Protein AF-0000000079914917 (afdb_homodimer)

Nearest PDB structures (foldseek):
  2esn-assembly1_C  TM=6.243E-01  e=1.369E-20  Pseudomonas aeruginosa
  2esn-assembly1_D  TM=5.978E-01  e=1.605E-19  Pseudomonas aeruginosa
  2esn-assembly1_A  TM=5.872E-01  e=6.781E-20  Pseudomonas aeruginosa
  2esn-assembly1_B  TM=6.097E-01  e=1.882E-18  Pseudomonas aeruginosa
  5y2w-assembly1_A-2  TM=8.175E-01  e=7.445E-14  Synechocystis sp. PCC 6803 substr. Kazusa

InterPro domains:
  IPR000847 LysR, HTH, N-terminal domain [PF00126] (7-66)
  IPR000847 LysR, HTH, N-terminal domain [PR00039] (22-33)
  IPR000847 LysR, HTH, N-terminal domain [PR00039] (33-43)
  IPR000847 LysR, HTH, N-terminal domain [PR00039] (43-54)
  IPR000847 LysR, HTH, N-terminal domain [PS50931] (5-62)
  IPR005119 LysR, substrate-binding [PF03466] (94-300)
  IPR036388 Winged helix-like DNA-binding domain superfamily [G3DSA:1.10.10.10] (1-87)
  IPR036390 Winged helix DNA-binding domain superfamily [SSF46785] (4-78)

pLDDT: mean 83.21, std 16.72, range [24.75, 98.28]

Foldseek 3Di:
DQLDDDLVLLVLLLLCAVQQALCVSCVVVVHDSVVSVVSQVSPCVNVVHRQWDDDDRGTDGDPNVVVSNVVSCLLNVLVVVQVCQVVCCVPVVQVGEFFEEEAFLCQPFPQVVLVVVVCVVRVSYHYHYHYDAPVVRLVSQVSNVGAKYKYFDPPDDDDPQKDKDFQAKFWKFKKAAPPLDDVDLEDALVSSLAFEAEAAPCPGPVRVLVQVLSVVVDVRHRNYPYHDHHLVVRLVCRLVPGGMYTGTCSSCVVVCVVRSMDTRDYPPDTDTTTIMMMHGPPRDADPSRVVSVVSSSVSRNVD/DQLDDDLVLLVLLLLCAVQQALCVSCVVVVHDSVVSVVSQVSPCVNVVHRQWDDDDRGTDGDPNVVVSNVVSCLLNVLVVVVVCQVVCCVVVVQVGEFFEEEAFLCQPFPQVVLVVVVCVVRVSYHYHYHYDAPVVRLVSQVSNVGAKYKYFDPPDDDDPQKDKDFQAWFWKFKKAAPPLDDVDLEDALVSSLAFEAEAAPCPGPVRVLVQVLSVVVDVRHRNYPYHDHHLVVRLVCRLVPGGMYTGTCSSCVVVCVVRSMDTRDYPPDTDTTTIMMMHGPPRDADPSRVVSVVSSSVSRNVD

Organism: NCBI:txid1990687

Sequence (606 aa):
MEAQLSLKRLEVFRLVVEEGSVTRAAEVLMVAQPAVSGQLRALESWLGAKLFVRRGNRMLLTEAGERANQWAKEMLLASAAQIRRDVDELGSGRGGAASIASSMAVGSYLLPPILSRFQRGRPGADLTLSSSQPNEALRAVETGEADFAVVTWDQRHLPDTMSSEVIRAEPITLCAGPGLVAPSTTLSLDEALALPFVGAPREVIYQRNLMEQLTRLSDIEPNFVIRFGHAEPMKQAAADNAWAIFAPRYVVESDLVTGRLQELTVPGLELSERIALLWRRDKYFSPLQQAAVDEIRAALRSRMEAQLSLKRLEVFRLVVEEGSVTRAAEVLMVAQPAVSGQLRALESWLGAKLFVRRGNRMLLTEAGERANQWAKEMLLASAAQIRRDVDELGSGRGGAASIASSMAVGSYLLPPILSRFQRGRPGADLTLSSSQPNEALRAVETGEADFAVVTWDQRHLPDTMSSEVIRAEPITLCAGPGLVAPSTTLSLDEALALPFVGAPREVIYQRNLMEQLTRLSDIEPNFVIRFGHAEPMKQAAADNAWAIFAPRYVVESDLVTGRLQELTVPGLELSERIALLWRRDKYFSPLQQAAVDEIRAALRSR

Structure (mmCIF, N/CA/C/O backbone):
data_AF-0000000079914917-model_v1
#
loop_
_entity.id
_entity.type
_entity.pdbx_description
1 polymer 'LysR family transcriptional regulator'
#
loop_
_atom_site.group_PDB
_atom_site.id
_atom_site.type_symbol
_atom_site.label_atom_id
_atom_site.label_alt_id
_atom_site.label_comp_id
_atom_site.label_asym_id
_atom_site.label_entity_id
_atom_site.label_seq_id
_atom_site.pdbx_PDB_ins_code
_atom_site.Cartn_x
_atom_site.Cartn_y
_atom_site.Cartn_z
_atom_site.occupancy
_atom_site.B_iso_or_equiv
_atom_site.auth_seq_id
_atom_site.auth_comp_id
_atom_site.auth_asym_id
_atom_site.auth_atom_id
_atom_site.pdbx_PDB_model_num
ATOM 1 N N . MET A 1 1 ? -32.311 -4.504 -30.285 1 24.75 1 MET A N 1
ATOM 2 C CA . MET A 1 1 ? -30.933 -4.975 -30.185 1 24.75 1 MET A CA 1
ATOM 3 C C . MET A 1 1 ? -30.089 -4.016 -29.352 1 24.75 1 MET A C 1
ATOM 5 O O . MET A 1 1 ? -29.83 -2.886 -29.77 1 24.75 1 MET A O 1
ATOM 9 N N . GLU A 1 2 ? -30.23 -3.973 -28.065 1 30.36 2 GLU A N 1
ATOM 10 C CA . GLU A 1 2 ? -29.837 -3.014 -27.038 1 30.36 2 GLU A CA 1
ATOM 11 C C . GLU A 1 2 ? -28.334 -2.75 -27.077 1 30.36 2 GLU A C 1
ATOM 13 O O . GLU A 1 2 ? -27.539 -3.679 -27.229 1 30.36 2 GLU A O 1
ATOM 18 N N . ALA A 1 3 ? -27.904 -1.633 -27.526 1 38.08 3 ALA A N 1
ATOM 19 C CA . ALA A 1 3 ? -26.554 -1.114 -27.733 1 38.08 3 ALA A CA 1
ATOM 20 C C . ALA A 1 3 ? -25.648 -1.46 -26.554 1 38.08 3 ALA A C 1
ATOM 22 O O . ALA A 1 3 ? -25.708 -0.812 -25.506 1 38.08 3 ALA A O 1
ATOM 23 N N . GLN A 1 4 ? -25.611 -2.751 -26.186 1 37.04 4 GLN A N 1
ATOM 24 C CA . GLN A 1 4 ? -24.831 -3.197 -25.037 1 37.04 4 GLN A CA 1
ATOM 25 C C . GLN A 1 4 ? -23.335 -3.022 -25.286 1 37.04 4 GLN A C 1
ATOM 27 O O . GLN A 1 4 ? -22.868 -3.167 -26.418 1 37.04 4 GLN A O 1
ATOM 32 N N . LEU A 1 5 ? -22.728 -2.343 -24.44 1 46.08 5 LEU A N 1
ATOM 33 C CA . LEU A 1 5 ? -21.276 -2.206 -24.44 1 46.08 5 LEU A CA 1
ATOM 34 C C . LEU A 1 5 ? -20.601 -3.572 -24.381 1 46.08 5 LEU A C 1
ATOM 36 O O . LEU A 1 5 ? -20.967 -4.415 -23.558 1 46.08 5 LEU A O 1
ATOM 40 N N . SER A 1 6 ? -19.989 -4.05 -25.517 1 51.73 6 SER A N 1
ATOM 41 C CA . SER A 1 6 ? -19.183 -5.267 -25.525 1 51.73 6 SER A CA 1
ATOM 42 C C . SER A 1 6 ? -17.695 -4.945 -25.615 1 51.73 6 SER A C 1
ATOM 44 O O . SER A 1 6 ? -17.312 -3.901 -26.148 1 51.73 6 SER A O 1
ATOM 46 N N . LEU A 1 7 ? -16.915 -5.864 -25.057 1 52.72 7 LEU A N 1
ATOM 47 C CA . LEU A 1 7 ? -15.464 -5.749 -25.146 1 52.72 7 LEU A CA 1
ATOM 48 C C . LEU A 1 7 ? -15.015 -5.648 -26.6 1 52.72 7 LEU A C 1
ATOM 50 O O . LEU A 1 7 ? -14.061 -4.931 -26.912 1 52.72 7 LEU A O 1
ATOM 54 N N . LYS A 1 8 ? -15.739 -6.311 -27.412 1 57.25 8 LYS A N 1
ATOM 55 C CA . LYS A 1 8 ? -15.428 -6.279 -28.838 1 57.25 8 LYS A CA 1
ATOM 56 C C . LYS A 1 8 ? -15.583 -4.87 -29.403 1 57.25 8 LYS A C 1
ATOM 58 O O . LYS A 1 8 ? -14.756 -4.419 -30.198 1 57.25 8 LYS A O 1
ATOM 63 N N . ARG A 1 9 ? -16.572 -4.209 -28.887 1 63.44 9 ARG A N 1
ATOM 64 C CA . ARG A 1 9 ? -16.82 -2.852 -29.363 1 63.44 9 ARG A CA 1
ATOM 65 C C . ARG A 1 9 ? -15.712 -1.904 -28.915 1 63.44 9 ARG A C 1
ATOM 67 O O . ARG A 1 9 ? -15.272 -1.049 -29.686 1 63.44 9 ARG A O 1
ATOM 74 N N . LEU A 1 10 ? -15.297 -2.206 -27.748 1 66.09 10 LEU A N 1
ATOM 75 C CA . LEU A 1 10 ? -14.22 -1.369 -27.23 1 66.09 10 LEU A CA 1
ATOM 76 C C . LEU A 1 10 ? -12.907 -1.669 -27.945 1 66.09 10 LEU A C 1
ATOM 78 O O . LEU A 1 10 ? -12.124 -0.757 -28.223 1 66.09 10 LEU A O 1
ATOM 82 N N . GLU A 1 11 ? -12.676 -2.919 -28.26 1 67.38 11 GLU A N 1
ATOM 83 C CA . GLU A 1 11 ? -11.502 -3.321 -29.028 1 67.38 11 GLU A CA 1
ATOM 84 C C . GLU A 1 11 ? -11.516 -2.703 -30.423 1 67.38 11 GLU A C 1
ATOM 86 O O . GLU A 1 11 ? -10.487 -2.228 -30.908 1 67.38 11 GLU A O 1
ATOM 91 N N . VAL A 1 12 ? -12.635 -2.774 -31.04 1 72.19 12 VAL A N 1
ATOM 92 C CA . VAL A 1 12 ? -12.791 -2.211 -32.377 1 72.19 12 VAL A CA 1
ATOM 93 C C . VAL A 1 12 ? -12.535 -0.706 -32.337 1 72.19 12 VAL A C 1
ATOM 95 O O . VAL A 1 12 ? -11.833 -0.166 -33.196 1 72.19 12 VAL A O 1
ATOM 98 N N . PHE A 1 13 ? -13.07 -0.081 -31.242 1 77.51 13 PHE A N 1
ATOM 99 C CA . PHE A 1 13 ? -12.875 1.351 -31.043 1 77.51 13 PHE A CA 1
ATOM 100 C C . PHE A 1 13 ? -11.395 1.681 -30.896 1 77.51 13 PHE A C 1
ATOM 102 O O . PHE A 1 13 ? -10.885 2.582 -31.565 1 77.51 13 PHE A O 1
ATOM 109 N N . ARG A 1 14 ? -10.8 0.848 -30.151 1 74.93 14 ARG A N 1
ATOM 110 C CA . ARG A 1 14 ? -9.382 1.097 -29.91 1 74.93 14 ARG A CA 1
ATOM 111 C C . ARG A 1 14 ? -8.565 0.885 -31.18 1 74.93 14 ARG A C 1
ATOM 113 O O . ARG A 1 14 ? -7.621 1.631 -31.448 1 74.93 14 ARG A O 1
ATOM 120 N N . LEU A 1 15 ? -8.858 -0.092 -31.91 1 74.92 15 LEU A N 1
ATOM 121 C CA . LEU A 1 15 ? -8.153 -0.367 -33.158 1 74.92 15 LEU A CA 1
ATOM 122 C C . LEU A 1 15 ? -8.36 0.764 -34.16 1 74.92 15 LEU A C 1
ATOM 124 O O . LEU A 1 15 ? -7.428 1.149 -34.869 1 74.92 15 LEU A O 1
ATOM 128 N N . VAL A 1 16 ? -9.49 1.37 -34.115 1 82.11 16 VAL A N 1
ATOM 129 C CA . VAL A 1 16 ? -9.759 2.485 -35.017 1 82.11 16 VAL A CA 1
ATOM 130 C C . VAL A 1 16 ? -8.941 3.702 -34.593 1 82.11 16 VAL A C 1
ATOM 132 O O . VAL A 1 16 ? -8.434 4.442 -35.439 1 82.11 16 VAL A O 1
ATOM 135 N N . VAL A 1 17 ? -8.842 3.799 -33.257 1 80 17 VAL A N 1
ATOM 136 C CA . VAL A 1 17 ? -8.029 4.895 -32.739 1 80 17 VAL A CA 1
ATOM 137 C C . VAL A 1 17 ? -6.574 4.704 -33.162 1 80 17 VAL A C 1
ATOM 139 O O . VAL A 1 17 ? -5.924 5.648 -33.616 1 80 17 VAL A O 1
ATOM 142 N N . GLU A 1 18 ? -6.125 3.526 -32.991 1 77.53 18 GLU A N 1
ATOM 143 C CA . GLU A 1 18 ? -4.733 3.19 -33.274 1 77.53 18 GLU A CA 1
ATOM 144 C C . GLU A 1 18 ? -4.431 3.297 -34.766 1 77.53 18 GLU A C 1
ATOM 146 O O . GLU A 1 18 ? -3.387 3.821 -35.158 1 77.53 18 GLU A O 1
ATOM 151 N N . GLU A 1 19 ? -5.32 2.887 -35.608 1 77.78 19 GLU A N 1
ATOM 152 C CA . GLU A 1 19 ? -5.095 2.812 -37.049 1 77.78 19 GLU A CA 1
ATOM 153 C C . GLU A 1 19 ? -5.489 4.116 -37.737 1 77.78 19 GLU A C 1
ATOM 155 O O . GLU A 1 19 ? -5.114 4.354 -38.887 1 77.78 19 GLU A O 1
ATOM 160 N N . GLY A 1 20 ? -6.271 4.917 -36.906 1 80.61 20 GLY A N 1
ATOM 161 C CA . GLY A 1 20 ? -6.708 6.205 -37.421 1 80.61 20 GLY A CA 1
ATOM 162 C C . GLY A 1 20 ? -7.701 6.087 -38.562 1 80.61 20 GLY A C 1
ATOM 163 O O . GLY A 1 20 ? -7.959 7.061 -39.271 1 80.61 20 GLY A O 1
ATOM 164 N N . SER A 1 21 ? -8.166 4.872 -38.906 1 85.64 21 SER A N 1
ATOM 165 C CA . SER A 1 21 ? -9.044 4.605 -40.04 1 85.64 21 SER A CA 1
ATOM 166 C C . SER A 1 21 ? -9.922 3.385 -39.784 1 85.64 21 SER A C 1
ATOM 168 O O . SER A 1 21 ? -9.449 2.371 -39.267 1 85.64 21 SER A O 1
ATOM 170 N N . VAL A 1 22 ? -11.232 3.556 -40.096 1 84.72 22 VAL A N 1
ATOM 171 C CA . VAL A 1 22 ? -12.167 2.442 -39.976 1 84.72 22 VAL A CA 1
ATOM 172 C C . VAL A 1 22 ? -11.79 1.342 -40.965 1 84.72 22 VAL A C 1
ATOM 174 O O . VAL A 1 22 ? -11.84 0.155 -40.632 1 84.72 22 VAL A O 1
ATOM 177 N N . THR A 1 23 ? -11.357 1.82 -42.143 1 84.47 23 THR A N 1
ATOM 178 C CA . THR A 1 23 ? -10.973 0.865 -43.177 1 84.47 23 THR A CA 1
ATOM 179 C C . THR A 1 23 ? -9.731 0.084 -42.757 1 84.47 23 THR A C 1
ATOM 181 O O . THR A 1 23 ? -9.678 -1.138 -42.911 1 84.47 23 THR A O 1
ATOM 184 N N . ARG A 1 24 ? -8.786 0.696 -42.244 1 83.32 24 ARG A N 1
ATOM 185 C CA . ARG A 1 24 ? -7.557 0.046 -41.803 1 83.32 24 ARG A CA 1
ATOM 186 C C . ARG A 1 24 ? -7.817 -0.864 -40.608 1 83.32 24 ARG A C 1
ATOM 188 O O . ARG A 1 24 ? -7.245 -1.953 -40.514 1 83.32 24 ARG A O 1
ATOM 195 N N . ALA A 1 25 ? -8.645 -0.442 -39.792 1 79.35 25 ALA A N 1
ATOM 196 C CA . ALA A 1 25 ? -9.023 -1.275 -38.654 1 79.35 25 ALA A CA 1
ATOM 197 C C . ALA A 1 25 ? -9.727 -2.548 -39.115 1 79.35 25 ALA A C 1
ATOM 199 O O . ALA A 1 25 ? -9.474 -3.632 -38.584 1 79.35 25 ALA A O 1
ATOM 200 N N . ALA A 1 26 ? -10.53 -2.4 -40.085 1 79.98 26 ALA A N 1
ATOM 201 C CA . ALA A 1 26 ? -11.227 -3.55 -40.656 1 79.98 26 ALA A CA 1
ATOM 202 C C . ALA A 1 26 ? -10.241 -4.535 -41.278 1 79.98 26 ALA A C 1
ATOM 204 O O . ALA A 1 26 ? -10.387 -5.75 -41.124 1 79.98 26 ALA A O 1
ATOM 205 N N . GLU A 1 27 ? -9.26 -3.984 -41.884 1 77.59 27 GLU A N 1
ATOM 206 C CA . GLU A 1 27 ? -8.22 -4.813 -42.486 1 77.59 27 GLU A CA 1
ATOM 207 C C . GLU A 1 27 ? -7.45 -5.59 -41.422 1 77.59 27 GLU A C 1
ATOM 209 O O . GLU A 1 27 ? -7.205 -6.789 -41.576 1 77.59 27 GLU A O 1
ATOM 214 N N . VAL A 1 28 ? -7.209 -4.904 -40.358 1 74.3 28 VAL A N 1
ATOM 215 C CA . VAL A 1 28 ? -6.444 -5.502 -39.269 1 74.3 28 VAL A CA 1
ATOM 216 C C . VAL A 1 28 ? -7.271 -6.594 -38.595 1 74.3 28 VAL A C 1
ATOM 218 O O . VAL A 1 28 ? -6.745 -7.653 -38.244 1 74.3 28 VAL A O 1
ATOM 221 N N . LEU A 1 29 ? -8.488 -6.398 -38.492 1 67.17 29 LEU A N 1
ATOM 222 C CA . LEU A 1 29 ? -9.397 -7.324 -37.826 1 67.17 29 LEU A CA 1
ATOM 223 C C . LEU A 1 29 ? -9.903 -8.384 -38.799 1 67.17 29 LEU A C 1
ATOM 225 O O . LEU A 1 29 ? -10.583 -9.33 -38.394 1 67.17 29 LEU A O 1
ATOM 229 N N . MET A 1 30 ? -9.498 -8.231 -40.074 1 71.71 30 MET A N 1
ATOM 230 C CA . MET A 1 30 ? -9.922 -9.129 -41.144 1 71.71 30 MET A CA 1
ATOM 231 C C . MET A 1 30 ? -11.442 -9.239 -41.191 1 71.71 30 MET A C 1
ATOM 233 O O . MET A 1 30 ? -11.987 -10.341 -41.273 1 71.71 30 MET A O 1
ATOM 237 N N . VAL A 1 31 ? -12.089 -8.14 -40.995 1 72.9 31 VAL A N 1
ATOM 238 C CA . VAL A 1 31 ? -13.54 -8.056 -41.124 1 72.9 31 VAL A CA 1
ATOM 239 C C . VAL A 1 31 ? -13.907 -6.987 -42.15 1 72.9 31 VAL A C 1
ATOM 241 O O . VAL A 1 31 ? -13.045 -6.227 -42.599 1 72.9 31 VAL A O 1
ATOM 244 N N . ALA A 1 32 ? -15.153 -7.122 -42.591 1 79.31 32 ALA A N 1
ATOM 245 C CA . ALA A 1 32 ? -15.635 -6.116 -43.535 1 79.31 32 ALA A CA 1
ATOM 246 C C . ALA A 1 32 ? -15.797 -4.76 -42.855 1 79.31 32 ALA A C 1
ATOM 248 O O . ALA A 1 32 ? -16.124 -4.688 -41.669 1 79.31 32 ALA A O 1
ATOM 249 N N . GLN A 1 33 ? -15.472 -3.763 -43.54 1 82.79 33 GLN A N 1
ATOM 250 C CA . GLN A 1 33 ? -15.506 -2.389 -43.052 1 82.79 33 GLN A CA 1
ATOM 251 C C . GLN A 1 33 ? -16.859 -2.06 -42.427 1 82.79 33 GLN A C 1
ATOM 253 O O . GLN A 1 33 ? -16.924 -1.411 -41.381 1 82.79 33 GLN A O 1
ATOM 258 N N . PRO A 1 34 ? -18.029 -2.512 -42.961 1 81.53 34 PRO A N 1
ATOM 259 C CA . PRO A 1 34 ? -19.313 -2.173 -42.343 1 81.53 34 PRO A CA 1
ATOM 260 C C . PRO A 1 34 ? -19.456 -2.738 -40.932 1 81.53 34 PRO A C 1
ATOM 262 O O . PRO A 1 34 ? -20.156 -2.157 -40.098 1 81.53 34 PRO A O 1
ATOM 265 N N . ALA A 1 35 ? -18.761 -3.772 -40.602 1 78.54 35 ALA A N 1
ATOM 266 C CA . ALA A 1 35 ? -18.801 -4.371 -39.27 1 78.54 35 ALA A CA 1
ATOM 267 C C . ALA A 1 35 ? -18.116 -3.474 -38.244 1 78.54 35 ALA A C 1
ATOM 269 O O . ALA A 1 35 ? -18.627 -3.281 -37.139 1 78.54 35 ALA A O 1
ATOM 270 N N . VAL A 1 36 ? -16.98 -3.012 -38.719 1 80.77 36 VAL A N 1
ATOM 271 C CA . VAL A 1 36 ? -16.243 -2.103 -37.848 1 80.77 36 VAL A CA 1
ATOM 272 C C . VAL A 1 36 ? -17.029 -0.806 -37.67 1 80.77 36 VAL A C 1
ATOM 274 O O . VAL A 1 36 ? -17.177 -0.311 -36.55 1 80.77 36 VAL A O 1
ATOM 277 N N . SER A 1 37 ? -17.53 -0.306 -38.755 1 82.31 37 SER A N 1
ATOM 278 C CA . SER A 1 37 ? -18.325 0.917 -38.712 1 82.31 37 SER A CA 1
ATOM 279 C C . SER A 1 37 ? -19.582 0.731 -37.869 1 82.31 37 SER A C 1
ATOM 281 O O . SER A 1 37 ? -19.961 1.622 -37.106 1 82.31 37 SER A O 1
ATOM 283 N N . GLY A 1 38 ? -20.174 -0.36 -37.962 1 80.17 38 GLY A N 1
ATOM 284 C CA . GLY A 1 38 ? -21.346 -0.683 -37.164 1 80.17 38 GLY A CA 1
ATOM 285 C C . GLY A 1 38 ? -21.055 -0.748 -35.677 1 80.17 38 GLY A C 1
ATOM 286 O O . GLY A 1 38 ? -21.831 -0.24 -34.865 1 80.17 38 GLY A O 1
ATOM 287 N N . GLN A 1 39 ? -19.982 -1.393 -35.399 1 77.09 39 GLN A N 1
ATOM 288 C CA . GLN A 1 39 ? -19.578 -1.49 -34 1 77.09 39 GLN A CA 1
ATOM 289 C C . GLN A 1 39 ? -19.297 -0.111 -33.412 1 77.09 39 GLN A C 1
ATOM 291 O O . GLN A 1 39 ? -19.659 0.166 -32.266 1 77.09 39 GLN A O 1
ATOM 296 N N . LEU A 1 40 ? -18.634 0.65 -34.205 1 77.56 40 LEU A N 1
ATOM 297 C CA . LEU A 1 40 ? -18.343 2.012 -33.773 1 77.56 40 LEU A CA 1
ATOM 298 C C . LEU A 1 40 ? -19.63 2.812 -33.593 1 77.56 40 LEU A C 1
ATOM 300 O O . LEU A 1 40 ? -19.774 3.552 -32.617 1 77.56 40 LEU A O 1
ATOM 304 N N . ARG A 1 41 ? -20.546 2.653 -34.507 1 78.75 41 ARG A N 1
ATOM 305 C CA . ARG A 1 41 ? -21.829 3.343 -34.427 1 78.75 41 ARG A CA 1
ATOM 306 C C . ARG A 1 41 ? -22.623 2.883 -33.209 1 78.75 41 ARG A C 1
ATOM 308 O O . ARG A 1 41 ? -23.254 3.696 -32.529 1 78.75 41 ARG A O 1
ATOM 315 N N . ALA A 1 42 ? -22.538 1.634 -33.002 1 70.79 42 ALA A N 1
ATOM 316 C CA . ALA A 1 42 ? -23.228 1.083 -31.838 1 70.79 42 ALA A CA 1
ATOM 317 C C . ALA A 1 42 ? -22.639 1.632 -30.542 1 70.79 42 ALA A C 1
ATOM 319 O O . ALA A 1 42 ? -23.374 1.949 -29.604 1 70.79 42 ALA A O 1
ATOM 320 N N . LEU A 1 43 ? -21.358 1.666 -30.56 1 69.79 43 LEU A N 1
ATOM 321 C CA . LEU A 1 43 ? -20.687 2.227 -29.393 1 69.79 43 LEU A CA 1
ATOM 322 C C . LEU A 1 43 ? -21.053 3.696 -29.208 1 69.79 43 LEU A C 1
ATOM 324 O O . LEU A 1 43 ? -21.339 4.133 -28.091 1 69.79 43 LEU A O 1
ATOM 328 N N . GLU A 1 44 ? -21.008 4.386 -30.34 1 74.65 44 GLU A N 1
ATOM 329 C CA . GLU A 1 44 ? -21.372 5.799 -30.297 1 74.65 44 GLU A CA 1
ATOM 330 C C . GLU A 1 44 ? -22.824 5.982 -29.863 1 74.65 44 GLU A C 1
ATOM 332 O O . GLU A 1 44 ? -23.136 6.889 -29.088 1 74.65 44 GLU A O 1
ATOM 337 N N . SER A 1 45 ? -23.672 5.141 -30.315 1 68 45 SER A N 1
ATOM 338 C CA . SER A 1 45 ? -25.078 5.167 -29.926 1 68 45 SER A CA 1
ATOM 339 C C . SER A 1 45 ? -25.246 4.875 -28.439 1 68 45 SER A C 1
ATOM 341 O O . SER A 1 45 ? -26.024 5.542 -27.753 1 68 45 SER A O 1
ATOM 343 N N . TRP A 1 46 ? -24.493 3.93 -28.011 1 61.21 46 TRP A N 1
ATOM 344 C CA . TRP A 1 46 ? -24.563 3.551 -26.604 1 61.21 46 TRP A CA 1
ATOM 345 C C . TRP A 1 46 ? -24.04 4.671 -25.711 1 61.21 46 TRP A C 1
ATOM 347 O O . TRP A 1 46 ? -24.611 4.95 -24.654 1 61.21 46 TRP A O 1
ATOM 357 N N . LEU A 1 47 ? -22.998 5.186 -26.244 1 59.75 47 LEU A N 1
ATOM 358 C CA . LEU A 1 47 ? -22.381 6.265 -25.48 1 59.75 47 LEU A CA 1
ATOM 359 C C . LEU A 1 47 ? -23.148 7.57 -25.666 1 59.75 47 LEU A C 1
ATOM 361 O O . LEU A 1 47 ? -22.987 8.507 -24.88 1 59.75 47 LEU A O 1
ATOM 365 N N . GLY A 1 48 ? -23.959 7.569 -26.68 1 62.04 48 GLY A N 1
ATOM 366 C CA . GLY A 1 48 ? -24.741 8.753 -26.995 1 62.04 48 GLY A CA 1
ATOM 367 C C . GLY A 1 48 ? -23.905 9.89 -27.551 1 62.04 48 GLY A C 1
ATOM 368 O O . GLY A 1 48 ? -24.279 11.059 -27.431 1 62.04 48 GLY A O 1
ATOM 369 N N . ALA A 1 49 ? -22.692 9.589 -27.988 1 69.13 49 ALA A N 1
ATOM 370 C CA . ALA A 1 49 ? -21.787 10.611 -28.507 1 69.13 49 ALA A CA 1
ATOM 371 C C . ALA A 1 49 ? -20.987 10.084 -29.695 1 69.13 49 ALA A C 1
ATOM 373 O O . ALA A 1 49 ? -20.681 8.891 -29.764 1 69.13 49 ALA A O 1
ATOM 374 N N . LYS A 1 50 ? -20.738 11.044 -30.594 1 77.39 50 LYS A N 1
ATOM 375 C CA . LYS A 1 50 ? -19.791 10.725 -31.659 1 77.39 50 LYS A CA 1
ATOM 376 C C . LYS A 1 50 ? -18.36 10.697 -31.131 1 77.39 50 LYS A C 1
ATOM 378 O O . LYS A 1 50 ? -17.948 11.593 -30.391 1 77.39 50 LYS A O 1
ATOM 383 N N . LEU A 1 51 ? -17.662 9.552 -31.434 1 78.28 51 LEU A N 1
ATOM 384 C CA . LEU A 1 51 ? -16.325 9.353 -30.887 1 78.28 51 LEU A CA 1
ATOM 385 C C . LEU A 1 51 ? -15.259 9.825 -31.87 1 78.28 51 LEU A C 1
ATOM 387 O O . LEU A 1 51 ? -14.125 10.107 -31.476 1 78.28 51 LEU A O 1
ATOM 391 N N . PHE A 1 52 ? -15.619 9.921 -33.163 1 84.56 52 PHE A N 1
ATOM 392 C CA . PHE A 1 52 ? -14.68 10.291 -34.215 1 84.56 52 PHE A CA 1
ATOM 393 C C . PHE A 1 52 ? -15.243 11.419 -35.072 1 84.56 52 PHE A C 1
ATOM 395 O O . PHE A 1 52 ? -16.461 11.56 -35.199 1 84.56 52 PHE A O 1
ATOM 402 N N . VAL A 1 53 ? -14.327 12.286 -35.557 1 81.85 53 VAL A N 1
ATOM 403 C CA . VAL A 1 53 ? -14.634 13.239 -36.619 1 81.85 53 VAL A CA 1
ATOM 404 C C . VAL A 1 53 ? -13.715 12.995 -37.814 1 81.85 53 VAL A C 1
ATOM 406 O O . VAL A 1 53 ? -12.567 12.576 -37.646 1 81.85 53 VAL A O 1
ATOM 409 N N . ARG A 1 54 ? -14.289 13.066 -38.978 1 76 54 ARG A N 1
ATOM 410 C CA . ARG A 1 54 ? -13.513 12.836 -40.192 1 76 54 ARG A CA 1
ATOM 411 C C . ARG A 1 54 ? -12.807 14.111 -40.641 1 76 54 ARG A C 1
ATOM 413 O O . ARG A 1 54 ? -13.414 15.183 -40.676 1 76 54 ARG A O 1
ATOM 420 N N . ARG A 1 55 ? -11.542 14.082 -40.656 1 74.78 55 ARG A N 1
ATOM 421 C CA . ARG A 1 55 ? -10.744 15.112 -41.314 1 74.78 55 ARG A CA 1
ATOM 422 C C . ARG A 1 55 ? -10.013 14.546 -42.527 1 74.78 55 ARG A C 1
ATOM 424 O O . ARG A 1 55 ? -8.95 13.937 -42.39 1 74.78 55 ARG A O 1
ATOM 431 N N . GLY A 1 56 ? -10.534 14.805 -43.626 1 72.62 56 GLY A N 1
ATOM 432 C CA . GLY A 1 56 ? -10.015 14.157 -44.82 1 72.62 56 GLY A CA 1
ATOM 433 C C . GLY A 1 56 ? -10.198 12.651 -44.809 1 72.62 56 GLY A C 1
ATOM 434 O O . GLY A 1 56 ? -11.315 12.158 -44.639 1 72.62 56 GLY A O 1
ATOM 435 N N . ASN A 1 57 ? -9.01 11.974 -44.858 1 67.04 57 ASN A N 1
ATOM 436 C CA . ASN A 1 57 ? -9.041 10.516 -44.884 1 67.04 57 ASN A CA 1
ATOM 437 C C . ASN A 1 57 ? -8.724 9.923 -43.514 1 67.04 57 ASN A C 1
ATOM 439 O O . ASN A 1 57 ? -8.508 8.716 -43.389 1 67.04 57 ASN A O 1
ATOM 443 N N . ARG A 1 58 ? -8.679 10.752 -42.533 1 74.45 58 ARG A N 1
A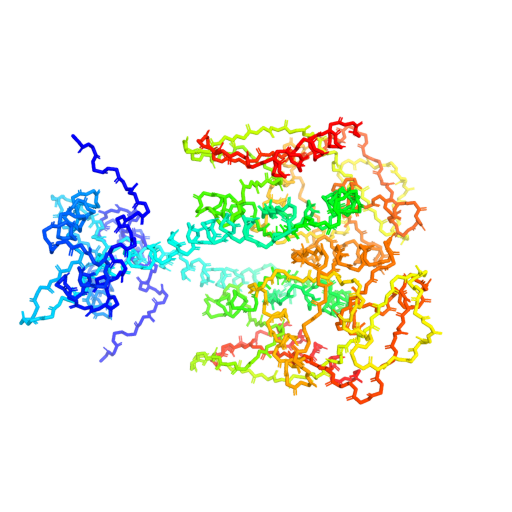TOM 444 C CA . ARG A 1 58 ? -8.297 10.243 -41.219 1 74.45 58 ARG A CA 1
ATOM 445 C C . ARG A 1 58 ? -9.424 10.432 -40.21 1 74.45 58 ARG A C 1
ATOM 447 O O . ARG A 1 58 ? -10.147 11.43 -40.259 1 74.45 58 ARG A O 1
ATOM 454 N N . MET A 1 59 ? -9.624 9.481 -39.377 1 79.6 59 MET A N 1
ATOM 455 C CA . MET A 1 59 ? -10.541 9.557 -38.243 1 79.6 59 MET A CA 1
ATOM 456 C C . MET A 1 59 ? -9.843 10.131 -37.015 1 79.6 59 MET A C 1
ATOM 458 O O . MET A 1 59 ? -8.838 9.586 -36.556 1 79.6 59 MET A O 1
ATOM 462 N N . LEU A 1 60 ? -10.346 11.262 -36.66 1 80.77 60 LEU A N 1
ATOM 463 C CA . LEU A 1 60 ? -9.792 11.887 -35.463 1 80.77 60 LEU A CA 1
ATOM 464 C C . LEU A 1 60 ? -10.752 11.751 -34.286 1 80.77 60 LEU A C 1
ATOM 466 O O . LEU A 1 60 ? -11.969 11.84 -34.458 1 80.77 60 LEU A O 1
ATOM 470 N N . LEU A 1 61 ? -10.128 11.425 -33.155 1 77.87 61 LEU A N 1
ATOM 471 C CA . LEU A 1 61 ? -10.935 11.276 -31.948 1 77.87 61 LEU A CA 1
ATOM 472 C C . LEU A 1 61 ? -11.575 12.603 -31.555 1 77.87 61 LEU A C 1
ATOM 474 O O . LEU A 1 61 ? -10.933 13.653 -31.631 1 77.87 61 LEU A O 1
ATOM 478 N N . THR A 1 62 ? -12.881 12.549 -31.298 1 73.42 62 THR A N 1
ATOM 479 C CA . THR A 1 62 ? -13.525 13.666 -30.616 1 73.42 62 THR A CA 1
ATOM 480 C C . THR A 1 62 ? -13.097 13.724 -29.152 1 73.42 62 THR A C 1
ATOM 482 O O . THR A 1 62 ? -12.353 12.861 -28.682 1 73.42 62 THR A O 1
ATOM 485 N N . GLU A 1 63 ? -13.552 14.668 -28.477 1 59.92 63 GLU A N 1
ATOM 486 C CA . GLU A 1 63 ? -13.312 14.711 -27.038 1 59.92 63 GLU A CA 1
ATOM 487 C C . GLU A 1 63 ? -13.92 13.497 -26.341 1 59.92 63 GLU A C 1
ATOM 489 O O . GLU A 1 63 ? -13.282 12.883 -25.483 1 59.92 63 GLU A O 1
ATOM 494 N N . ALA A 1 64 ? -15.115 13.243 -26.696 1 62.46 64 ALA A N 1
ATOM 495 C CA . ALA A 1 64 ? -15.77 12.032 -26.207 1 62.46 64 ALA A CA 1
ATOM 496 C C . ALA A 1 64 ? -14.991 10.785 -26.616 1 62.46 64 ALA A C 1
ATOM 498 O O . ALA A 1 64 ? -14.881 9.833 -25.84 1 62.46 64 ALA A O 1
ATOM 499 N N . GLY A 1 65 ? -14.44 10.843 -27.729 1 69.66 65 GLY A N 1
ATOM 500 C CA . GLY A 1 65 ? -13.613 9.746 -28.206 1 69.66 65 GLY A CA 1
ATOM 501 C C . GLY A 1 65 ? -12.346 9.557 -27.392 1 69.66 65 GLY A C 1
ATOM 502 O O . GLY A 1 65 ? -11.96 8.426 -27.089 1 69.66 65 GLY A O 1
ATOM 503 N N . GLU A 1 66 ? -11.786 10.532 -27.036 1 66.21 66 GLU A N 1
ATOM 504 C CA . GLU A 1 66 ? -10.571 10.463 -26.229 1 66.21 66 GLU A CA 1
ATOM 505 C C . GLU A 1 66 ? -10.858 9.883 -24.847 1 66.21 66 GLU A C 1
ATOM 507 O O . GLU A 1 66 ? -10.099 9.05 -24.348 1 66.21 66 GLU A O 1
ATOM 512 N N . ARG A 1 67 ? -11.881 10.284 -24.321 1 56.54 67 ARG A N 1
ATOM 513 C CA . ARG A 1 67 ? -12.282 9.75 -23.023 1 56.54 67 ARG A CA 1
ATOM 514 C C . ARG A 1 67 ? -12.679 8.282 -23.134 1 56.54 67 ARG A C 1
ATOM 516 O O . ARG A 1 67 ? -12.314 7.469 -22.282 1 56.54 67 ARG A O 1
ATOM 523 N N . ALA A 1 68 ? -13.398 8.05 -24.132 1 62.18 68 ALA A N 1
ATOM 524 C CA . ALA A 1 68 ? -13.768 6.661 -24.391 1 62.18 68 ALA A CA 1
ATOM 525 C C . ALA A 1 68 ? -12.533 5.803 -24.647 1 62.18 68 ALA A C 1
ATOM 527 O O . ALA A 1 68 ? -12.47 4.649 -24.214 1 62.18 68 ALA A O 1
ATOM 528 N N . ASN A 1 69 ? -11.634 6.407 -25.264 1 66.15 69 ASN A N 1
ATOM 529 C CA . ASN A 1 69 ? -10.395 5.685 -25.536 1 66.15 69 ASN A CA 1
ATOM 530 C C . ASN A 1 69 ? -9.634 5.375 -24.25 1 66.15 69 ASN A C 1
ATOM 532 O O . ASN A 1 69 ? -9.111 4.272 -24.084 1 66.15 69 ASN A O 1
ATOM 536 N N . GLN A 1 70 ? -9.588 6.313 -23.505 1 56.79 70 GLN A N 1
ATOM 537 C CA . GLN A 1 70 ? -8.961 6.08 -22.208 1 56.79 70 GLN A CA 1
ATOM 538 C C . GLN A 1 70 ? -9.72 5.022 -21.412 1 56.79 70 GLN A C 1
ATOM 540 O O . GLN A 1 70 ? -9.112 4.121 -20.83 1 56.79 70 GLN A O 1
ATOM 545 N N . TRP A 1 71 ? -10.939 5.18 -21.472 1 52.96 71 TRP A N 1
ATOM 546 C CA . TRP A 1 71 ? -11.822 4.223 -20.813 1 52.96 71 TRP A CA 1
ATOM 547 C C . TRP A 1 71 ? -11.73 2.852 -21.475 1 52.96 71 TRP A C 1
ATOM 549 O O . TRP A 1 71 ? -11.654 1.829 -20.791 1 52.96 71 TRP A O 1
ATOM 559 N N . ALA A 1 72 ? -11.728 2.791 -22.742 1 58.11 72 ALA A N 1
ATOM 560 C CA . ALA A 1 72 ? -11.6 1.545 -23.492 1 58.11 72 ALA A CA 1
ATOM 561 C C . ALA A 1 72 ? -10.248 0.886 -23.233 1 58.11 72 ALA A C 1
ATOM 563 O O . ALA A 1 72 ? -10.166 -0.334 -23.066 1 58.11 72 ALA A O 1
ATOM 564 N N . LYS A 1 73 ? -9.33 1.703 -23.274 1 56 73 LYS A N 1
ATOM 565 C CA . LYS A 1 73 ? -8 1.203 -22.939 1 56 73 LYS A CA 1
ATOM 566 C C . LYS A 1 73 ? -7.994 0.531 -21.569 1 56 73 LYS A C 1
ATOM 568 O O . LYS A 1 73 ? -7.445 -0.562 -21.41 1 56 73 LYS A O 1
ATOM 573 N N . GLU A 1 74 ? -8.616 1.182 -20.781 1 48.54 74 GLU A N 1
ATOM 574 C CA . GLU A 1 74 ? -8.686 0.681 -19.411 1 48.54 74 GLU A CA 1
ATOM 575 C C . GLU A 1 74 ? -9.548 -0.575 -19.327 1 48.54 74 GLU A C 1
ATOM 577 O O . GLU A 1 74 ? -9.183 -1.541 -18.654 1 48.54 74 GLU A O 1
ATOM 582 N N . MET A 1 75 ? -10.638 -0.531 -20.062 1 47.43 75 MET A N 1
ATOM 583 C CA . MET A 1 75 ? -11.571 -1.654 -20.073 1 47.43 75 MET A CA 1
ATOM 584 C C . MET A 1 75 ? -10.992 -2.834 -20.846 1 47.43 75 MET A C 1
ATOM 586 O O . MET A 1 75 ? -11.119 -3.984 -20.42 1 47.43 75 MET A O 1
ATOM 590 N N . LEU A 1 76 ? -10.443 -2.541 -21.972 1 49.4 76 LEU A N 1
ATOM 591 C CA . LEU A 1 76 ? -9.892 -3.591 -22.822 1 49.4 76 LEU A CA 1
ATOM 592 C C . LEU A 1 76 ? -8.615 -4.165 -22.218 1 49.4 76 LEU A C 1
ATOM 594 O O . LEU A 1 76 ? -8.362 -5.368 -22.319 1 49.4 76 LEU A O 1
ATOM 598 N N . LEU A 1 77 ? -7.941 -3.344 -21.714 1 45.53 77 LEU A N 1
ATOM 599 C CA . LEU A 1 77 ? -6.77 -3.842 -21 1 45.53 77 LEU A CA 1
ATOM 600 C C . LEU A 1 77 ? -7.181 -4.769 -19.861 1 45.53 77 LEU A C 1
ATOM 602 O O . LEU A 1 77 ? -6.55 -5.804 -19.639 1 45.53 77 LEU A O 1
ATOM 606 N N . ALA A 1 78 ? -8.221 -4.363 -19.241 1 43.37 78 ALA A N 1
ATOM 607 C CA . ALA A 1 78 ? -8.747 -5.218 -18.18 1 43.37 78 ALA A CA 1
ATOM 608 C C . ALA A 1 78 ? -9.325 -6.51 -18.752 1 43.37 78 ALA A C 1
ATOM 610 O O . ALA A 1 78 ? -9.097 -7.593 -18.209 1 43.37 78 ALA A O 1
ATOM 611 N N . SER A 1 79 ? -10.134 -6.444 -19.797 1 44.73 79 SER A N 1
ATOM 612 C CA . SER A 1 79 ? -10.716 -7.606 -20.462 1 44.73 79 SER A CA 1
ATOM 613 C C . SER A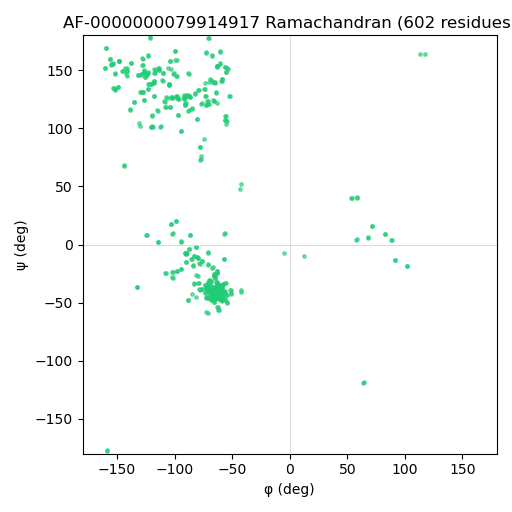 1 79 ? -9.647 -8.424 -21.179 1 44.73 79 SER A C 1
ATOM 615 O O . SER A 1 79 ? -9.651 -9.655 -21.111 1 44.73 79 SER A O 1
ATOM 617 N N . ALA A 1 80 ? -8.838 -7.794 -21.91 1 42.47 80 ALA A N 1
ATOM 618 C CA . ALA A 1 80 ? -7.754 -8.498 -22.591 1 42.47 80 ALA A CA 1
ATOM 619 C C . ALA A 1 80 ? -6.866 -9.235 -21.593 1 42.47 80 ALA A C 1
ATOM 621 O O . ALA A 1 80 ? -6.429 -10.358 -21.853 1 42.47 80 ALA A O 1
ATOM 622 N N . ALA A 1 81 ? -6.721 -8.676 -20.489 1 43.04 81 ALA A N 1
ATOM 623 C CA . ALA A 1 81 ? -5.944 -9.378 -19.471 1 43.04 81 ALA A CA 1
ATOM 624 C C . ALA A 1 81 ? -6.645 -10.662 -19.034 1 43.04 81 ALA A C 1
ATOM 626 O O . ALA A 1 81 ? -6 -11.697 -18.852 1 43.04 81 ALA A O 1
ATOM 627 N N . GLN A 1 82 ? -7.959 -10.522 -18.934 1 45.03 82 GLN A N 1
ATOM 628 C CA . GLN A 1 82 ? -8.703 -11.733 -18.601 1 45.03 82 GLN A CA 1
ATOM 629 C C . GLN A 1 82 ? -8.608 -12.763 -19.723 1 45.03 82 GLN A C 1
ATOM 631 O O . GLN A 1 82 ? -8.39 -13.949 -19.467 1 45.03 82 GLN A O 1
ATOM 636 N N . ILE A 1 83 ? -8.758 -12.312 -20.869 1 40.91 83 ILE A N 1
ATOM 637 C CA . ILE A 1 83 ? -8.704 -13.222 -22.008 1 40.91 83 ILE A CA 1
ATOM 638 C C . ILE A 1 83 ? -7.302 -13.815 -22.129 1 40.91 83 ILE A C 1
ATOM 640 O O . ILE A 1 83 ? -7.146 -15.02 -22.336 1 40.91 83 ILE A O 1
ATOM 644 N N . ARG A 1 84 ? -6.359 -12.985 -22.045 1 42.23 84 ARG A N 1
ATOM 645 C CA . ARG A 1 84 ? -4.997 -13.504 -22.111 1 42.23 84 ARG A CA 1
ATOM 646 C C . ARG A 1 84 ? -4.734 -14.495 -20.982 1 42.23 84 ARG A C 1
ATOM 648 O O . ARG A 1 84 ? -4.083 -15.521 -21.19 1 42.23 84 ARG A O 1
ATOM 655 N N . ARG A 1 85 ? -5.184 -14.118 -19.846 1 44.66 85 ARG A N 1
ATOM 656 C CA . ARG A 1 85 ? -5.043 -15.063 -18.742 1 44.66 85 ARG A CA 1
ATOM 657 C C . ARG A 1 85 ? -5.779 -16.365 -19.039 1 44.66 85 ARG A C 1
ATOM 659 O O . ARG A 1 85 ? -5.257 -17.452 -18.782 1 44.66 85 ARG A O 1
ATOM 666 N N . ASP A 1 86 ? -6.927 -16.176 -19.547 1 43.12 86 ASP A N 1
ATOM 667 C CA . ASP A 1 86 ? -7.708 -17.366 -19.871 1 43.12 86 ASP A CA 1
ATOM 668 C C . ASP A 1 86 ? -7.034 -18.182 -20.971 1 43.12 86 ASP A C 1
ATOM 670 O O . ASP A 1 86 ? -6.994 -19.412 -20.903 1 43.12 86 ASP A O 1
ATOM 674 N N . VAL A 1 87 ? -6.546 -17.529 -21.921 1 40.83 87 VAL A N 1
ATOM 675 C CA . VAL A 1 87 ? -5.876 -18.221 -23.018 1 40.83 87 VAL A CA 1
ATOM 676 C C . VAL A 1 87 ? -4.55 -18.8 -22.532 1 40.83 87 VAL A C 1
ATOM 678 O O . VAL A 1 87 ? -4.191 -19.926 -22.884 1 40.83 87 VAL A O 1
ATOM 681 N N . ASP A 1 88 ? -3.829 -18.038 -21.85 1 41.76 88 ASP A N 1
ATOM 682 C CA . ASP A 1 88 ? -2.58 -18.549 -21.293 1 41.76 88 ASP A CA 1
ATOM 683 C C . ASP A 1 88 ? -2.837 -19.728 -20.358 1 41.76 88 ASP A C 1
ATOM 685 O O . ASP A 1 88 ? -2.056 -20.682 -20.324 1 41.76 88 ASP A O 1
ATOM 689 N N . GLU A 1 89 ? -3.833 -19.588 -19.519 1 41.97 89 GLU A N 1
ATOM 690 C CA . GLU A 1 89 ? -4.205 -20.747 -18.713 1 41.97 89 GLU A CA 1
ATOM 691 C C . GLU A 1 89 ? -4.414 -21.982 -19.584 1 41.97 89 GLU A C 1
ATOM 693 O O . GLU A 1 89 ? -4.047 -23.093 -19.195 1 41.97 89 GLU A O 1
ATOM 698 N N . LEU A 1 90 ? -5.053 -21.742 -20.679 1 39.02 90 LEU A N 1
ATOM 699 C CA . LEU A 1 90 ? -5.254 -22.908 -21.532 1 39.02 90 LEU A CA 1
ATOM 700 C C . LEU A 1 90 ? -3.923 -23.423 -22.071 1 39.02 90 LEU A C 1
ATOM 702 O O . LEU A 1 90 ? -3.735 -24.633 -22.218 1 39.02 90 LEU A O 1
ATOM 706 N N . GLY A 1 91 ? -3.131 -22.518 -22.571 1 38.99 91 GLY A N 1
ATOM 707 C CA . GLY A 1 91 ? -1.899 -22.994 -23.179 1 38.99 91 GLY A CA 1
ATOM 708 C C . GLY A 1 91 ? -0.804 -23.275 -22.167 1 38.99 91 GLY A C 1
ATOM 709 O O . GLY A 1 91 ? 0.236 -23.841 -22.51 1 38.99 91 GLY A O 1
ATOM 710 N N . SER A 1 92 ? -0.599 -22.359 -21.205 1 42.56 92 SER A N 1
ATOM 711 C CA . SER A 1 92 ? 0.557 -22.633 -20.358 1 42.56 92 SER A CA 1
ATOM 712 C C . SER A 1 92 ? 0.274 -23.774 -19.386 1 42.56 92 SER A C 1
ATOM 714 O O . SER A 1 92 ? -0.845 -23.906 -18.886 1 42.56 92 SER A O 1
ATOM 716 N N . GLY A 1 93 ? 0.579 -24.989 -19.801 1 46.25 93 GLY A N 1
ATOM 717 C CA . GLY A 1 93 ? 0.682 -26.145 -18.924 1 46.25 93 GLY A CA 1
ATOM 718 C C . GLY A 1 93 ? 0.515 -25.798 -17.457 1 46.25 93 GLY A C 1
ATOM 719 O O . GLY A 1 93 ? 0.681 -26.656 -16.588 1 46.25 93 GLY A O 1
ATOM 720 N N . ARG A 1 94 ? 0.464 -24.54 -17.318 1 53.13 94 ARG A N 1
ATOM 721 C CA . ARG A 1 94 ? 0.307 -24.198 -15.908 1 53.13 94 ARG A CA 1
ATOM 722 C C . ARG A 1 94 ? -1.106 -24.507 -15.423 1 53.13 94 ARG A C 1
ATOM 724 O O . ARG A 1 94 ? -2.033 -24.617 -16.227 1 53.13 94 ARG A O 1
ATOM 731 N N . GLY A 1 95 ? -1.369 -25.043 -14.238 1 62.59 95 GLY A N 1
ATOM 732 C CA . GLY A 1 95 ? -2.576 -25.45 -13.535 1 62.59 95 GLY A CA 1
ATOM 733 C C . GLY A 1 95 ? -3.591 -24.331 -13.397 1 62.59 95 GLY A C 1
ATOM 734 O O . GLY A 1 95 ? -4.555 -24.451 -12.638 1 62.59 95 GLY A O 1
ATOM 735 N N . GLY A 1 96 ? -3.442 -23.134 -14.077 1 82.01 96 GLY A N 1
ATOM 736 C CA . GLY A 1 96 ? -4.414 -22.054 -14.024 1 82.01 96 GLY A CA 1
ATOM 737 C C . GLY A 1 96 ? -3.886 -20.81 -13.335 1 82.01 96 GLY A C 1
ATOM 738 O O . GLY A 1 96 ? -2.797 -20.828 -12.759 1 82.01 96 GLY A O 1
ATOM 739 N N . ALA A 1 97 ? -4.638 -19.632 -13.566 1 87.42 97 ALA A N 1
ATOM 740 C CA . ALA A 1 97 ? -4.244 -18.349 -12.99 1 87.42 97 ALA A CA 1
ATOM 741 C C . ALA A 1 97 ? -5.391 -17.728 -12.198 1 87.42 97 ALA A C 1
ATOM 743 O O . ALA A 1 97 ? -6.563 -17.948 -12.515 1 87.42 97 ALA A O 1
ATOM 744 N N . ALA A 1 98 ? -5.019 -17.081 -11.128 1 93.01 98 ALA A N 1
ATOM 745 C CA . ALA A 1 98 ? -5.972 -16.308 -10.337 1 93.01 98 ALA A CA 1
ATOM 746 C C . ALA A 1 98 ? -5.398 -14.943 -9.966 1 93.01 98 ALA A C 1
ATOM 748 O O . ALA A 1 98 ? -4.289 -14.853 -9.435 1 93.01 98 ALA A O 1
ATOM 749 N N . SER A 1 99 ? -6.101 -13.889 -10.349 1 94.88 99 SER A N 1
ATOM 750 C CA . SER A 1 99 ? -5.778 -12.516 -9.974 1 94.88 99 SER A CA 1
ATOM 751 C C . SER A 1 99 ? -6.719 -12.004 -8.889 1 94.88 99 SER A C 1
ATOM 753 O O . SER A 1 99 ? -7.924 -11.876 -9.113 1 94.88 99 SER A O 1
ATOM 755 N N . ILE A 1 100 ? -6.14 -11.676 -7.755 1 98.05 100 ILE A N 1
ATOM 756 C CA . ILE A 1 100 ? -6.922 -11.331 -6.573 1 98.05 100 ILE A CA 1
ATOM 757 C C . ILE A 1 100 ? -6.625 -9.891 -6.16 1 98.05 100 ILE A C 1
ATOM 759 O O . ILE A 1 100 ? -5.461 -9.494 -6.067 1 98.05 100 ILE A O 1
ATOM 763 N N . ALA A 1 101 ? -7.656 -9.094 -5.99 1 97.45 101 ALA A N 1
ATOM 764 C CA . ALA A 1 101 ? -7.502 -7.75 -5.44 1 97.45 101 ALA A CA 1
ATOM 765 C C . ALA A 1 101 ? -7.833 -7.726 -3.95 1 97.45 101 ALA A C 1
ATOM 767 O O . ALA A 1 101 ? -8.716 -8.455 -3.492 1 97.45 101 ALA A O 1
ATOM 768 N N . SER A 1 102 ? -7.092 -6.885 -3.248 1 97.56 102 SER A N 1
ATOM 769 C CA . SER A 1 102 ? -7.337 -6.796 -1.813 1 97.56 102 SER A CA 1
ATOM 770 C C . SER A 1 102 ? -7.059 -5.391 -1.29 1 97.56 102 SER A C 1
ATOM 772 O O . SER A 1 102 ? -6.362 -4.608 -1.939 1 97.56 102 SER A O 1
ATOM 774 N N . SER A 1 103 ? -7.662 -5.089 -0.173 1 95.15 103 SER A N 1
ATOM 775 C CA . SER A 1 103 ? -7.245 -3.889 0.545 1 95.15 103 SER A CA 1
ATOM 776 C C . SER A 1 103 ? -5.883 -4.085 1.204 1 95.15 103 SER A C 1
ATOM 778 O O . SER A 1 103 ? -5.414 -5.215 1.348 1 95.15 103 SER A O 1
ATOM 780 N N . MET A 1 104 ? -5.25 -3.085 1.62 1 93.58 104 MET A N 1
ATOM 781 C CA . MET A 1 104 ? -3.83 -3.061 1.963 1 93.58 104 MET A CA 1
ATOM 782 C C . MET A 1 104 ? -3.532 -4.018 3.112 1 93.58 104 MET A C 1
ATOM 784 O O . MET A 1 104 ? -2.716 -4.931 2.969 1 93.58 104 MET A O 1
ATOM 788 N N . ALA A 1 105 ? -4.18 -3.894 4.245 1 95.34 105 ALA A N 1
ATOM 789 C CA . ALA A 1 105 ? -3.887 -4.747 5.394 1 95.34 105 ALA A CA 1
ATOM 790 C C . ALA A 1 105 ? -4.268 -6.197 5.111 1 95.34 105 ALA A C 1
ATOM 792 O O . ALA A 1 105 ? -3.511 -7.118 5.429 1 95.34 105 ALA A O 1
ATOM 793 N N . VAL A 1 106 ? -5.418 -6.397 4.47 1 97.07 106 VAL A N 1
ATOM 794 C CA . VAL A 1 106 ? -5.894 -7.733 4.128 1 97.07 106 VAL A CA 1
ATOM 795 C C . VAL A 1 106 ? -4.897 -8.414 3.194 1 97.07 106 VAL A C 1
ATOM 797 O O . VAL A 1 106 ? -4.547 -9.58 3.392 1 97.07 106 VAL A O 1
ATOM 800 N N . GLY A 1 107 ? -4.4 -7.67 2.277 1 97.56 107 GLY A N 1
ATOM 801 C CA . GLY A 1 107 ? -3.48 -8.205 1.286 1 97.56 107 GLY A CA 1
ATOM 802 C C . GLY A 1 107 ? -2.059 -8.338 1.801 1 97.56 107 GLY A C 1
ATOM 803 O O . GLY A 1 107 ? -1.222 -8.986 1.169 1 97.56 107 GLY A O 1
ATOM 804 N N . SER A 1 108 ? -1.788 -7.778 2.921 1 97.16 108 SER A N 1
ATOM 805 C CA . SER A 1 108 ? -0.427 -7.819 3.445 1 97.16 108 SER A CA 1
ATOM 806 C C . SER A 1 108 ? -0.29 -8.867 4.545 1 97.16 108 SER A C 1
ATOM 808 O O . SER A 1 108 ? 0.789 -9.429 4.743 1 97.16 108 SER A O 1
ATOM 810 N N . TYR A 1 109 ? -1.444 -9.204 5.195 1 97.06 109 TYR A N 1
ATOM 811 C CA . TYR A 1 109 ? -1.281 -9.99 6.413 1 97.06 109 TYR A CA 1
ATOM 812 C C . TYR A 1 109 ? -2.238 -11.176 6.428 1 97.06 109 TYR A C 1
ATOM 814 O O . TYR A 1 109 ? -1.913 -12.236 6.968 1 97.06 109 TYR A O 1
ATOM 822 N N . LEU A 1 110 ? -3.375 -10.946 5.918 1 96.97 110 LEU A N 1
ATOM 823 C CA . LEU A 1 110 ? -4.423 -11.943 6.107 1 96.97 110 LEU A CA 1
ATOM 824 C C . LEU A 1 110 ? -4.387 -12.987 4.996 1 96.97 110 LEU A C 1
ATOM 826 O O . LEU A 1 110 ? -4.375 -14.19 5.269 1 96.97 110 LEU A O 1
ATOM 830 N N . LEU A 1 111 ? -4.304 -12.582 3.74 1 98.27 111 LEU A N 1
ATOM 831 C CA . LEU A 1 111 ? -4.455 -13.478 2.598 1 98.27 111 LEU A CA 1
ATOM 832 C C . LEU A 1 111 ? -3.141 -14.187 2.286 1 98.27 111 LEU A C 1
ATOM 834 O O . LEU A 1 111 ? -3.141 -15.348 1.871 1 98.27 111 LEU A O 1
ATOM 838 N N . PRO A 1 112 ? -2.012 -13.553 2.481 1 98.27 112 PRO A N 1
ATOM 839 C CA . PRO A 1 112 ? -0.765 -14.127 1.97 1 98.27 112 PRO A CA 1
ATOM 840 C C . PRO A 1 112 ? -0.459 -15.499 2.568 1 98.27 112 PRO A C 1
ATOM 842 O O . PRO A 1 112 ? -0.118 -16.432 1.837 1 98.27 112 PRO A O 1
ATOM 845 N N . PRO A 1 113 ? -0.614 -15.691 3.879 1 97.49 113 PRO A N 1
ATOM 846 C CA . PRO A 1 113 ? -0.364 -17.044 4.382 1 97.49 113 PRO A CA 1
ATOM 847 C C . PRO A 1 113 ? -1.314 -18.08 3.784 1 97.49 113 PRO A C 1
ATOM 849 O O . PRO A 1 113 ? -0.914 -19.221 3.542 1 97.49 113 PRO A O 1
ATOM 852 N N . ILE A 1 114 ? -2.512 -17.702 3.541 1 97.89 114 ILE A N 1
ATOM 853 C CA . ILE A 1 114 ? -3.508 -18.589 2.95 1 97.89 114 ILE A CA 1
ATOM 854 C C . ILE A 1 114 ? -3.103 -18.941 1.52 1 97.89 114 ILE A C 1
ATOM 856 O O . ILE A 1 114 ? -3.102 -20.114 1.14 1 97.89 114 ILE A O 1
ATOM 860 N N . LEU A 1 115 ? -2.694 -17.951 0.772 1 98.24 115 LEU A N 1
ATOM 861 C CA . LEU A 1 115 ? -2.365 -18.141 -0.636 1 98.24 115 LEU A CA 1
ATOM 862 C C . LEU A 1 115 ? -1.039 -18.88 -0.79 1 98.24 115 LEU A C 1
ATOM 864 O O . LEU A 1 115 ? -0.857 -19.646 -1.738 1 98.24 115 LEU A O 1
ATOM 868 N N . SER A 1 116 ? -0.079 -18.616 0.133 1 97.82 116 SER A N 1
ATOM 869 C CA . SER A 1 116 ? 1.179 -19.356 0.103 1 97.82 116 SER A CA 1
ATOM 870 C C . SER A 1 116 ? 0.947 -20.849 0.308 1 97.82 116 SER A C 1
ATOM 872 O O . SER A 1 116 ? 1.52 -21.675 -0.406 1 97.82 116 SER A O 1
ATOM 874 N N . ARG A 1 117 ? 0.1 -21.177 1.246 1 96.82 117 ARG A N 1
ATOM 875 C CA . ARG A 1 117 ? -0.246 -22.575 1.479 1 96.82 117 ARG A CA 1
ATOM 876 C C . ARG A 1 117 ? -0.952 -23.174 0.267 1 96.82 117 ARG A C 1
ATOM 878 O O . ARG A 1 117 ? -0.668 -24.307 -0.126 1 96.82 117 ARG A O 1
ATOM 885 N N . PHE A 1 118 ? -1.862 -22.422 -0.262 1 96.81 118 PHE A N 1
ATOM 886 C CA . PHE A 1 118 ? -2.589 -22.853 -1.45 1 96.81 118 PHE A CA 1
ATOM 887 C C . PHE A 1 118 ? -1.629 -23.127 -2.602 1 96.81 118 PHE A C 1
ATOM 889 O O . PHE A 1 118 ? -1.757 -24.137 -3.298 1 96.81 118 PHE A O 1
ATOM 896 N N . GLN A 1 119 ? -0.672 -22.227 -2.807 1 95.88 119 GLN A N 1
ATOM 897 C CA . GLN A 1 119 ? 0.323 -22.357 -3.866 1 95.88 119 GLN A CA 1
ATOM 898 C C . GLN A 1 119 ? 1.168 -23.613 -3.675 1 95.88 119 GLN A C 1
ATOM 900 O O . GLN A 1 119 ? 1.476 -24.314 -4.642 1 95.88 119 GLN A O 1
ATOM 905 N N . ARG A 1 120 ? 1.582 -23.932 -2.512 1 94.51 120 ARG A N 1
ATOM 906 C CA . ARG A 1 120 ? 2.399 -25.104 -2.219 1 94.51 120 ARG A CA 1
ATOM 907 C C . ARG A 1 120 ? 1.648 -26.391 -2.545 1 94.51 120 ARG A C 1
ATOM 909 O O . ARG A 1 120 ? 2.253 -27.38 -2.964 1 94.51 120 ARG A O 1
ATOM 916 N N . GLY A 1 121 ? 0.365 -26.331 -2.363 1 93.01 121 GLY A N 1
ATOM 917 C CA . GLY A 1 121 ? -0.464 -27.485 -2.675 1 93.01 121 GLY A CA 1
ATOM 918 C C . GLY A 1 121 ? -0.771 -27.616 -4.155 1 93.01 121 GLY A C 1
ATOM 919 O O . GLY A 1 121 ? -1.22 -28.67 -4.61 1 93.01 121 GLY A O 1
ATOM 920 N N . ARG A 1 122 ? -0.416 -26.518 -4.876 1 90.96 122 ARG A N 1
ATOM 921 C CA . ARG A 1 122 ? -0.677 -26.469 -6.311 1 90.96 122 ARG A CA 1
ATOM 922 C C . ARG A 1 122 ? 0.446 -25.746 -7.048 1 90.96 122 ARG A C 1
ATOM 924 O O . ARG A 1 122 ? 0.226 -24.688 -7.641 1 90.96 122 ARG A O 1
ATOM 931 N N . PRO A 1 123 ? 1.65 -26.197 -7.17 1 86.81 123 PRO A N 1
ATOM 932 C CA . PRO A 1 123 ? 2.839 -25.517 -7.688 1 86.81 123 PRO A CA 1
ATOM 933 C C . PRO A 1 123 ? 2.648 -24.995 -9.11 1 86.81 123 PRO A C 1
ATOM 935 O O . PRO A 1 123 ? 3.323 -24.047 -9.52 1 86.81 123 PRO A O 1
ATOM 938 N N . GLY A 1 124 ? 1.626 -25.365 -9.837 1 84.13 124 GLY A N 1
ATOM 939 C CA . GLY A 1 124 ? 1.386 -24.872 -11.183 1 84.13 124 GLY A CA 1
ATOM 940 C C . GLY A 1 124 ? 0.452 -23.677 -11.224 1 84.13 124 GLY A C 1
ATOM 941 O O . GLY A 1 124 ? 0.273 -23.057 -12.274 1 84.13 124 GLY A O 1
ATOM 942 N N . ALA A 1 125 ? 0.057 -23.26 -10.049 1 89.76 125 ALA A N 1
ATOM 943 C CA . ALA A 1 125 ? -0.885 -22.147 -9.97 1 89.76 125 ALA A CA 1
ATOM 944 C C . ALA A 1 125 ? -0.164 -20.808 -10.1 1 89.76 125 ALA A C 1
ATOM 946 O O . ALA A 1 125 ? 0.873 -20.591 -9.469 1 89.76 125 ALA A O 1
ATOM 947 N N . ASP A 1 126 ? -0.632 -19.945 -10.967 1 90.36 126 ASP A N 1
ATOM 948 C CA . ASP A 1 126 ? -0.154 -18.572 -11.097 1 90.36 126 ASP A CA 1
ATOM 949 C C . ASP A 1 126 ? -1.018 -17.61 -10.284 1 90.36 126 ASP A C 1
ATOM 951 O O . ASP A 1 126 ? -2.081 -17.185 -10.741 1 90.36 126 ASP A O 1
ATOM 955 N N . LEU A 1 127 ? -0.586 -17.271 -9.115 1 96.3 127 LEU A N 1
ATOM 956 C CA . LEU A 1 127 ? -1.353 -16.459 -8.177 1 96.3 127 LEU A CA 1
ATOM 957 C C . LEU A 1 127 ? -0.775 -15.051 -8.077 1 96.3 127 LEU A C 1
ATOM 959 O O . LEU A 1 127 ? 0.425 -14.883 -7.852 1 96.3 127 LEU A O 1
ATOM 963 N N . THR A 1 128 ? -1.609 -14.074 -8.271 1 97.26 128 THR A N 1
ATOM 964 C CA . THR A 1 128 ? -1.245 -12.671 -8.104 1 97.26 128 THR A CA 1
ATOM 965 C C . THR A 1 128 ? -2.215 -11.97 -7.158 1 97.26 128 THR A C 1
ATOM 967 O O . THR A 1 128 ? -3.432 -12.036 -7.346 1 97.26 128 THR A O 1
ATOM 970 N N . LEU A 1 129 ? -1.695 -11.403 -6.156 1 98.23 129 LEU A N 1
ATOM 971 C CA . LEU A 1 129 ? -2.463 -10.61 -5.203 1 98.23 129 LEU A CA 1
ATOM 972 C C . LEU A 1 129 ? -2.037 -9.146 -5.247 1 98.23 129 LEU A C 1
ATOM 974 O O . LEU A 1 129 ? -0.896 -8.817 -4.917 1 98.23 129 LEU A O 1
ATOM 978 N N . SER A 1 130 ? -2.926 -8.29 -5.652 1 96.16 130 SER A N 1
ATOM 979 C CA . SER A 1 130 ? -2.685 -6.85 -5.645 1 96.16 130 SER A CA 1
ATOM 980 C C . SER A 1 130 ? -3.349 -6.184 -4.445 1 96.16 130 SER A C 1
ATOM 982 O O . SER A 1 130 ? -4.398 -6.635 -3.98 1 96.16 130 SER A O 1
ATOM 984 N N . SER A 1 131 ? -2.718 -5.153 -3.969 1 93.87 131 SER A N 1
ATOM 985 C CA . SER A 1 131 ? -3.244 -4.44 -2.809 1 93.87 131 SER A CA 1
ATOM 986 C C . SER A 1 131 ? -3.469 -2.965 -3.122 1 93.87 131 SER A C 1
ATOM 988 O O . SER A 1 131 ? -2.623 -2.322 -3.746 1 93.87 131 SER A O 1
ATOM 990 N N . SER A 1 132 ? -4.583 -2.461 -2.741 1 90.23 132 SER A N 1
ATOM 991 C CA . SER A 1 132 ? -4.983 -1.075 -2.96 1 90.23 132 SER A CA 1
ATOM 992 C C . SER A 1 132 ? -6.07 -0.651 -1.978 1 90.23 132 SER A C 1
ATOM 994 O O . SER A 1 132 ? -6.372 -1.376 -1.028 1 90.23 132 SER A O 1
ATOM 996 N N . GLN A 1 133 ? -6.514 0.583 -2.164 1 87.25 133 GLN A N 1
ATOM 997 C CA . GLN A 1 133 ? -7.723 0.967 -1.443 1 87.25 133 GLN A CA 1
ATOM 998 C C . GLN A 1 133 ? -8.914 0.118 -1.876 1 87.25 133 GLN A C 1
ATOM 1000 O O . GLN A 1 133 ? -8.971 -0.347 -3.016 1 87.25 133 GLN A O 1
ATOM 1005 N N . PRO A 1 134 ? -9.844 -0.033 -1.018 1 91.15 134 PRO A N 1
ATOM 1006 C CA . PRO A 1 134 ? -10.985 -0.902 -1.315 1 91.15 134 PRO A CA 1
ATOM 1007 C C . PRO A 1 134 ? -11.72 -0.495 -2.59 1 91.15 134 PRO A C 1
ATOM 1009 O O . PRO A 1 134 ? -12.112 -1.356 -3.382 1 91.15 134 PRO A O 1
ATOM 1012 N N . ASN A 1 135 ? -11.895 0.773 -2.826 1 84.19 135 ASN A N 1
ATOM 1013 C CA . ASN A 1 135 ? -12.603 1.234 -4.016 1 84.19 135 ASN A CA 1
ATOM 1014 C C . ASN A 1 135 ? -11.839 0.89 -5.291 1 84.19 135 ASN A C 1
ATOM 1016 O O . ASN A 1 135 ? -12.445 0.612 -6.328 1 84.19 135 ASN A O 1
ATOM 1020 N N . GLU A 1 136 ? -10.566 0.981 -5.159 1 83.99 136 GLU A N 1
ATOM 1021 C CA . GLU A 1 136 ? -9.736 0.598 -6.297 1 83.99 136 GLU A CA 1
ATOM 1022 C C . GLU A 1 136 ? -9.803 -0.906 -6.548 1 83.99 136 GLU A C 1
ATOM 1024 O O . GLU A 1 136 ? -9.791 -1.35 -7.698 1 83.99 136 GLU A O 1
ATOM 1029 N N . ALA A 1 137 ? -9.856 -1.68 -5.498 1 92.26 137 ALA A N 1
ATOM 1030 C CA . ALA A 1 137 ? -10.011 -3.127 -5.624 1 92.26 137 ALA A CA 1
ATOM 1031 C C . ALA A 1 137 ? -11.338 -3.479 -6.292 1 92.26 137 ALA A C 1
ATOM 1033 O O . ALA A 1 137 ? -11.392 -4.359 -7.154 1 92.26 137 ALA A O 1
ATOM 1034 N N . LEU A 1 138 ? -12.335 -2.769 -5.867 1 88.73 138 LEU A N 1
ATOM 1035 C CA . LEU A 1 138 ? -13.648 -2.968 -6.472 1 88.73 138 LEU A CA 1
ATOM 1036 C C . LEU A 1 138 ? -13.605 -2.683 -7.97 1 88.73 138 LEU A C 1
ATOM 1038 O O . LEU A 1 138 ? -14.132 -3.459 -8.769 1 88.73 138 LEU A O 1
ATOM 1042 N N . ARG A 1 139 ? -12.978 -1.594 -8.297 1 83.57 139 ARG A N 1
ATOM 1043 C CA . ARG A 1 139 ? -12.872 -1.209 -9.701 1 83.57 139 ARG A CA 1
ATOM 1044 C C . ARG A 1 139 ? -12.106 -2.258 -10.5 1 83.57 139 ARG A C 1
ATOM 1046 O O . ARG A 1 139 ? -12.467 -2.564 -11.638 1 83.57 139 ARG A O 1
ATOM 1053 N N . ALA A 1 140 ? -11.079 -2.81 -9.904 1 87.64 140 ALA A N 1
ATOM 1054 C CA . ALA A 1 140 ? -10.275 -3.83 -10.573 1 87.64 140 ALA A CA 1
ATOM 1055 C C . ALA A 1 140 ? -11.111 -5.068 -10.887 1 87.64 140 ALA A C 1
ATOM 1057 O O . ALA A 1 140 ? -10.934 -5.695 -11.934 1 87.64 140 ALA A O 1
ATOM 1058 N N . VAL A 1 141 ? -12.001 -5.409 -10.041 1 91.49 141 VAL A N 1
ATOM 1059 C CA . VAL A 1 141 ? -12.879 -6.553 -10.26 1 91.49 141 VAL A CA 1
ATOM 1060 C C . VAL A 1 141 ? -13.92 -6.21 -11.323 1 91.49 141 VAL A C 1
ATOM 1062 O O . VAL A 1 141 ? -14.191 -7.014 -12.218 1 91.49 141 VAL A O 1
ATOM 1065 N N . GLU A 1 142 ? -14.393 -5.007 -11.175 1 82.43 142 GLU A N 1
ATOM 1066 C CA . GLU A 1 142 ? -15.417 -4.56 -12.114 1 82.43 142 GLU A CA 1
ATOM 1067 C C . GLU A 1 142 ? -14.892 -4.563 -13.547 1 82.43 142 GLU A C 1
ATOM 1069 O O . GLU A 1 142 ? -15.616 -4.919 -14.478 1 82.43 142 GLU A O 1
ATOM 1074 N N . THR A 1 143 ? -13.645 -4.197 -13.617 1 76.61 143 THR A N 1
ATOM 1075 C CA . THR A 1 143 ? -13.059 -4.05 -14.945 1 76.61 143 THR A CA 1
ATOM 1076 C C . THR A 1 143 ? -12.438 -5.364 -15.41 1 76.61 143 THR A C 1
ATOM 1078 O O . THR A 1 143 ? -11.968 -5.467 -16.546 1 76.61 143 THR A O 1
ATOM 1081 N N . GLY A 1 144 ? -12.393 -6.319 -14.523 1 80.89 144 GLY A N 1
ATOM 1082 C CA . GLY A 1 144 ? -11.861 -7.621 -14.891 1 80.89 144 GLY A CA 1
ATOM 1083 C C . GLY A 1 144 ? -10.36 -7.729 -14.699 1 80.89 144 GLY A C 1
ATOM 1084 O O . GLY A 1 144 ? -9.754 -8.74 -15.06 1 80.89 144 GLY A O 1
ATOM 1085 N N . GLU A 1 145 ? -9.755 -6.692 -14.172 1 83.78 145 GLU A N 1
ATOM 1086 C CA . GLU A 1 145 ? -8.329 -6.731 -13.862 1 83.78 145 GLU A CA 1
ATOM 1087 C C . GLU A 1 145 ? -8.029 -7.76 -12.776 1 83.78 145 GLU A C 1
ATOM 1089 O O . GLU A 1 145 ? -6.935 -8.326 -12.735 1 83.78 145 GLU A O 1
ATOM 1094 N N . ALA A 1 146 ? -8.986 -7.957 -11.953 1 93.39 146 ALA A N 1
ATOM 1095 C CA . ALA A 1 146 ? -8.931 -8.992 -10.924 1 93.39 146 ALA A CA 1
ATOM 1096 C C . ALA A 1 146 ? -10.153 -9.903 -10.996 1 93.39 146 ALA A C 1
ATOM 1098 O O . ALA A 1 146 ? -11.229 -9.475 -11.42 1 93.39 146 ALA A O 1
ATOM 1099 N N . ASP A 1 147 ? -9.958 -11.098 -10.626 1 91.98 147 ASP A N 1
ATOM 1100 C CA . ASP A 1 147 ? -11.033 -12.083 -10.699 1 91.98 147 ASP A CA 1
ATOM 1101 C C . ASP A 1 147 ? -12.038 -11.883 -9.567 1 91.98 147 ASP A C 1
ATOM 1103 O O . ASP A 1 147 ? -13.237 -12.102 -9.748 1 91.98 147 ASP A O 1
ATOM 1107 N N . PHE A 1 148 ? -11.593 -11.561 -8.433 1 97.06 148 PHE A N 1
ATOM 1108 C CA . PHE A 1 148 ? -12.382 -11.248 -7.248 1 97.06 148 PHE A CA 1
ATOM 1109 C C . PHE A 1 148 ? -11.563 -10.438 -6.25 1 97.06 148 PHE A C 1
ATOM 1111 O O . PHE A 1 148 ? -10.364 -10.228 -6.448 1 97.06 148 PHE A O 1
ATOM 1118 N N . ALA A 1 149 ? -12.249 -9.925 -5.252 1 97.62 149 ALA A N 1
ATOM 1119 C CA . ALA A 1 149 ? -11.55 -9.111 -4.261 1 97.62 149 ALA A CA 1
ATOM 1120 C C . ALA A 1 149 ? -11.916 -9.54 -2.843 1 97.62 149 ALA A C 1
ATOM 1122 O O . ALA A 1 149 ? -13.012 -10.054 -2.607 1 97.62 149 ALA A O 1
ATOM 1123 N N . VAL A 1 150 ? -10.987 -9.455 -1.954 1 98.09 150 VAL A N 1
ATOM 1124 C CA . VAL A 1 150 ? -11.202 -9.549 -0.514 1 98.09 150 VAL 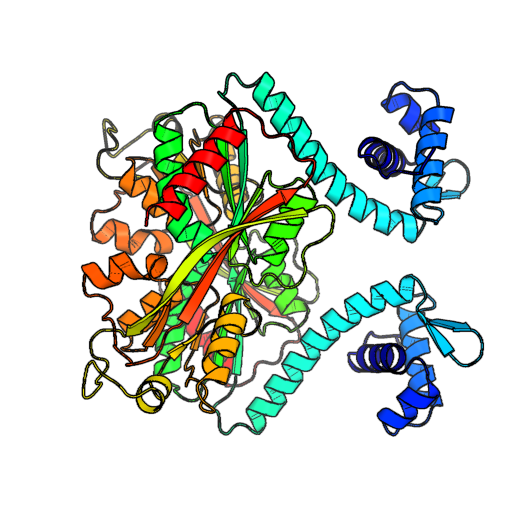A CA 1
ATOM 1125 C C . VAL A 1 150 ? -10.751 -8.256 0.162 1 98.09 150 VAL A C 1
ATOM 1127 O O . VAL A 1 150 ? -9.561 -7.932 0.164 1 98.09 150 VAL A O 1
ATOM 1130 N N . VAL A 1 151 ? -11.697 -7.508 0.669 1 96.52 151 VAL A N 1
ATOM 1131 C CA . VAL A 1 151 ? -11.373 -6.156 1.111 1 96.52 151 VAL A CA 1
ATOM 1132 C C . VAL A 1 151 ? -12.073 -5.863 2.436 1 96.52 151 VAL A C 1
ATOM 1134 O O . VAL A 1 151 ? -13.05 -6.528 2.789 1 96.52 151 VAL A O 1
ATOM 1137 N N . THR A 1 152 ? -11.459 -4.874 3.179 1 94.05 152 THR A N 1
ATOM 1138 C CA . THR A 1 152 ? -12.233 -4.222 4.229 1 94.05 152 THR A CA 1
ATOM 1139 C C . THR A 1 152 ? -13.388 -3.423 3.633 1 94.05 152 THR A C 1
ATOM 1141 O O . THR A 1 152 ? -13.177 -2.554 2.785 1 94.05 152 THR A O 1
ATOM 1144 N N . TRP A 1 153 ? -14.528 -3.704 4.038 1 83.52 153 TRP A N 1
ATOM 1145 C CA . TRP A 1 153 ? -15.678 -3.204 3.293 1 83.52 153 TRP A CA 1
ATOM 1146 C C . TRP A 1 153 ? -16.676 -2.524 4.223 1 83.52 153 TRP A C 1
ATOM 1148 O O . TRP A 1 153 ? -17.016 -3.062 5.28 1 83.52 153 TRP A O 1
ATOM 1158 N N . ASP A 1 154 ? -17.085 -1.281 3.789 1 75.44 154 ASP A N 1
ATOM 1159 C CA . ASP A 1 154 ? -18.068 -0.577 4.606 1 75.44 154 ASP A CA 1
ATOM 1160 C C . ASP A 1 154 ? -19.461 -0.662 3.985 1 75.44 154 ASP A C 1
ATOM 1162 O O . ASP A 1 154 ? -20.398 -0.017 4.459 1 75.44 154 ASP A O 1
ATOM 1166 N N . GLN A 1 155 ? -19.721 -1.547 3.093 1 66.12 155 GLN A N 1
ATOM 1167 C CA . GLN A 1 155 ? -21.007 -1.902 2.502 1 66.12 155 GLN A CA 1
ATOM 1168 C C . GLN A 1 155 ? -21.654 -0.696 1.827 1 66.12 155 GLN A C 1
ATOM 1170 O O . GLN A 1 155 ? -22.82 -0.752 1.43 1 66.12 155 GLN A O 1
ATOM 1175 N N . ARG A 1 156 ? -21.018 0.476 1.737 1 66.09 156 ARG A N 1
ATOM 1176 C CA . ARG A 1 156 ? -21.862 1.613 1.382 1 66.09 156 ARG A CA 1
ATOM 1177 C C . ARG A 1 156 ? -22.306 1.53 -0.074 1 66.09 156 ARG A C 1
ATOM 1179 O O . ARG A 1 156 ? -23.498 1.631 -0.372 1 66.09 156 ARG A O 1
ATOM 1186 N N . HIS A 1 157 ? -21.464 1.486 -1.065 1 74.67 157 HIS A N 1
ATOM 1187 C CA . HIS A 1 157 ? -21.945 1.548 -2.441 1 74.67 157 HIS A CA 1
ATOM 1188 C C . HIS A 1 157 ? -21.324 0.446 -3.292 1 74.67 157 HIS A C 1
ATOM 1190 O O . HIS A 1 157 ? -20.106 0.415 -3.482 1 74.67 157 HIS A O 1
ATOM 1196 N N . LEU A 1 158 ? -22.263 -0.57 -3.53 1 82.89 158 LEU A N 1
ATOM 1197 C CA . LEU A 1 158 ? -21.848 -1.636 -4.436 1 82.89 158 LEU A CA 1
ATOM 1198 C C . LEU A 1 158 ? -22.597 -1.545 -5.761 1 82.89 158 LEU A C 1
ATOM 1200 O O . LEU A 1 158 ? -23.829 -1.518 -5.782 1 82.89 158 LEU A O 1
ATOM 1204 N N . PRO A 1 159 ? -21.902 -1.454 -6.831 1 77.14 159 PRO A N 1
ATOM 1205 C CA . PRO A 1 159 ? -22.579 -1.459 -8.13 1 77.14 159 PRO A CA 1
ATOM 1206 C C . PRO A 1 159 ? -23.45 -2.696 -8.337 1 77.14 159 PRO A C 1
ATOM 1208 O O . PRO A 1 159 ? -23.14 -3.768 -7.811 1 77.14 159 PRO A O 1
ATOM 1211 N N . ASP A 1 160 ? -24.496 -2.583 -9.14 1 80.45 160 ASP A N 1
ATOM 1212 C CA . ASP A 1 160 ? -25.438 -3.667 -9.405 1 80.45 160 ASP A CA 1
ATOM 1213 C C . ASP A 1 160 ? -24.744 -4.843 -10.087 1 80.45 160 ASP A C 1
ATOM 1215 O O . ASP A 1 160 ? -25.224 -5.977 -10.021 1 80.45 160 ASP A O 1
ATOM 1219 N N . THR A 1 161 ? -23.681 -4.603 -10.713 1 83.51 161 THR A N 1
ATOM 1220 C CA . THR A 1 161 ? -22.955 -5.626 -11.456 1 83.51 161 THR A CA 1
ATOM 1221 C C . THR A 1 161 ? -22.084 -6.459 -10.52 1 83.51 161 THR A C 1
ATOM 1223 O O . THR A 1 161 ? -21.454 -7.428 -10.948 1 83.51 161 THR A O 1
ATOM 1226 N N . MET A 1 162 ? -22.142 -6.054 -9.258 1 90.36 162 MET A N 1
ATOM 1227 C CA . MET A 1 162 ? -21.237 -6.678 -8.298 1 90.36 162 MET A CA 1
ATOM 1228 C C . MET A 1 162 ? -22.016 -7.418 -7.216 1 90.36 162 MET A C 1
ATOM 1230 O O . MET A 1 162 ? -23.15 -7.052 -6.901 1 90.36 162 MET A O 1
ATOM 1234 N N . SER A 1 163 ? -21.45 -8.494 -6.715 1 93.17 163 SER A N 1
ATOM 1235 C CA . SER A 1 163 ? -21.908 -9.217 -5.533 1 93.17 163 SER A CA 1
ATOM 1236 C C . SER A 1 163 ? -20.892 -9.122 -4.399 1 93.17 163 SER A C 1
ATOM 1238 O O . SER A 1 163 ? -19.706 -8.889 -4.639 1 93.17 163 SER A O 1
ATOM 1240 N N . SER A 1 164 ? -21.34 -9.199 -3.247 1 93.95 164 SER A N 1
ATOM 1241 C CA . SER A 1 164 ? -20.478 -9.154 -2.07 1 93.95 164 SER A CA 1
ATOM 1242 C C . SER A 1 164 ? -20.959 -10.122 -0.995 1 93.95 164 SER A C 1
ATOM 1244 O O . SER A 1 164 ? -22.142 -10.467 -0.946 1 93.95 164 SER A O 1
ATOM 1246 N N . GLU A 1 165 ? -20.056 -10.63 -0.23 1 94.56 165 GLU A N 1
ATOM 1247 C CA . GLU A 1 165 ? -20.29 -11.475 0.937 1 94.56 165 GLU A CA 1
ATOM 1248 C C . GLU A 1 165 ? -19.362 -11.098 2.088 1 94.56 165 GLU A C 1
ATOM 1250 O O . GLU A 1 165 ? -18.139 -11.19 1.961 1 94.56 165 GLU A O 1
ATOM 1255 N N . VAL A 1 166 ? -19.962 -10.647 3.149 1 94.73 166 VAL A N 1
ATOM 1256 C CA . VAL A 1 166 ? -19.152 -10.436 4.344 1 94.73 166 VAL A CA 1
ATOM 1257 C C . VAL A 1 166 ? -18.777 -11.782 4.96 1 94.73 166 VAL A C 1
ATOM 1259 O O . VAL A 1 166 ? -19.652 -12.549 5.37 1 94.73 166 VAL A O 1
ATOM 1262 N N . ILE A 1 167 ? -17.532 -12.045 5.062 1 95.69 167 ILE A N 1
ATOM 1263 C CA . ILE A 1 167 ? -17.083 -13.369 5.478 1 95.69 167 ILE A CA 1
ATOM 1264 C C . ILE A 1 167 ? -16.653 -13.332 6.943 1 95.69 167 ILE A C 1
ATOM 1266 O O . ILE A 1 167 ? -16.672 -14.357 7.628 1 95.69 167 ILE A O 1
ATOM 1270 N N . ARG A 1 168 ? -16.204 -12.154 7.391 1 94.94 168 ARG A N 1
ATOM 1271 C CA . ARG A 1 168 ? -15.601 -12.094 8.719 1 94.94 168 ARG A CA 1
ATOM 1272 C C . ARG A 1 168 ? -15.75 -10.702 9.325 1 94.94 168 ARG A C 1
ATOM 1274 O O . ARG A 1 168 ? -15.608 -9.697 8.627 1 94.94 168 ARG A O 1
ATOM 1281 N N . ALA A 1 169 ? -16.136 -10.647 10.561 1 94.28 169 ALA A N 1
ATOM 1282 C CA . ALA A 1 169 ? -16.002 -9.441 11.374 1 94.28 169 ALA A CA 1
ATOM 1283 C C . ALA A 1 169 ? -14.74 -9.495 12.231 1 94.28 169 ALA A C 1
ATOM 1285 O O . ALA A 1 169 ? -14.652 -10.29 13.17 1 94.28 169 ALA A O 1
ATOM 1286 N N . GLU A 1 170 ? -13.805 -8.644 11.888 1 95.75 170 GLU A N 1
ATOM 1287 C CA . GLU A 1 170 ? -12.5 -8.668 12.542 1 95.75 170 GLU A CA 1
ATOM 1288 C C . GLU A 1 170 ? -12.426 -7.638 13.666 1 95.75 170 GLU A C 1
ATOM 1290 O O . GLU A 1 170 ? -12.645 -6.446 13.438 1 95.75 170 GLU A O 1
ATOM 1295 N N . PRO A 1 171 ? -12.087 -8.116 14.856 1 95.84 171 PRO A N 1
ATOM 1296 C CA . PRO A 1 171 ? -11.927 -7.147 15.943 1 95.84 171 PRO A CA 1
ATOM 1297 C C . PRO A 1 171 ? -10.771 -6.178 15.704 1 95.84 171 PRO A C 1
ATOM 1299 O O . PRO A 1 171 ? -9.732 -6.571 15.168 1 95.84 171 PRO A O 1
ATOM 1302 N N . ILE A 1 172 ? -10.99 -4.944 16.032 1 97.47 172 ILE A N 1
ATOM 1303 C CA . ILE A 1 172 ? -9.94 -3.933 16.096 1 97.47 172 ILE A CA 1
ATOM 1304 C C . ILE A 1 172 ? -9.48 -3.758 17.542 1 97.47 172 ILE A C 1
ATOM 1306 O O . ILE A 1 172 ? -10.294 -3.499 18.432 1 97.47 172 ILE A O 1
ATOM 1310 N N . THR A 1 173 ? -8.215 -3.872 17.759 1 96.64 173 THR A N 1
ATOM 1311 C CA . THR A 1 173 ? -7.677 -3.86 19.115 1 96.64 173 THR A CA 1
ATOM 1312 C C . THR A 1 173 ? -6.828 -2.613 19.349 1 96.64 173 THR A C 1
ATOM 1314 O O . THR A 1 173 ? -6.284 -2.04 18.403 1 96.64 173 THR A O 1
ATOM 1317 N N . LEU A 1 174 ? -6.833 -2.199 20.587 1 97.17 174 LEU A N 1
ATOM 1318 C CA . LEU A 1 174 ? -5.952 -1.126 21.034 1 97.17 174 LEU A CA 1
ATOM 1319 C C . LEU A 1 174 ? -4.633 -1.686 21.556 1 97.17 174 LEU A C 1
ATOM 1321 O O . LEU A 1 174 ? -4.622 -2.495 22.487 1 97.17 174 LEU A O 1
ATOM 1325 N N . CYS A 1 175 ? -3.547 -1.262 20.91 1 97.31 175 CYS A N 1
ATOM 1326 C CA . CYS A 1 175 ? -2.218 -1.714 21.31 1 97.31 175 CYS A CA 1
ATOM 1327 C C . CYS A 1 175 ? -1.285 -0.53 21.534 1 97.31 175 CYS A C 1
ATOM 1329 O O . CYS A 1 175 ? -1.564 0.581 21.08 1 97.31 175 CYS A O 1
ATOM 1331 N N . ALA A 1 176 ? -0.246 -0.754 22.25 1 96.6 176 ALA A N 1
ATOM 1332 C CA . ALA A 1 176 ? 0.766 0.274 22.478 1 96.6 176 ALA A CA 1
ATOM 1333 C C . ALA A 1 176 ? 2.162 -0.338 22.557 1 96.6 176 ALA A C 1
ATOM 1335 O O . ALA A 1 176 ? 2.309 -1.528 22.844 1 96.6 176 ALA A O 1
ATOM 1336 N N . GLY A 1 177 ? 3.143 0.507 22.117 1 95.08 177 GLY A N 1
ATOM 1337 C CA . GLY A 1 177 ? 4.517 0.096 22.362 1 95.08 177 GLY A CA 1
ATOM 1338 C C . GLY A 1 177 ? 4.837 -0.068 23.836 1 95.08 177 GLY A C 1
ATOM 1339 O O . GLY A 1 177 ? 4.157 0.502 24.691 1 95.08 177 GLY A O 1
ATOM 1340 N N . PRO A 1 178 ? 5.85 -0.898 23.922 1 88.76 178 PRO A N 1
ATOM 1341 C CA . PRO A 1 178 ? 6.276 -1.033 25.317 1 88.76 178 PRO A CA 1
ATOM 1342 C C . PRO A 1 178 ? 6.703 0.297 25.934 1 88.76 178 PRO A C 1
ATOM 1344 O O . PRO A 1 178 ? 7.237 1.163 25.237 1 88.76 178 PRO A O 1
ATOM 1347 N N . GLY A 1 179 ? 6.384 0.524 27.121 1 82.93 179 GLY A N 1
ATOM 1348 C CA . GLY A 1 179 ? 6.83 1.719 27.82 1 82.93 179 GLY A CA 1
ATOM 1349 C C . GLY A 1 179 ? 5.762 2.794 27.906 1 82.93 179 GLY A C 1
ATOM 1350 O O . GLY A 1 179 ? 5.952 3.813 28.572 1 82.93 179 GLY A O 1
ATOM 1351 N N . LEU A 1 180 ? 4.828 2.549 26.977 1 82.42 180 LEU A N 1
ATOM 1352 C CA . LEU A 1 180 ? 3.743 3.509 27.149 1 82.42 180 LEU A CA 1
ATOM 1353 C C . LEU A 1 180 ? 3.196 3.462 28.572 1 82.42 180 LEU A C 1
ATOM 1355 O O . LEU A 1 180 ? 2.856 2.389 29.076 1 82.42 180 LEU A O 1
ATOM 1359 N N . VAL A 1 181 ? 3.428 4.458 29.315 1 67.98 181 VAL A N 1
ATOM 1360 C CA . VAL A 1 181 ? 3.1 4.514 30.736 1 67.98 181 VAL A CA 1
ATOM 1361 C C . VAL A 1 181 ? 1.602 4.755 30.911 1 67.98 181 VAL A C 1
ATOM 1363 O O . VAL A 1 181 ? 1.109 5.854 30.649 1 67.98 181 VAL A O 1
ATOM 1366 N N . ALA A 1 182 ? 0.866 3.754 30.711 1 66.74 182 ALA A N 1
ATOM 1367 C CA . ALA A 1 182 ? -0.518 3.839 31.172 1 66.74 182 ALA A CA 1
ATOM 1368 C C . ALA A 1 182 ? -0.659 3.29 32.588 1 66.74 182 ALA A C 1
ATOM 1370 O O . ALA A 1 182 ? 0.057 2.363 32.976 1 66.74 182 ALA A O 1
ATOM 1371 N N . PRO A 1 183 ? -1.265 4.071 33.471 1 65.68 183 PRO A N 1
ATOM 1372 C CA . PRO A 1 183 ? -1.408 3.617 34.857 1 65.68 183 PRO A CA 1
ATOM 1373 C C . PRO A 1 183 ? -1.812 2.148 34.958 1 65.68 183 PRO A C 1
ATOM 1375 O O . PRO A 1 183 ? -1.378 1.446 35.875 1 65.68 183 PRO A O 1
ATOM 1378 N N . SER A 1 184 ? -2.675 1.678 34.106 1 72.04 184 SER A N 1
ATOM 1379 C CA . SER A 1 184 ? -3.209 0.322 34.033 1 72.04 184 SER A CA 1
ATOM 1380 C C . SER A 1 184 ? -3.409 -0.116 32.586 1 72.04 184 SER A C 1
ATOM 1382 O O . SER A 1 184 ? -3.473 0.719 31.682 1 72.04 184 SER A O 1
ATOM 1384 N N . THR A 1 185 ? -3.305 -1.422 32.458 1 82.17 185 THR A N 1
ATOM 1385 C CA . THR A 1 185 ? -3.646 -1.961 31.146 1 82.17 185 THR A CA 1
ATOM 1386 C C . THR A 1 185 ? -5.15 -1.877 30.901 1 82.17 185 THR A C 1
ATOM 1388 O O . THR A 1 185 ? -5.616 -2.117 29.785 1 82.17 185 THR A O 1
ATOM 1391 N N . THR A 1 186 ? -5.844 -1.482 31.924 1 90.18 186 THR A N 1
ATOM 1392 C CA . THR A 1 186 ? -7.271 -1.205 31.795 1 90.18 186 THR A CA 1
ATOM 1393 C C . THR A 1 186 ? -7.541 0.294 31.882 1 90.18 186 THR A C 1
ATOM 1395 O O . THR A 1 186 ? -7.185 0.938 32.872 1 90.18 186 THR A O 1
ATOM 1398 N N . LEU A 1 187 ? -8.084 0.811 30.799 1 93.95 187 LEU A N 1
ATOM 1399 C CA . LEU A 1 187 ? -8.292 2.251 30.69 1 93.95 187 LEU A CA 1
ATOM 1400 C C . LEU A 1 187 ? -9.76 2.57 30.429 1 93.95 187 LEU A C 1
ATOM 1402 O O . LEU A 1 187 ? -10.48 1.762 29.839 1 93.95 187 LEU A O 1
ATOM 1406 N N . SER A 1 188 ? -10.141 3.728 30.96 1 93.67 188 SER A N 1
ATOM 1407 C CA . SER A 1 188 ? -11.386 4.275 30.431 1 93.67 188 SER A CA 1
ATOM 1408 C C . SER A 1 188 ? -11.227 4.7 28.975 1 93.67 188 SER A C 1
ATOM 1410 O O . SER A 1 188 ? -10.106 4.855 28.486 1 93.67 188 SER A O 1
ATOM 1412 N N . LEU A 1 189 ? -12.314 4.861 28.306 1 94.13 189 LEU A N 1
ATOM 1413 C CA . LEU A 1 189 ? -12.27 5.268 26.906 1 94.13 189 LEU A CA 1
ATOM 1414 C C . LEU A 1 189 ? -11.566 6.612 26.753 1 94.13 189 LEU A C 1
ATOM 1416 O O . LEU A 1 189 ? -10.726 6.78 25.866 1 94.13 189 LEU A O 1
ATOM 1420 N N . ASP A 1 190 ? -11.895 7.531 27.623 1 91.42 190 ASP A N 1
ATOM 1421 C CA . ASP A 1 190 ? -11.295 8.861 27.563 1 91.42 190 ASP A CA 1
ATOM 1422 C C . ASP A 1 190 ? -9.789 8.796 27.805 1 91.42 190 ASP A C 1
ATOM 1424 O O . ASP A 1 190 ? -9.016 9.481 27.132 1 91.42 190 ASP A O 1
ATOM 1428 N N . GLU A 1 191 ? -9.393 7.995 28.791 1 92.22 191 GLU A N 1
ATOM 1429 C CA . GLU A 1 191 ? -7.972 7.799 29.061 1 92.22 191 GLU A CA 1
ATOM 1430 C C . GLU A 1 191 ? -7.26 7.189 27.857 1 92.22 191 GLU A C 1
ATOM 1432 O O . GLU A 1 191 ? -6.139 7.581 27.527 1 92.22 191 GLU A O 1
ATOM 1437 N N . ALA A 1 192 ? -7.955 6.269 27.211 1 94.66 192 ALA A N 1
ATOM 1438 C CA . ALA A 1 192 ? -7.39 5.58 26.054 1 94.66 192 ALA A CA 1
ATOM 1439 C C . ALA A 1 192 ? -7.203 6.539 24.881 1 94.66 192 ALA A C 1
ATOM 1441 O O . ALA A 1 192 ? -6.161 6.527 24.221 1 94.66 192 ALA A O 1
ATOM 1442 N N . LEU A 1 193 ? -8.143 7.392 24.639 1 94.59 193 LEU A N 1
ATOM 1443 C CA . LEU A 1 193 ? -8.138 8.263 23.469 1 94.59 193 LEU A CA 1
ATOM 1444 C C . LEU A 1 193 ? -7.149 9.41 23.648 1 94.59 193 LEU A C 1
ATOM 1446 O O . LEU A 1 193 ? -6.788 10.08 22.678 1 94.59 193 LEU A O 1
ATOM 1450 N N . ALA A 1 194 ? -6.691 9.616 24.877 1 92.76 194 ALA A N 1
ATOM 1451 C CA . ALA A 1 194 ? -5.748 10.691 25.172 1 92.76 194 ALA A CA 1
ATOM 1452 C C . ALA A 1 194 ? -4.311 10.247 24.908 1 92.76 194 ALA A C 1
ATOM 1454 O O . ALA A 1 194 ? -3.399 11.075 24.858 1 92.76 194 ALA A O 1
ATOM 1455 N N . LEU A 1 195 ? -4.107 8.976 24.718 1 94.73 195 LEU A N 1
ATOM 1456 C CA . LEU A 1 195 ? -2.776 8.461 24.415 1 94.73 195 LEU A CA 1
ATOM 1457 C C . LEU A 1 195 ? -2.267 9.019 23.09 1 94.73 195 LEU A C 1
ATOM 1459 O O . LEU A 1 195 ? -3.057 9.458 22.251 1 94.73 195 LEU A O 1
ATOM 1463 N N . PRO A 1 196 ? -0.948 9.103 22.923 1 95.47 196 PRO A N 1
ATOM 1464 C CA . PRO A 1 196 ? -0.413 9.461 21.607 1 95.47 196 PRO A CA 1
ATOM 1465 C C . PRO A 1 196 ? -0.587 8.348 20.577 1 95.47 196 PRO A C 1
ATOM 1467 O O . PRO A 1 196 ? -0.071 7.243 20.762 1 95.47 196 PRO A O 1
ATOM 1470 N N . PHE A 1 197 ? -1.302 8.664 19.46 1 97.08 197 PHE A N 1
ATOM 1471 C CA . PHE A 1 197 ? -1.673 7.63 18.501 1 97.08 197 PHE A CA 1
ATOM 1472 C C . PHE A 1 197 ? -0.912 7.807 17.193 1 97.08 197 PHE A C 1
ATOM 1474 O O . PHE A 1 197 ? -0.7 8.933 16.739 1 97.08 197 PHE A O 1
ATOM 1481 N N . VAL A 1 198 ? -0.541 6.672 16.651 1 98.25 198 VAL A N 1
ATOM 1482 C CA . VAL A 1 198 ? -0.264 6.627 15.219 1 98.25 198 VAL A CA 1
ATOM 1483 C C . VAL A 1 198 ? -1.553 6.341 14.452 1 98.25 198 VAL A C 1
ATOM 1485 O O . VAL A 1 198 ? -2.289 5.41 14.787 1 98.25 198 VAL A O 1
ATOM 1488 N N . GLY A 1 199 ? -1.886 7.14 13.464 1 97.6 199 GLY A N 1
ATOM 1489 C CA . GLY A 1 199 ? -3.078 6.935 12.656 1 97.6 199 GLY A CA 1
ATOM 1490 C C . GLY A 1 199 ? -2.777 6.765 11.179 1 97.6 199 GLY A C 1
ATOM 1491 O O . GLY A 1 199 ? -1.612 6.762 10.775 1 97.6 199 GLY A O 1
ATOM 1492 N N . ALA A 1 200 ? -3.815 6.528 10.412 1 96.43 200 ALA A N 1
ATOM 1493 C CA . ALA A 1 200 ? -3.747 6.567 8.954 1 96.43 200 ALA A CA 1
ATOM 1494 C C . ALA A 1 200 ? -4.249 7.904 8.417 1 96.43 200 ALA A C 1
ATOM 1496 O O . ALA A 1 200 ? -4.951 8.637 9.117 1 96.43 200 ALA A O 1
ATOM 1497 N N . PRO A 1 201 ? -3.822 8.206 7.184 1 92.19 201 PRO A N 1
ATOM 1498 C CA . PRO A 1 201 ? -4.402 9.403 6.568 1 92.19 201 PRO A CA 1
ATOM 1499 C C . PRO A 1 201 ? -5.928 9.376 6.552 1 92.19 201 PRO A C 1
ATOM 1501 O O . PRO A 1 201 ? -6.53 8.307 6.42 1 92.19 201 PRO A O 1
ATOM 1504 N N . ARG A 1 202 ? -6.563 10.502 6.571 1 85.32 202 ARG A N 1
ATOM 1505 C CA . ARG A 1 202 ? -8.001 10.648 6.773 1 85.32 202 ARG A CA 1
ATOM 1506 C C . ARG A 1 202 ? -8.781 10.044 5.61 1 85.32 202 ARG A C 1
ATOM 1508 O O . ARG A 1 202 ? -9.912 9.585 5.786 1 85.32 202 ARG A O 1
ATOM 1515 N N . GLU A 1 203 ? -8.115 9.991 4.473 1 78.52 203 GLU A N 1
ATOM 1516 C CA . GLU A 1 203 ? -8.819 9.535 3.278 1 78.52 203 GLU A CA 1
ATOM 1517 C C . GLU A 1 203 ? -8.843 8.011 3.2 1 78.52 203 GLU A C 1
ATOM 1519 O O . GLU A 1 203 ? -9.586 7.437 2.401 1 78.52 203 GLU A O 1
ATOM 1524 N N . VAL A 1 204 ? -8.089 7.403 4.053 1 87.8 204 VAL A N 1
ATOM 1525 C CA . VAL A 1 204 ? -8.029 5.945 4.071 1 87.8 204 VAL A CA 1
ATOM 1526 C C . VAL A 1 204 ? -9.312 5.382 4.678 1 87.8 204 VAL A C 1
ATOM 1528 O O . VAL A 1 204 ? -9.743 5.818 5.748 1 87.8 204 VAL A O 1
ATOM 1531 N N . ILE A 1 205 ? -9.866 4.409 4.051 1 87.26 205 ILE A N 1
ATOM 1532 C CA . ILE A 1 205 ? -11.169 3.874 4.428 1 87.26 205 ILE A CA 1
ATOM 1533 C C . ILE A 1 205 ? -11.099 3.29 5.837 1 87.26 205 ILE A C 1
ATOM 1535 O O . ILE A 1 205 ? -12.02 3.471 6.638 1 87.26 205 ILE A O 1
ATOM 1539 N N . TYR A 1 206 ? -10.05 2.641 6.151 1 91.87 206 TYR A N 1
ATOM 1540 C CA . TYR A 1 206 ? -9.885 2.106 7.498 1 91.87 206 TYR A CA 1
ATOM 1541 C C . TYR A 1 206 ? -10.011 3.21 8.542 1 91.87 206 TYR A C 1
ATOM 1543 O O . TYR A 1 206 ? -10.71 3.047 9.545 1 91.87 206 TYR A O 1
ATOM 1551 N N . GLN A 1 207 ? -9.325 4.281 8.296 1 92.54 207 GLN A N 1
ATOM 1552 C CA . GLN A 1 207 ? -9.324 5.392 9.242 1 92.54 207 GLN A CA 1
ATOM 1553 C C . GLN A 1 207 ? -10.717 5.997 9.382 1 92.54 207 GLN A C 1
ATOM 1555 O O . GLN A 1 207 ? -11.162 6.293 10.493 1 92.54 207 GLN A O 1
ATOM 1560 N N . ARG A 1 208 ? -11.374 6.148 8.282 1 89.41 208 ARG A N 1
ATOM 1561 C CA . ARG A 1 208 ? -12.724 6.701 8.295 1 89.41 208 ARG A CA 1
ATOM 1562 C C . ARG A 1 208 ? -13.671 5.814 9.097 1 89.41 208 ARG A C 1
ATOM 1564 O O . ARG A 1 208 ? -14.415 6.303 9.949 1 89.41 208 ARG A O 1
ATOM 1571 N N . ASN A 1 209 ? -13.616 4.552 8.848 1 91.89 209 ASN A N 1
ATOM 1572 C CA . ASN A 1 209 ? -14.479 3.605 9.547 1 91.89 209 ASN A CA 1
ATOM 1573 C C . ASN A 1 209 ? -14.189 3.584 11.046 1 91.89 209 ASN A C 1
ATOM 1575 O O . ASN A 1 209 ? -15.112 3.536 11.86 1 91.89 209 ASN A O 1
ATOM 1579 N N . LEU A 1 210 ? -12.923 3.597 11.378 1 94.86 210 LEU A N 1
ATOM 1580 C CA . LEU A 1 210 ? -12.522 3.617 12.78 1 94.86 210 LEU A CA 1
ATOM 1581 C C . LEU A 1 210 ? -13.075 4.851 13.486 1 94.86 210 LEU A C 1
ATOM 1583 O O . LEU A 1 210 ? -13.667 4.742 14.562 1 94.86 210 LEU A O 1
ATOM 1587 N N . MET A 1 211 ? -12.924 5.982 12.831 1 93.55 211 MET A N 1
ATOM 1588 C CA . MET A 1 211 ? -13.376 7.238 13.423 1 93.55 211 MET A CA 1
ATOM 1589 C C . MET A 1 211 ? -14.892 7.249 13.584 1 93.55 211 MET A C 1
ATOM 1591 O O . MET A 1 211 ? -15.411 7.759 14.579 1 93.55 211 MET A O 1
ATOM 1595 N N . GLU A 1 212 ? -15.567 6.73 12.609 1 92.09 212 GLU A N 1
ATOM 1596 C CA . GLU A 1 212 ? -17.022 6.649 12.698 1 92.09 212 GLU A CA 1
ATOM 1597 C C . GLU A 1 212 ? -17.457 5.838 13.915 1 92.09 212 GLU A C 1
ATOM 1599 O O . GLU A 1 212 ? -18.399 6.215 14.615 1 92.09 212 GLU A O 1
ATOM 1604 N N . GLN A 1 213 ? -16.829 4.776 14.172 1 94.96 213 GLN A N 1
ATOM 1605 C CA . GLN A 1 213 ? -17.173 3.929 15.31 1 94.96 213 GLN A CA 1
ATOM 1606 C C . GLN A 1 213 ? -16.82 4.611 16.629 1 94.96 213 GLN A C 1
ATOM 1608 O O . GLN A 1 213 ? -17.593 4.557 17.587 1 94.96 213 GLN A O 1
ATOM 1613 N N . LEU A 1 214 ? -15.696 5.274 16.658 1 95.13 214 LEU A N 1
ATOM 1614 C CA . LEU A 1 214 ? -15.248 5.916 17.89 1 95.13 214 LEU A CA 1
ATOM 1615 C C . LEU A 1 214 ? -16.126 7.117 18.226 1 95.13 214 LEU A C 1
ATOM 1617 O O . LEU A 1 214 ? -16.406 7.378 19.399 1 95.13 214 LEU A O 1
ATOM 1621 N N . THR A 1 215 ? -16.515 7.808 17.197 1 91.82 215 THR A N 1
ATOM 1622 C CA . THR A 1 215 ? -17.318 9.01 17.395 1 91.82 215 THR A CA 1
ATOM 1623 C C . THR A 1 215 ? -18.68 8.659 17.986 1 91.82 215 THR A C 1
ATOM 1625 O O . THR A 1 215 ? -19.311 9.491 18.642 1 91.82 215 THR A O 1
ATOM 1628 N N . ARG A 1 216 ? -19.113 7.487 17.724 1 92.66 216 ARG A N 1
ATOM 1629 C CA . ARG A 1 216 ? -20.376 7.024 18.291 1 92.66 216 ARG A CA 1
ATOM 1630 C C . ARG A 1 216 ? -20.245 6.775 19.79 1 92.66 216 ARG A C 1
ATOM 1632 O O . ARG A 1 216 ? -21.242 6.774 20.514 1 92.66 216 ARG A O 1
ATOM 1639 N N . LEU A 1 217 ? -19.038 6.651 20.239 1 92.56 217 LEU A N 1
ATOM 1640 C CA . LEU A 1 217 ? -18.812 6.234 21.618 1 92.56 217 LEU A CA 1
ATOM 1641 C C . LEU A 1 217 ? -18.318 7.402 22.465 1 92.56 217 LEU A C 1
ATOM 1643 O O . LEU A 1 217 ? -18.463 7.391 23.69 1 92.56 217 LEU A O 1
ATOM 1647 N N . SER A 1 218 ? -17.735 8.32 21.809 1 91.03 218 SER A N 1
ATOM 1648 C CA . SER A 1 218 ? -17.133 9.433 22.535 1 91.03 218 SER A CA 1
ATOM 1649 C C . SER A 1 218 ? -17.035 10.677 21.659 1 91.03 218 SER A C 1
ATOM 1651 O O . SER A 1 218 ? -16.901 10.574 20.438 1 91.03 218 SER A O 1
ATOM 1653 N N . ASP A 1 219 ? -17.001 11.824 22.283 1 90.12 219 ASP A N 1
ATOM 1654 C CA . ASP A 1 219 ? -16.807 13.091 21.585 1 90.12 219 ASP A CA 1
ATOM 1655 C C . ASP A 1 219 ? -15.325 13.441 21.484 1 90.12 219 ASP A C 1
ATOM 1657 O O . ASP A 1 219 ? -14.954 14.404 20.809 1 90.12 219 ASP A O 1
ATOM 1661 N N . ILE A 1 220 ? -14.626 12.627 22.172 1 88.67 220 ILE A N 1
ATOM 1662 C CA . ILE A 1 220 ? -13.186 12.862 22.17 1 88.67 220 ILE A CA 1
ATOM 1663 C C . ILE A 1 220 ? -12.545 12.128 20.994 1 88.67 220 ILE A C 1
ATOM 1665 O O . ILE A 1 220 ? -12.81 10.944 20.775 1 88.67 220 ILE A O 1
ATOM 1669 N N . GLU A 1 221 ? -11.755 12.855 20.205 1 90.48 221 GLU A N 1
ATOM 1670 C CA . GLU A 1 221 ? -10.99 12.235 19.128 1 90.48 221 GLU A CA 1
ATOM 1671 C C . GLU A 1 221 ? -9.63 11.751 19.625 1 90.48 221 GLU A C 1
ATOM 1673 O O . GLU A 1 221 ? -9.014 12.388 20.481 1 90.48 221 GLU A O 1
ATOM 1678 N N . PRO A 1 222 ? -9.183 10.681 19.033 1 94.55 222 PRO A N 1
ATOM 1679 C CA . PRO A 1 222 ? -7.834 10.24 19.396 1 94.55 222 PRO A CA 1
ATOM 1680 C C . PRO A 1 222 ? -6.771 11.299 19.113 1 94.55 222 PRO A C 1
ATOM 1682 O O . PRO A 1 222 ? -6.862 12.019 18.116 1 94.55 222 PRO A O 1
ATOM 1685 N N . ASN A 1 223 ? -5.834 11.389 19.952 1 92.52 223 ASN A N 1
ATOM 1686 C CA . ASN A 1 223 ? -4.696 12.288 19.796 1 92.52 223 ASN A CA 1
ATOM 1687 C C . ASN A 1 223 ? -3.675 11.733 18.807 1 92.52 223 ASN A C 1
ATOM 1689 O O . ASN A 1 223 ? -2.653 11.175 19.21 1 92.52 223 ASN A O 1
ATOM 1693 N N . PHE A 1 224 ? -3.867 11.936 17.534 1 94.63 224 PHE A N 1
ATOM 1694 C CA . PHE A 1 224 ? -2.946 11.45 16.514 1 94.63 224 PHE A CA 1
ATOM 1695 C C . PHE A 1 224 ? -1.699 12.324 16.45 1 94.63 224 PHE A C 1
ATOM 1697 O O . PHE A 1 224 ? -1.783 13.511 16.129 1 94.63 224 PHE A O 1
ATOM 1704 N N . VAL A 1 225 ? -0.544 11.689 16.667 1 95.78 225 VAL A N 1
ATOM 1705 C CA . VAL A 1 225 ? 0.698 12.456 16.679 1 95.78 225 VAL A CA 1
ATOM 1706 C C . VAL A 1 225 ? 1.384 12.349 15.319 1 95.78 225 VAL A C 1
ATOM 1708 O O . VAL A 1 225 ? 2.213 13.192 14.967 1 95.78 225 VAL A O 1
ATOM 1711 N N . ILE A 1 226 ? 1.076 11.29 14.552 1 97.19 226 ILE A N 1
ATOM 1712 C CA . ILE A 1 226 ? 1.636 11.07 13.223 1 97.19 226 ILE A CA 1
ATOM 1713 C C . ILE A 1 226 ? 0.753 10.096 12.446 1 97.19 226 ILE A C 1
ATOM 1715 O O . ILE A 1 226 ? 0.051 9.276 13.04 1 97.19 226 ILE A O 1
ATOM 1719 N N . ARG A 1 227 ? 0.738 10.208 11.087 1 97.92 227 ARG A N 1
ATOM 1720 C CA . ARG A 1 227 ? -0.104 9.362 10.248 1 97.92 227 ARG A CA 1
ATOM 1721 C C . ARG A 1 227 ? 0.718 8.677 9.161 1 97.92 227 ARG A C 1
ATOM 1723 O O . ARG A 1 227 ? 1.515 9.324 8.477 1 97.92 227 ARG A O 1
ATOM 1730 N N . PHE A 1 228 ? 0.539 7.368 9.025 1 98.08 228 PHE A N 1
ATOM 1731 C CA . PHE A 1 228 ? 1.196 6.571 7.997 1 98.08 228 PHE A CA 1
ATOM 1732 C C . PHE A 1 228 ? 0.17 5.826 7.151 1 98.08 228 PHE A C 1
ATOM 1734 O O . PHE A 1 228 ? -0.836 5.34 7.672 1 98.08 228 PHE A O 1
ATOM 1741 N N . GLY A 1 229 ? 0.444 5.651 5.903 1 95.39 229 GLY A N 1
ATOM 1742 C CA . GLY A 1 229 ? -0.516 5.141 4.937 1 95.39 229 GLY A CA 1
ATOM 1743 C C . GLY A 1 229 ? -0.548 3.626 4.872 1 95.39 229 GLY A C 1
ATOM 1744 O O . GLY A 1 229 ? -1.139 3.052 3.955 1 95.39 229 GLY A O 1
ATOM 1745 N N . HIS A 1 230 ? 0.136 2.957 5.781 1 95.5 230 HIS A N 1
ATOM 1746 C CA . HIS A 1 230 ? 0.164 1.5 5.837 1 95.5 230 HIS A CA 1
ATOM 1747 C C . HIS A 1 230 ? 0.311 1.006 7.273 1 95.5 230 HIS A C 1
ATOM 1749 O O . HIS A 1 230 ? 0.829 1.725 8.13 1 95.5 230 HIS A O 1
ATOM 1755 N N . ALA A 1 231 ? -0.097 -0.229 7.489 1 96.69 231 ALA A N 1
ATOM 1756 C CA . ALA A 1 231 ? -0.103 -0.782 8.841 1 96.69 231 ALA A CA 1
ATOM 1757 C C . ALA A 1 231 ? 1.318 -1.039 9.334 1 96.69 231 ALA A C 1
ATOM 1759 O O . ALA A 1 231 ? 1.605 -0.887 10.524 1 96.69 231 ALA A O 1
ATOM 1760 N N . GLU A 1 232 ? 2.208 -1.388 8.437 1 96.44 232 GLU A N 1
ATOM 1761 C CA . GLU A 1 232 ? 3.55 -1.779 8.858 1 96.44 232 GLU A CA 1
ATOM 1762 C C . GLU A 1 232 ? 4.27 -0.625 9.55 1 96.44 232 GLU A C 1
ATOM 1764 O O . GLU A 1 232 ? 4.722 -0.761 10.689 1 96.44 232 GLU A O 1
ATOM 1769 N N . PRO A 1 233 ? 4.344 0.549 8.869 1 97.48 233 PRO A N 1
ATOM 1770 C CA . PRO A 1 233 ? 4.997 1.654 9.576 1 97.48 233 PRO A CA 1
ATOM 1771 C C . PRO A 1 233 ? 4.226 2.098 10.817 1 97.48 233 PRO A C 1
ATOM 1773 O O . PRO A 1 233 ? 4.825 2.585 11.779 1 97.48 233 PRO A O 1
ATOM 1776 N N . MET A 1 234 ? 2.954 1.906 10.867 1 98.07 234 MET A N 1
ATOM 1777 C CA . MET A 1 234 ? 2.171 2.286 12.04 1 98.07 234 MET A CA 1
ATOM 1778 C C . MET A 1 234 ? 2.562 1.444 13.251 1 98.07 234 MET A C 1
ATOM 1780 O O . MET A 1 234 ? 2.835 1.984 14.325 1 98.07 234 MET A O 1
ATOM 1784 N N . LYS A 1 235 ? 2.599 0.157 13.044 1 97.1 235 LYS A N 1
ATOM 1785 C CA . LYS A 1 235 ? 2.916 -0.71 14.175 1 97.1 235 LYS A CA 1
ATOM 1786 C C . LYS A 1 235 ? 4.368 -0.536 14.612 1 97.1 235 LYS A C 1
ATOM 1788 O O . LYS A 1 235 ? 4.67 -0.57 15.807 1 97.1 235 LYS A O 1
ATOM 1793 N N . GLN A 1 236 ? 5.286 -0.313 13.657 1 96.42 236 GLN A N 1
ATOM 1794 C CA . GLN A 1 236 ? 6.686 -0.098 14.007 1 96.42 236 GLN A CA 1
ATOM 1795 C C . GLN A 1 236 ? 6.86 1.188 14.81 1 96.42 236 GLN A C 1
ATOM 1797 O O . GLN A 1 236 ? 7.593 1.213 15.801 1 96.42 236 GLN A O 1
ATOM 1802 N N . ALA A 1 237 ? 6.204 2.217 14.348 1 97.83 237 ALA A N 1
ATOM 1803 C CA . ALA A 1 237 ? 6.297 3.499 15.042 1 97.83 237 ALA A CA 1
ATOM 1804 C C . ALA A 1 237 ? 5.726 3.402 16.454 1 97.83 237 ALA A C 1
ATOM 1806 O O . ALA A 1 237 ? 6.296 3.95 17.4 1 97.83 237 ALA A O 1
ATOM 1807 N N . ALA A 1 238 ? 4.593 2.724 16.548 1 97.65 238 ALA A N 1
ATOM 1808 C CA . ALA A 1 238 ? 3.997 2.542 17.869 1 97.65 238 ALA A CA 1
ATOM 1809 C C . ALA A 1 238 ? 4.952 1.809 18.807 1 97.65 238 ALA A C 1
ATOM 1811 O O . ALA A 1 238 ? 5.18 2.246 19.937 1 97.65 238 ALA A O 1
ATOM 1812 N N . ALA A 1 239 ? 5.534 0.751 18.307 1 96.63 239 ALA A N 1
ATOM 1813 C CA . ALA A 1 239 ? 6.436 -0.076 19.105 1 96.63 239 ALA A CA 1
ATOM 1814 C C . ALA A 1 239 ? 7.684 0.705 19.507 1 96.63 239 ALA A C 1
ATOM 1816 O O . ALA A 1 239 ? 8.147 0.603 20.645 1 96.63 239 ALA A O 1
ATOM 1817 N N . ASP A 1 240 ? 8.173 1.501 18.599 1 95.24 240 ASP A N 1
ATOM 1818 C CA . ASP A 1 240 ? 9.477 2.131 18.776 1 95.24 240 ASP A CA 1
ATOM 1819 C C . ASP A 1 240 ? 9.363 3.406 19.609 1 95.24 240 ASP A C 1
ATOM 1821 O O . ASP A 1 240 ? 10.364 3.91 20.123 1 95.24 240 ASP A O 1
ATOM 1825 N N . ASN A 1 241 ? 8.149 3.951 19.733 1 95.56 241 ASN A N 1
ATOM 1826 C CA . ASN A 1 241 ? 8.043 5.271 20.344 1 95.56 241 ASN A CA 1
ATOM 1827 C C . ASN A 1 241 ? 7.086 5.264 21.533 1 95.56 241 ASN A C 1
ATOM 1829 O O . ASN A 1 241 ? 6.729 6.322 22.054 1 95.56 241 ASN A O 1
ATOM 1833 N N . ALA A 1 242 ? 6.607 4.107 21.973 1 94.35 242 ALA A N 1
ATOM 1834 C CA . ALA A 1 242 ? 5.617 4.008 23.041 1 94.35 242 ALA A CA 1
ATOM 1835 C C . ALA A 1 242 ? 4.344 4.769 22.682 1 94.35 242 ALA A C 1
ATOM 1837 O O . ALA A 1 242 ? 3.858 5.585 23.468 1 94.35 242 ALA A O 1
ATOM 1838 N N . TRP A 1 243 ? 3.934 4.668 21.471 1 97.19 243 TRP A N 1
ATOM 1839 C CA . TRP A 1 243 ? 2.671 5.221 20.993 1 97.19 243 TRP A CA 1
ATOM 1840 C C . TRP A 1 243 ? 1.601 4.138 20.907 1 97.19 243 TRP A C 1
ATOM 1842 O O . TRP A 1 243 ? 1.896 2.95 21.063 1 97.19 243 TRP A O 1
ATOM 1852 N N . ALA A 1 244 ? 0.383 4.562 20.751 1 97.44 244 ALA A N 1
ATOM 1853 C CA . ALA A 1 244 ? -0.748 3.643 20.656 1 97.44 244 ALA A CA 1
ATOM 1854 C C . ALA A 1 244 ? -1.235 3.52 19.215 1 97.44 244 ALA A C 1
ATOM 1856 O O . ALA A 1 244 ? -0.94 4.377 18.378 1 97.44 244 ALA A O 1
ATOM 1857 N N . ILE A 1 245 ? -1.904 2.423 18.962 1 98.03 245 ILE A N 1
ATOM 1858 C CA . ILE A 1 245 ? -2.471 2.175 17.64 1 98.03 245 ILE A CA 1
ATOM 1859 C C . ILE A 1 245 ? -3.742 1.339 17.773 1 98.03 245 ILE A C 1
ATOM 1861 O O . ILE A 1 245 ? -3.826 0.458 18.631 1 98.03 245 ILE A O 1
ATOM 1865 N N . PHE A 1 246 ? -4.79 1.703 17.055 1 97.96 246 PHE A N 1
ATOM 1866 C CA . PHE A 1 246 ? -5.895 0.795 16.773 1 97.96 246 PHE A CA 1
ATOM 1867 C C . PHE A 1 246 ? -5.607 -0.038 15.53 1 97.96 246 PHE A C 1
ATOM 1869 O O . PHE A 1 246 ? -5.255 0.505 14.481 1 97.96 246 PHE A O 1
ATOM 1876 N N . ALA A 1 247 ? -5.711 -1.341 15.612 1 97.91 247 ALA A N 1
ATOM 1877 C CA . ALA A 1 247 ? -5.426 -2.194 14.461 1 97.91 247 ALA A CA 1
ATOM 1878 C C . ALA A 1 247 ? -6.226 -3.491 14.528 1 97.91 247 ALA A C 1
ATOM 1880 O O . ALA A 1 247 ? -6.496 -4.006 15.615 1 97.91 247 ALA A O 1
ATOM 1881 N N . PRO A 1 248 ? -6.599 -4.001 13.362 1 97.29 248 PRO A N 1
ATOM 1882 C CA . PRO A 1 248 ? -7.143 -5.361 13.37 1 97.29 248 PRO A CA 1
ATOM 1883 C C . PRO A 1 248 ? -6.199 -6.37 14.019 1 97.29 248 PRO A C 1
ATOM 1885 O O . PRO A 1 248 ? -4.978 -6.256 13.882 1 97.29 248 PRO A O 1
ATOM 1888 N N . ARG A 1 249 ? -6.754 -7.334 14.609 1 95.97 249 ARG A N 1
ATOM 1889 C CA . ARG A 1 249 ? -5.978 -8.312 15.365 1 95.97 249 ARG A CA 1
ATOM 1890 C C . ARG A 1 249 ? -4.969 -9.021 14.468 1 95.97 249 ARG A C 1
ATOM 1892 O O . ARG A 1 249 ? -3.813 -9.21 14.854 1 95.97 249 ARG A O 1
ATOM 1899 N N . TYR A 1 250 ? -5.33 -9.342 13.251 1 95.92 250 TYR A N 1
ATOM 1900 C CA . TYR A 1 250 ? -4.463 -10.106 12.361 1 95.92 250 TYR A CA 1
ATOM 1901 C C . TYR A 1 250 ? -3.233 -9.296 11.97 1 95.92 250 TYR A C 1
ATOM 1903 O O . TYR A 1 250 ? -2.243 -9.852 11.49 1 95.92 250 TYR A O 1
ATOM 1911 N N . VAL A 1 251 ? -3.303 -7.992 12.111 1 97.48 251 VAL A N 1
ATOM 1912 C CA . VAL A 1 251 ? -2.192 -7.115 11.76 1 97.48 251 VAL A CA 1
ATOM 1913 C C . VAL A 1 251 ? -1.147 -7.133 12.874 1 97.48 251 VAL A C 1
ATOM 1915 O O . VAL A 1 251 ? 0.052 -7.013 12.61 1 97.48 251 VAL A O 1
ATOM 1918 N N . VAL A 1 252 ? -1.576 -7.289 14.15 1 97.69 252 VAL A N 1
ATOM 1919 C CA . VAL A 1 252 ? -0.676 -7.047 15.273 1 97.69 252 VAL A CA 1
ATOM 1920 C C . VAL A 1 252 ? -0.415 -8.355 16.018 1 97.69 252 VAL A C 1
ATOM 1922 O O . VAL A 1 252 ? 0.295 -8.371 17.026 1 97.69 252 VAL A O 1
ATOM 1925 N N . GLU A 1 253 ? -0.945 -9.454 15.574 1 96.05 253 GLU A N 1
ATOM 1926 C CA . GLU A 1 253 ? -0.86 -10.723 16.29 1 96.05 253 GLU A CA 1
ATOM 1927 C C . GLU A 1 253 ? 0.59 -11.09 16.593 1 96.05 253 GLU A C 1
ATOM 1929 O O . GLU A 1 253 ? 0.929 -11.414 17.733 1 96.05 253 GLU A O 1
ATOM 1934 N N . SER A 1 254 ? 1.438 -11.041 15.613 1 93.94 254 SER A N 1
ATOM 1935 C CA . SER A 1 254 ? 2.839 -11.404 15.797 1 93.94 254 SER A CA 1
ATOM 1936 C C . SER A 1 254 ? 3.529 -10.465 16.781 1 93.94 254 SER A C 1
ATOM 1938 O O . SER A 1 254 ? 4.376 -10.894 17.567 1 93.94 254 SER A O 1
ATOM 1940 N N . ASP A 1 255 ? 3.206 -9.204 16.709 1 96.34 255 ASP A N 1
ATOM 1941 C CA . ASP A 1 255 ? 3.804 -8.206 17.589 1 96.34 255 ASP A CA 1
ATOM 1942 C C . ASP A 1 255 ? 3.35 -8.405 19.034 1 96.34 255 ASP A C 1
ATOM 1944 O O . ASP A 1 255 ? 4.111 -8.148 19.97 1 96.34 255 ASP A O 1
ATOM 1948 N N . LEU A 1 256 ? 2.142 -8.889 19.218 1 96.01 256 LEU A N 1
ATOM 1949 C CA . LEU A 1 256 ? 1.628 -9.178 20.553 1 96.01 256 LEU A CA 1
ATOM 1950 C C . LEU A 1 256 ? 2.315 -10.402 21.147 1 96.01 256 LEU A C 1
ATOM 1952 O O . LEU A 1 256 ? 2.712 -10.392 22.314 1 96.01 256 LEU A O 1
ATOM 1956 N N . VAL A 1 257 ? 2.573 -11.373 20.347 1 95.33 257 VAL A N 1
ATOM 1957 C CA . VAL A 1 257 ? 3.18 -12.625 20.787 1 95.33 257 VAL A CA 1
ATOM 1958 C C . VAL A 1 257 ? 4.642 -12.388 21.159 1 95.33 257 VAL A C 1
ATOM 1960 O O . VAL A 1 257 ? 5.141 -12.957 22.133 1 95.33 257 VAL A O 1
ATOM 1963 N N . THR A 1 258 ? 5.294 -11.488 20.43 1 93.66 258 THR A N 1
ATOM 1964 C CA . THR A 1 258 ? 6.72 -11.261 20.64 1 93.66 258 THR A CA 1
ATOM 1965 C C . THR A 1 258 ? 6.946 -10.155 21.666 1 93.66 258 THR A C 1
ATOM 1967 O O . THR A 1 258 ? 8.087 -9.855 22.022 1 93.66 258 THR A O 1
ATOM 1970 N N . GLY A 1 259 ? 5.881 -9.481 22.099 1 94.12 259 GLY A N 1
ATOM 1971 C CA . GLY A 1 259 ? 5.99 -8.446 23.114 1 94.12 259 GLY A CA 1
ATOM 1972 C C . GLY A 1 259 ? 6.398 -7.097 22.551 1 94.12 259 GLY A C 1
ATOM 1973 O O . GLY A 1 259 ? 6.694 -6.168 23.304 1 94.12 259 GLY A O 1
ATOM 1974 N N . ARG A 1 260 ? 6.416 -6.992 21.283 1 94.97 260 ARG A N 1
ATOM 1975 C CA . ARG A 1 260 ? 6.735 -5.715 20.651 1 94.97 260 ARG A CA 1
ATOM 1976 C C . ARG A 1 260 ? 5.615 -4.703 20.868 1 94.97 260 ARG A C 1
ATOM 1978 O O . ARG A 1 260 ? 5.858 -3.494 20.884 1 94.97 260 ARG A O 1
ATOM 1985 N N . LEU A 1 261 ? 4.4 -5.214 20.965 1 96.76 261 LEU A N 1
ATOM 1986 C CA . LEU A 1 261 ? 3.226 -4.428 21.326 1 96.76 261 LEU A CA 1
ATOM 1987 C C . LEU A 1 261 ? 2.472 -5.075 22.483 1 96.76 261 LEU A C 1
ATOM 1989 O O . LEU A 1 261 ? 2.579 -6.284 22.7 1 96.76 261 LEU A O 1
ATOM 1993 N N . GLN A 1 262 ? 1.786 -4.283 23.179 1 95.69 262 GLN A N 1
ATOM 1994 C CA . GLN A 1 262 ? 0.93 -4.759 24.261 1 95.69 262 GLN A CA 1
ATOM 1995 C C . GLN A 1 262 ? -0.517 -4.327 24.048 1 95.69 262 GLN A C 1
ATOM 1997 O O . GLN A 1 262 ? -0.778 -3.198 23.625 1 95.69 262 GLN A O 1
ATOM 2002 N N . GLU A 1 263 ? -1.368 -5.247 24.324 1 95.36 263 GLU A N 1
ATOM 2003 C CA . GLU A 1 263 ? -2.792 -4.946 24.201 1 95.36 263 GLU A CA 1
ATOM 2004 C C . GLU A 1 263 ? -3.296 -4.164 25.41 1 95.36 263 GLU A C 1
ATOM 2006 O O . GLU A 1 263 ? -2.952 -4.482 26.55 1 95.36 263 GLU A O 1
ATOM 2011 N N . LEU A 1 264 ? -4.017 -3.123 25.202 1 95.35 264 LEU A N 1
ATOM 2012 C CA . LEU A 1 264 ? -4.689 -2.349 26.24 1 95.35 264 LEU A CA 1
ATOM 2013 C C . LEU A 1 264 ? -6.187 -2.636 26.248 1 95.35 264 LEU A C 1
ATOM 2015 O O . LEU A 1 264 ? -6.802 -2.774 25.188 1 95.35 264 LEU A O 1
ATOM 2019 N N . THR A 1 265 ? -6.697 -2.764 27.439 1 94.55 265 THR A N 1
ATOM 2020 C CA . THR A 1 265 ? -8.111 -3.1 27.568 1 94.55 265 THR A CA 1
ATOM 2021 C C . THR A 1 265 ? -8.931 -1.862 27.92 1 94.55 265 THR A C 1
ATOM 2023 O O . THR A 1 265 ? -8.559 -1.097 28.812 1 94.55 265 THR A O 1
ATOM 2026 N N . VAL A 1 266 ? -9.87 -1.701 27.134 1 95.03 266 VAL A N 1
ATOM 2027 C CA . VAL A 1 266 ? -10.875 -0.68 27.415 1 95.03 266 VAL A CA 1
ATOM 2028 C C . VAL A 1 266 ? -12.249 -1.332 27.552 1 95.03 266 VAL A C 1
ATOM 2030 O O . VAL A 1 266 ? -12.903 -1.632 26.551 1 95.03 266 VAL A O 1
ATOM 2033 N N . PRO A 1 267 ? -12.698 -1.502 28.826 1 93.64 267 PRO A N 1
ATOM 2034 C CA . PRO A 1 267 ? -13.991 -2.163 29.023 1 93.64 267 PRO A CA 1
ATOM 2035 C C . PRO A 1 267 ? -15.11 -1.523 28.205 1 93.64 267 PRO A C 1
ATOM 2037 O O . PRO A 1 267 ? -15.248 -0.297 28.195 1 93.64 267 PRO A O 1
ATOM 2040 N N . GLY A 1 268 ? -15.81 -2.356 27.455 1 91.92 268 GLY A N 1
ATOM 2041 C CA . GLY A 1 268 ? -16.967 -1.89 26.706 1 91.92 268 GLY A CA 1
ATOM 2042 C C . GLY A 1 268 ? -16.625 -1.443 25.297 1 91.92 268 GLY A C 1
ATOM 2043 O O . GLY A 1 268 ? -17.519 -1.187 24.488 1 91.92 268 GLY A O 1
ATOM 2044 N N . LEU A 1 269 ? -15.387 -1.274 25.028 1 94.45 269 LEU A N 1
ATOM 2045 C CA . LEU A 1 269 ? -14.985 -0.861 23.688 1 94.45 269 LEU A CA 1
ATOM 2046 C C . LEU A 1 269 ? -14.951 -2.054 22.739 1 94.45 269 LEU A C 1
ATOM 2048 O O . LEU A 1 269 ? -14.091 -2.929 22.866 1 94.45 269 LEU A O 1
ATOM 2052 N N . GLU A 1 270 ? -15.923 -2.1 21.832 1 94.8 270 GLU A N 1
ATOM 2053 C CA . GLU A 1 270 ? -15.99 -3.143 20.813 1 94.8 270 GLU A CA 1
ATOM 2054 C C . GLU A 1 270 ? -15.953 -2.546 19.409 1 94.8 270 GLU A C 1
ATOM 2056 O O . GLU A 1 270 ? -16.964 -2.04 18.917 1 94.8 270 GLU A O 1
ATOM 2061 N N . LEU A 1 271 ? -14.8 -2.609 18.826 1 96.7 271 LEU A N 1
ATOM 2062 C CA . LEU A 1 271 ? -14.597 -2.138 17.46 1 96.7 271 LEU A CA 1
ATOM 2063 C C . LEU A 1 271 ? -14.355 -3.308 16.512 1 96.7 271 LEU A C 1
ATOM 2065 O O . LEU A 1 271 ? -13.821 -4.342 16.919 1 96.7 271 LEU A O 1
ATOM 2069 N N . SER A 1 272 ? -14.794 -3.18 15.267 1 95.74 272 SER A N 1
ATOM 2070 C CA . SER A 1 272 ? -14.57 -4.247 14.297 1 95.74 272 SER A CA 1
ATOM 2071 C C . SER A 1 272 ? -14.541 -3.702 12.873 1 95.74 272 SER A C 1
ATOM 2073 O O . SER A 1 272 ? -14.987 -2.58 12.622 1 95.74 272 SER A O 1
ATOM 2075 N N . GLU A 1 273 ? -13.919 -4.378 12.039 1 95.23 273 GLU A N 1
ATOM 2076 C CA . GLU A 1 273 ? -14.03 -4.138 10.603 1 95.23 273 GLU A CA 1
ATOM 2077 C C . GLU A 1 273 ? -14.613 -5.351 9.884 1 95.23 273 GLU A C 1
ATOM 2079 O O . GLU A 1 273 ? -14.481 -6.482 10.356 1 95.23 273 GLU A O 1
ATOM 2084 N N . ARG A 1 274 ? -15.269 -5.115 8.819 1 94.18 274 ARG A N 1
ATOM 2085 C CA . ARG A 1 274 ? -15.874 -6.177 8.021 1 94.18 274 ARG A CA 1
ATOM 2086 C C . ARG A 1 274 ? -14.995 -6.534 6.828 1 94.18 274 ARG A C 1
ATOM 2088 O O . ARG A 1 274 ? -14.536 -5.65 6.102 1 94.18 274 ARG A O 1
ATOM 2095 N N . ILE A 1 275 ? -14.709 -7.79 6.699 1 96.57 275 ILE A N 1
ATOM 2096 C CA . ILE A 1 275 ? -13.979 -8.307 5.546 1 96.57 275 ILE A CA 1
ATOM 2097 C C . ILE A 1 275 ? -14.948 -8.999 4.59 1 96.57 275 ILE A C 1
ATOM 2099 O O . ILE A 1 275 ? -15.683 -9.905 4.989 1 96.57 275 ILE A O 1
ATOM 2103 N N . ALA A 1 276 ? -14.893 -8.55 3.343 1 96.45 276 ALA A N 1
ATOM 2104 C CA . ALA A 1 276 ? -15.872 -9.051 2.381 1 96.45 276 ALA A CA 1
ATOM 2105 C C . ALA A 1 276 ? -15.185 -9.602 1.135 1 96.45 276 ALA A C 1
ATOM 2107 O O . ALA A 1 276 ? -14.102 -9.145 0.762 1 96.45 276 ALA A O 1
ATOM 2108 N N . LEU A 1 277 ? -15.781 -10.568 0.596 1 97.03 277 LEU A N 1
ATOM 2109 C CA . LEU A 1 277 ? -15.484 -11.077 -0.739 1 97.03 277 LEU A CA 1
ATOM 2110 C C . LEU A 1 277 ? -16.355 -10.394 -1.787 1 97.03 277 LEU A C 1
ATOM 2112 O O . LEU A 1 277 ? -17.573 -10.293 -1.619 1 97.03 277 LEU A O 1
ATOM 2116 N N . LEU A 1 278 ? -15.743 -9.819 -2.817 1 96.49 278 LEU A N 1
ATOM 2117 C CA . LEU A 1 278 ? -16.442 -9.142 -3.904 1 96.49 278 LEU A CA 1
ATOM 2118 C C . LEU A 1 278 ? -16.17 -9.83 -5.238 1 96.49 278 LEU A C 1
ATOM 2120 O O . LEU A 1 278 ? -15.04 -10.243 -5.509 1 96.49 278 LEU A O 1
ATOM 2124 N N . TRP A 1 279 ? -17.143 -9.961 -6.048 1 94.3 279 TRP A N 1
ATOM 2125 C CA . TRP A 1 279 ? -17.002 -10.517 -7.389 1 94.3 279 TRP A CA 1
ATOM 2126 C C . TRP A 1 279 ? -18.122 -10.029 -8.302 1 94.3 279 TRP A C 1
ATOM 2128 O O . TRP A 1 279 ? -19.135 -9.509 -7.829 1 94.3 279 TRP A O 1
ATOM 2138 N N . ARG A 1 280 ? -17.899 -10.109 -9.534 1 90 280 ARG A N 1
ATOM 2139 C CA . ARG A 1 280 ? -18.962 -9.776 -10.477 1 90 280 ARG A CA 1
ATOM 2140 C C . ARG A 1 280 ? -20.101 -10.787 -10.396 1 90 280 ARG A C 1
ATOM 2142 O O . ARG A 1 280 ? -19.862 -11.994 -10.309 1 90 280 ARG A O 1
ATOM 2149 N N . ARG A 1 281 ? -21.278 -10.335 -10.477 1 87 281 ARG A N 1
ATOM 2150 C CA . ARG A 1 281 ? -22.452 -11.191 -10.348 1 87 281 ARG A CA 1
ATOM 2151 C C . ARG A 1 281 ? -22.446 -12.292 -11.403 1 87 281 ARG A C 1
ATOM 2153 O O . ARG A 1 281 ? -22.853 -13.424 -11.129 1 87 281 ARG A O 1
ATOM 2160 N N . ASP A 1 282 ? -21.989 -11.994 -12.595 1 80.34 282 ASP A N 1
ATOM 2161 C CA . ASP A 1 282 ? -22.001 -12.944 -13.703 1 80.34 282 ASP A CA 1
ATOM 2162 C C . ASP A 1 282 ? -20.637 -13.61 -13.87 1 80.34 282 ASP A C 1
ATOM 2164 O O . ASP A 1 282 ? -20.343 -14.181 -14.922 1 80.34 282 ASP A O 1
ATOM 2168 N N . LYS A 1 283 ? -19.883 -13.524 -12.76 1 81.37 283 LYS A N 1
ATOM 2169 C CA . LYS A 1 283 ? -18.528 -14.063 -12.848 1 81.37 283 LYS A CA 1
ATOM 2170 C C . LYS A 1 283 ? -18.546 -15.587 -12.914 1 81.37 283 LYS A C 1
ATOM 2172 O O . LYS A 1 283 ? -19.177 -16.243 -12.082 1 81.37 283 LYS A O 1
ATOM 2177 N N . TYR A 1 284 ? -17.936 -16.137 -13.962 1 76.45 284 TYR A N 1
ATOM 2178 C CA . TYR A 1 284 ? -17.583 -17.552 -13.995 1 76.45 284 TYR A CA 1
ATOM 2179 C C . TYR A 1 284 ? -16.181 -17.778 -13.444 1 76.45 284 TYR A C 1
ATOM 2181 O O . TYR A 1 284 ? -15.214 -17.183 -13.926 1 76.45 284 TYR A O 1
ATOM 2189 N N . PHE A 1 285 ? -16.08 -18.594 -12.41 1 83.4 285 PHE A N 1
ATOM 2190 C CA . PHE A 1 285 ? -14.785 -18.931 -11.831 1 83.4 285 PHE A CA 1
ATOM 2191 C C . PHE A 1 285 ? -14.215 -20.189 -12.476 1 83.4 285 PHE A C 1
ATOM 2193 O O . PHE A 1 285 ? -14.896 -21.214 -12.558 1 83.4 285 PHE A O 1
ATOM 2200 N N . SER A 1 286 ? -12.983 -20.046 -12.983 1 79.32 286 SER A N 1
ATOM 2201 C CA . SER A 1 286 ? -12.277 -21.266 -13.361 1 79.32 286 SER A CA 1
ATOM 2202 C C . SER A 1 286 ? -12.084 -22.187 -12.161 1 79.32 286 SER A C 1
ATOM 2204 O O . SER A 1 286 ? -12.269 -21.77 -11.015 1 79.32 286 SER A O 1
ATOM 2206 N N . PRO A 1 287 ? -11.723 -23.441 -12.38 1 81.81 287 PRO A N 1
ATOM 2207 C CA . PRO A 1 287 ? -11.513 -24.368 -11.265 1 81.81 287 PRO A CA 1
ATOM 2208 C C . PRO A 1 287 ? -10.483 -23.858 -10.26 1 81.81 287 PRO A C 1
ATOM 2210 O O . PRO A 1 287 ? -10.696 -23.957 -9.049 1 81.81 287 PRO A O 1
ATOM 2213 N N . LEU A 1 288 ? -9.377 -23.283 -10.731 1 87.25 288 LEU A N 1
ATOM 2214 C CA . LEU A 1 288 ? -8.362 -22.741 -9.834 1 87.25 288 LEU A CA 1
ATOM 2215 C C . LEU A 1 288 ? -8.912 -21.561 -9.041 1 87.25 288 LEU A C 1
ATOM 2217 O O . LEU A 1 288 ? -8.682 -21.458 -7.833 1 87.25 288 LEU A O 1
ATOM 2221 N N . GLN A 1 289 ? -9.637 -20.688 -9.728 1 91.01 289 GLN A N 1
ATOM 2222 C CA . GLN A 1 289 ? -10.22 -19.516 -9.083 1 91.01 289 GLN A CA 1
ATOM 2223 C C . GLN A 1 289 ? -11.225 -19.922 -8.01 1 91.01 289 GLN A C 1
ATOM 2225 O O . GLN A 1 289 ? -11.212 -19.38 -6.902 1 91.01 289 GLN A O 1
ATOM 2230 N N . GLN A 1 290 ? -12.037 -20.882 -8.371 1 91.03 290 GLN A N 1
ATOM 2231 C CA . GLN A 1 290 ? -13.018 -21.375 -7.409 1 91.03 290 GLN A CA 1
ATOM 2232 C C . GLN A 1 290 ? -12.335 -22.007 -6.201 1 91.03 290 GLN A C 1
ATOM 2234 O O . GLN A 1 290 ? -12.741 -21.777 -5.06 1 91.03 290 GLN A O 1
ATOM 2239 N N . ALA A 1 291 ? -11.335 -22.773 -6.496 1 94.04 291 ALA A N 1
ATOM 2240 C CA . ALA A 1 291 ? -10.589 -23.4 -5.408 1 94.04 291 ALA A CA 1
ATOM 2241 C C . ALA A 1 291 ? -9.968 -22.349 -4.492 1 94.04 291 ALA A C 1
ATOM 2243 O O . ALA A 1 291 ? -9.958 -22.51 -3.27 1 94.04 291 ALA A O 1
ATOM 2244 N N . ALA A 1 292 ? -9.414 -21.277 -5.048 1 96.44 292 ALA A N 1
ATOM 2245 C CA . ALA A 1 292 ? -8.83 -20.191 -4.265 1 96.44 292 ALA A CA 1
ATOM 2246 C C . ALA A 1 292 ? -9.889 -19.501 -3.41 1 96.44 292 ALA A C 1
ATOM 2248 O O . ALA A 1 292 ? -9.668 -19.247 -2.223 1 96.44 292 ALA A O 1
ATOM 2249 N N . VAL A 1 293 ? -11.031 -19.236 -3.998 1 96.97 293 VAL A N 1
ATOM 2250 C CA . VAL A 1 293 ? -12.138 -18.606 -3.286 1 96.97 293 VAL A CA 1
ATOM 2251 C C . VAL A 1 293 ? -12.559 -19.481 -2.107 1 96.97 293 VAL A C 1
ATOM 2253 O O . VAL A 1 293 ? -12.727 -18.988 -0.989 1 96.97 293 VAL A O 1
ATOM 2256 N N . ASP A 1 294 ? -12.714 -20.749 -2.382 1 96.99 294 ASP A N 1
ATOM 2257 C CA . ASP A 1 294 ? -13.152 -21.68 -1.346 1 96.99 294 ASP A CA 1
ATOM 2258 C C . ASP A 1 294 ? -12.138 -21.751 -0.207 1 96.99 294 ASP A C 1
ATOM 2260 O O . ASP A 1 294 ? -12.515 -21.787 0.966 1 96.99 294 ASP A O 1
ATOM 2264 N N . GLU A 1 295 ? -10.859 -21.775 -0.549 1 97.06 295 GLU A N 1
ATOM 2265 C CA . GLU A 1 295 ? -9.802 -21.812 0.458 1 97.06 295 GLU A CA 1
ATOM 2266 C C . GLU A 1 295 ? -9.826 -20.559 1.329 1 97.06 295 GLU A C 1
ATOM 2268 O O . GLU A 1 295 ? -9.705 -20.646 2.553 1 97.06 295 GLU A O 1
ATOM 2273 N N . ILE A 1 296 ? -9.958 -19.403 0.722 1 97.95 296 ILE A N 1
ATOM 2274 C CA . ILE A 1 296 ? -9.978 -18.126 1.426 1 97.95 296 ILE A CA 1
ATOM 2275 C C . ILE A 1 296 ? -11.205 -18.056 2.332 1 97.95 296 ILE A C 1
ATOM 2277 O O . ILE A 1 296 ? -11.097 -17.695 3.506 1 97.95 296 ILE A O 1
ATOM 2281 N N . ARG A 1 297 ? -12.326 -18.462 1.774 1 97.24 297 ARG A N 1
ATOM 2282 C CA . ARG A 1 297 ? -13.575 -18.461 2.528 1 97.24 297 ARG A CA 1
ATOM 2283 C C . ARG A 1 297 ? -13.463 -19.333 3.774 1 97.24 297 ARG A C 1
ATOM 2285 O O . ARG A 1 297 ? -13.829 -18.906 4.872 1 97.24 297 ARG A O 1
ATOM 2292 N N . ALA A 1 298 ? -12.97 -20.51 3.641 1 96.83 298 ALA A N 1
ATOM 2293 C CA . ALA A 1 298 ? -12.841 -21.459 4.744 1 96.83 298 ALA A CA 1
ATOM 2294 C C . ALA A 1 298 ? -11.893 -20.929 5.815 1 96.83 298 ALA A C 1
ATOM 2296 O O . ALA A 1 298 ? -12.189 -21.008 7.01 1 96.83 298 ALA A O 1
ATOM 2297 N N . ALA A 1 299 ? -10.766 -20.371 5.39 1 96.82 299 ALA A N 1
ATOM 2298 C CA . ALA A 1 299 ? -9.749 -19.886 6.321 1 96.82 299 ALA A CA 1
ATOM 2299 C C . ALA A 1 299 ? -10.257 -18.682 7.109 1 96.82 299 ALA A C 1
ATOM 2301 O O . ALA A 1 299 ? -9.934 -18.523 8.288 1 96.82 299 ALA A O 1
ATOM 2302 N N . LEU A 1 300 ? -11.031 -17.828 6.443 1 95.95 300 LEU A N 1
ATOM 2303 C CA . LEU A 1 300 ? -11.465 -16.588 7.077 1 95.95 300 LEU A CA 1
ATOM 2304 C C . LEU A 1 300 ? -12.666 -16.832 7.984 1 95.95 300 LEU A C 1
ATOM 2306 O O . LEU A 1 300 ? -12.908 -16.067 8.921 1 95.95 300 LEU A O 1
ATOM 2310 N N . ARG A 1 301 ? -13.439 -17.86 7.702 1 93.91 301 ARG A N 1
ATOM 2311 C CA . ARG A 1 301 ? -14.588 -18.19 8.539 1 93.91 301 ARG A CA 1
ATOM 2312 C C . ARG A 1 301 ? -14.151 -18.92 9.805 1 93.91 301 ARG A C 1
ATOM 2314 O O . ARG A 1 301 ? -14.834 -18.86 10.83 1 93.91 301 ARG A O 1
ATOM 2321 N N . SER A 1 302 ? -13.174 -19.815 9.793 1 82.2 302 SER A N 1
ATOM 2322 C CA . SER A 1 302 ? -12.724 -20.603 10.936 1 82.2 302 SER A CA 1
ATOM 2323 C C . SER A 1 302 ? -12.221 -19.705 12.062 1 82.2 302 SER A C 1
ATOM 2325 O O . SER A 1 302 ? -12.343 -20.051 13.239 1 82.2 302 SER A O 1
ATOM 2327 N N . ARG A 1 303 ? -11.551 -18.524 11.897 1 64.65 303 ARG A N 1
ATOM 2328 C CA . ARG A 1 303 ? -10.956 -17.835 13.037 1 64.65 303 ARG A CA 1
ATOM 2329 C C . ARG A 1 303 ? -11.946 -16.861 13.667 1 64.65 303 ARG A C 1
ATOM 2331 O O . ARG A 1 303 ? -12.764 -16.26 12.966 1 64.65 303 ARG A O 1
ATOM 2338 N N . MET B 1 1 ? -2.168 38.731 -21.456 1 24.88 1 MET B N 1
ATOM 2339 C CA . MET B 1 1 ? -2.607 38.257 -20.147 1 24.88 1 MET B CA 1
ATOM 2340 C C . MET B 1 1 ? -2.903 36.762 -20.181 1 24.88 1 MET B C 1
ATOM 2342 O O . MET B 1 1 ? -3.878 36.331 -20.799 1 24.88 1 MET B O 1
ATOM 2346 N N . GLU B 1 2 ? -1.932 35.918 -20.252 1 29.42 2 GLU B N 1
ATOM 2347 C CA . GLU B 1 2 ? -1.857 34.497 -20.574 1 29.42 2 GLU B CA 1
ATOM 2348 C C . GLU B 1 2 ? -2.798 33.681 -19.693 1 29.42 2 GLU B C 1
ATOM 2350 O O . GLU B 1 2 ? -2.897 33.925 -18.488 1 29.42 2 GLU B O 1
ATOM 2355 N N . ALA B 1 3 ? -3.854 33.19 -20.122 1 39 3 ALA B N 1
ATOM 2356 C CA . ALA B 1 3 ? -5.005 32.455 -19.603 1 39 3 ALA B CA 1
ATOM 2357 C C . ALA B 1 3 ? -4.565 31.366 -18.628 1 39 3 ALA B C 1
ATOM 2359 O O . ALA B 1 3 ? -4.199 30.264 -19.043 1 39 3 ALA B O 1
ATOM 2360 N N . GLN B 1 4 ? -3.683 31.758 -17.682 1 37.24 4 GLN B N 1
ATOM 2361 C CA . GLN B 1 4 ? -3.088 30.816 -16.741 1 37.24 4 GLN B CA 1
ATOM 2362 C C . GLN B 1 4 ? -4.153 30.18 -15.852 1 37.24 4 GLN B C 1
ATOM 2364 O O . GLN B 1 4 ? -5.12 30.84 -15.464 1 37.24 4 GLN B O 1
ATOM 2369 N N . LEU B 1 5 ? -4.209 28.95 -15.898 1 45.53 5 LEU B N 1
ATOM 2370 C CA . LEU B 1 5 ? -5.047 28.197 -14.972 1 45.53 5 LEU B CA 1
ATOM 2371 C C . LEU B 1 5 ? -4.707 28.544 -13.526 1 45.53 5 LEU B C 1
ATOM 2373 O O . LEU B 1 5 ? -3.534 28.561 -13.147 1 45.53 5 LEU B O 1
ATOM 2377 N N . SER B 1 6 ? -5.572 29.373 -12.826 1 50.91 6 SER B N 1
ATOM 2378 C CA . SER B 1 6 ? -5.41 29.625 -11.398 1 50.91 6 SER B CA 1
ATOM 2379 C C . SER B 1 6 ? -6.415 28.823 -10.577 1 50.91 6 SER B C 1
ATOM 2381 O O . SER B 1 6 ? -7.5 28.496 -11.062 1 50.91 6 SER B O 1
ATOM 2383 N N . LEU B 1 7 ? -5.998 28.506 -9.352 1 52.23 7 LEU B N 1
ATOM 2384 C CA . LEU B 1 7 ? -6.886 27.83 -8.413 1 52.23 7 LEU B CA 1
ATOM 2385 C C . LEU B 1 7 ? -8.18 28.614 -8.227 1 52.23 7 LEU B C 1
ATOM 2387 O O . LEU B 1 7 ? -9.253 28.025 -8.075 1 52.23 7 LEU B O 1
ATOM 2391 N N . LYS B 1 8 ? -8.028 29.912 -8.31 1 56.45 8 LYS B N 1
ATOM 2392 C CA . LYS B 1 8 ? -9.195 30.777 -8.17 1 56.45 8 LYS B CA 1
ATOM 2393 C C . LYS B 1 8 ? -10.196 30.537 -9.297 1 56.45 8 LYS B C 1
ATOM 2395 O O . LYS B 1 8 ? -11.405 30.495 -9.062 1 56.45 8 LYS B O 1
ATOM 2400 N N . ARG B 1 9 ? -9.632 30.264 -10.444 1 63.37 9 ARG B N 1
ATOM 2401 C CA . ARG B 1 9 ? -10.5 30.033 -11.594 1 63.37 9 ARG B CA 1
ATOM 2402 C C . ARG B 1 9 ? -11.245 28.709 -11.46 1 63.37 9 ARG B C 1
ATOM 2404 O O . ARG B 1 9 ? -12.431 28.623 -11.785 1 63.37 9 ARG B O 1
ATOM 2411 N N . LEU B 1 10 ? -10.515 27.829 -10.906 1 66.04 10 LEU B N 1
ATOM 2412 C CA . LEU B 1 10 ? -11.14 26.525 -10.712 1 66.04 10 LEU B CA 1
ATOM 2413 C C . LEU B 1 10 ? -12.183 26.584 -9.6 1 66.04 10 LEU B C 1
ATOM 2415 O O . LEU B 1 10 ? -13.238 25.953 -9.7 1 66.04 10 LEU B O 1
ATOM 2419 N N . GLU B 1 11 ? -11.901 27.344 -8.556 1 67.25 11 GLU B N 1
ATOM 2420 C CA . GLU B 1 11 ? -12.854 27.561 -7.471 1 67.25 11 GLU B CA 1
ATOM 2421 C C . GLU B 1 11 ? -14.112 28.263 -7.974 1 67.25 11 GLU B C 1
ATOM 2423 O O . GLU B 1 11 ? -15.227 27.893 -7.6 1 67.25 11 GLU B O 1
ATOM 2428 N N . VAL B 1 12 ? -13.907 29.273 -8.749 1 71.86 12 VAL B N 1
ATOM 2429 C CA . VAL B 1 12 ? -15.022 30.025 -9.313 1 71.86 12 VAL B CA 1
ATOM 2430 C C . VAL B 1 12 ? -15.876 29.109 -10.187 1 71.86 12 VAL B C 1
ATOM 2432 O O . VAL B 1 12 ? -17.106 29.136 -10.109 1 71.86 12 VAL B O 1
ATOM 2435 N N . PHE B 1 13 ? -15.151 28.245 -10.956 1 77.32 13 PHE B N 1
ATOM 2436 C CA . PHE B 1 13 ? -15.829 27.28 -11.813 1 77.32 13 PHE B CA 1
ATOM 2437 C C . PHE B 1 13 ? -16.676 26.322 -10.985 1 77.32 13 PHE B C 1
ATOM 2439 O O . PHE B 1 13 ? -17.853 26.108 -11.283 1 77.32 13 PHE B O 1
ATOM 2446 N N . ARG B 1 14 ? -16.055 25.92 -9.949 1 75.15 14 ARG B N 1
ATOM 2447 C CA . ARG B 1 14 ? -16.764 24.963 -9.106 1 75.15 14 ARG B CA 1
ATOM 2448 C C . ARG B 1 14 ? -17.969 25.613 -8.433 1 75.15 14 ARG B C 1
ATOM 2450 O O . ARG B 1 14 ? -19.022 24.988 -8.297 1 75.15 14 ARG B O 1
ATOM 2457 N N . LEU B 1 15 ? -17.822 26.786 -7.995 1 75.11 15 LEU B N 1
ATOM 2458 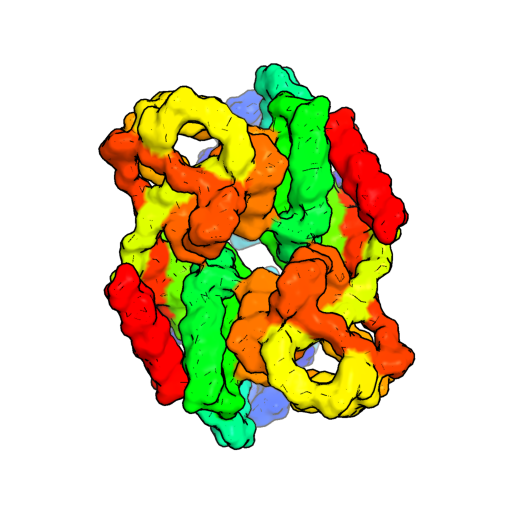C CA . LEU B 1 15 ? -18.92 27.504 -7.357 1 75.11 15 LEU B CA 1
ATOM 2459 C C . LEU B 1 15 ? -20.059 27.742 -8.342 1 75.11 15 LEU B C 1
ATOM 2461 O O . LEU B 1 15 ? -21.232 27.628 -7.98 1 75.11 15 LEU B O 1
ATOM 2465 N N . VAL B 1 16 ? -19.73 27.912 -9.571 1 82.16 16 VAL B N 1
ATOM 2466 C CA . VAL B 1 16 ? -20.758 28.118 -10.586 1 82.16 16 VAL B CA 1
ATOM 2467 C C . VAL B 1 16 ? -21.501 26.809 -10.842 1 82.16 16 VAL B C 1
ATOM 2469 O O . VAL B 1 16 ? -22.719 26.807 -11.039 1 82.16 16 VAL B O 1
ATOM 2472 N N . VAL B 1 17 ? -20.678 25.75 -10.769 1 80.13 17 VAL B N 1
ATOM 2473 C CA . VAL B 1 17 ? -21.294 24.439 -10.939 1 80.13 17 VAL B CA 1
ATOM 2474 C C . VAL B 1 17 ? -22.262 24.169 -9.79 1 80.13 17 VAL B C 1
ATOM 2476 O O . VAL B 1 17 ? -23.385 23.709 -10.012 1 80.13 17 VAL B O 1
ATOM 2479 N N . GLU B 1 18 ? -21.805 24.446 -8.626 1 77.87 18 GLU B N 1
ATOM 2480 C CA . GLU B 1 18 ? -22.574 24.179 -7.414 1 77.87 18 GLU B CA 1
ATOM 2481 C C . GLU B 1 18 ? -23.815 25.063 -7.342 1 77.87 18 GLU B C 1
ATOM 2483 O O . GLU B 1 18 ? -24.898 24.594 -6.987 1 77.87 18 GLU B O 1
ATOM 2488 N N . GLU B 1 19 ? -23.725 26.301 -7.732 1 78.42 19 GLU B N 1
ATOM 2489 C CA . GLU B 1 19 ? -24.8 27.277 -7.582 1 78.42 19 GLU B CA 1
ATOM 2490 C C . GLU B 1 19 ? -25.709 27.29 -8.807 1 78.42 19 GLU B C 1
ATOM 2492 O O . GLU B 1 19 ? -26.82 27.822 -8.757 1 78.42 19 GLU B O 1
ATOM 2497 N N . GLY B 1 20 ? -25.102 26.637 -9.892 1 81.08 20 GLY B N 1
ATOM 2498 C CA . GLY B 1 20 ? -25.861 26.555 -11.13 1 81.08 20 GLY B CA 1
ATOM 2499 C C . GLY B 1 20 ? -26.061 27.903 -11.797 1 81.08 20 GLY B C 1
ATOM 2500 O O . GLY B 1 20 ? -26.894 28.039 -12.696 1 81.08 20 GLY B O 1
ATOM 2501 N N . SER B 1 21 ? -25.458 28.984 -11.305 1 85.89 21 SER B N 1
ATOM 2502 C CA . SER B 1 21 ? -25.641 30.348 -11.79 1 85.89 21 SER B CA 1
ATOM 2503 C C . SER B 1 21 ? -24.396 31.194 -11.543 1 85.89 21 SER B C 1
ATOM 2505 O O . SER B 1 21 ? -23.79 31.118 -10.473 1 85.89 21 SER B O 1
ATOM 2507 N N . VAL B 1 22 ? -23.991 31.931 -12.613 1 84.9 22 VAL B N 1
ATOM 2508 C CA . VAL B 1 22 ? -22.862 32.847 -12.488 1 84.9 22 VAL B CA 1
ATOM 2509 C C . VAL B 1 22 ? -23.201 33.951 -11.489 1 84.9 22 VAL B C 1
ATOM 2511 O O . VAL B 1 22 ? -22.36 34.341 -10.676 1 84.9 22 VAL B O 1
ATOM 2514 N N . THR B 1 23 ? -24.48 34.362 -11.564 1 84.52 23 THR B N 1
ATOM 2515 C CA . THR B 1 23 ? -24.927 35.42 -10.665 1 84.52 23 THR B CA 1
ATOM 2516 C C . THR B 1 23 ? -24.914 34.94 -9.217 1 84.52 23 THR B C 1
ATOM 2518 O O . THR B 1 23 ? -24.446 35.652 -8.326 1 84.52 23 THR B O 1
ATOM 2521 N N . ARG B 1 24 ? -25.373 33.81 -8.953 1 83.57 24 ARG B N 1
ATOM 2522 C CA . ARG B 1 24 ? -25.4 33.254 -7.604 1 83.57 24 ARG B CA 1
ATOM 2523 C C . ARG B 1 24 ? -23.988 32.977 -7.098 1 83.57 24 ARG B C 1
ATOM 2525 O O . ARG B 1 24 ? -23.689 33.201 -5.923 1 83.57 24 ARG B O 1
ATOM 2532 N N . ALA B 1 25 ? -23.187 32.559 -7.943 1 79.58 25 ALA B N 1
ATOM 2533 C CA . ALA B 1 25 ? -21.79 32.341 -7.577 1 79.58 25 ALA B CA 1
ATOM 2534 C C . ALA B 1 25 ? -21.111 33.654 -7.199 1 79.58 25 ALA B C 1
ATOM 2536 O O . ALA B 1 25 ? -20.344 33.708 -6.235 1 79.58 25 ALA B O 1
ATOM 2537 N N . ALA B 1 26 ? -21.417 34.641 -7.917 1 80.09 26 ALA B N 1
ATOM 2538 C CA . ALA B 1 26 ? -20.878 35.967 -7.626 1 80.09 26 ALA B CA 1
ATOM 2539 C C . ALA B 1 26 ? -21.345 36.461 -6.26 1 80.09 26 ALA B C 1
ATOM 2541 O O . ALA B 1 26 ? -20.564 37.04 -5.502 1 80.09 26 ALA B O 1
ATOM 2542 N N . GLU B 1 27 ? -22.554 36.16 -5.979 1 77.73 27 GLU B N 1
ATOM 2543 C CA . GLU B 1 27 ? -23.114 36.535 -4.684 1 77.73 27 GLU B CA 1
ATOM 2544 C C . GLU B 1 27 ? -22.408 35.805 -3.545 1 77.73 27 GLU B C 1
ATOM 2546 O O . GLU B 1 27 ? -22.05 36.417 -2.537 1 77.73 27 GLU B O 1
ATOM 2551 N N . VAL B 1 28 ? -22.148 34.578 -3.808 1 74.45 28 VAL B N 1
ATOM 2552 C CA . VAL B 1 28 ? -21.504 33.743 -2.799 1 74.45 28 VAL B CA 1
ATOM 2553 C C . VAL B 1 28 ? -20.064 34.205 -2.587 1 74.45 28 VAL B C 1
ATOM 2555 O O . VAL B 1 28 ? -19.58 34.248 -1.454 1 74.45 28 VAL B O 1
ATOM 2558 N N . LEU B 1 29 ? -19.444 34.602 -3.579 1 67.31 29 LEU B N 1
ATOM 2559 C CA . LEU B 1 29 ? -18.047 35.022 -3.542 1 67.31 29 LEU B CA 1
ATOM 2560 C C . LEU B 1 29 ? -17.934 36.504 -3.198 1 67.31 29 LEU B C 1
ATOM 2562 O O . LEU B 1 29 ? -16.83 37.016 -3 1 67.31 29 LEU B O 1
ATOM 2566 N N . MET B 1 30 ? -19.103 37.149 -3.087 1 72.13 30 MET B N 1
ATOM 2567 C CA . MET B 1 30 ? -19.175 38.58 -2.808 1 72.13 30 MET B CA 1
ATOM 2568 C C . MET B 1 30 ? -18.345 39.373 -3.813 1 72.13 30 MET B C 1
ATOM 2570 O O . MET B 1 30 ? -17.57 40.25 -3.428 1 72.13 30 MET B O 1
ATOM 2574 N N . VAL B 1 31 ? -18.406 38.961 -5.02 1 72.98 31 VAL B N 1
ATOM 2575 C CA . VAL B 1 31 ? -17.765 39.685 -6.113 1 72.98 31 VAL B CA 1
ATOM 2576 C C . VAL B 1 31 ? -18.803 40.048 -7.172 1 72.98 31 VAL B C 1
ATOM 2578 O O . VAL B 1 31 ? -19.942 39.577 -7.121 1 72.98 31 VAL B O 1
ATOM 2581 N N . ALA B 1 32 ? -18.366 41 -7.988 1 78.96 32 ALA B N 1
ATOM 2582 C CA . ALA B 1 32 ? -19.255 41.394 -9.078 1 78.96 32 ALA B CA 1
ATOM 2583 C C . ALA B 1 32 ? -19.372 40.284 -10.119 1 78.96 32 ALA B C 1
ATOM 2585 O O . ALA B 1 32 ? -18.42 39.533 -10.344 1 78.96 32 ALA B O 1
ATOM 2586 N N . GLN B 1 33 ? -20.518 40.143 -10.614 1 82.67 33 GLN B N 1
ATOM 2587 C CA . GLN B 1 33 ? -20.842 39.103 -11.585 1 82.67 33 GLN B CA 1
ATOM 2588 C C . GLN B 1 33 ? -19.855 39.11 -12.749 1 82.67 33 GLN B C 1
ATOM 2590 O O . GLN B 1 33 ? -19.421 38.052 -13.208 1 82.67 33 GLN B O 1
ATOM 2595 N N . PRO B 1 34 ? -19.374 40.252 -13.284 1 81.32 34 PRO B N 1
ATOM 2596 C CA . PRO B 1 34 ? -18.433 40.226 -14.406 1 81.32 34 PRO B CA 1
ATOM 2597 C C . PRO B 1 34 ? -17.106 39.562 -14.049 1 81.32 34 PRO B C 1
ATOM 2599 O O . PRO B 1 34 ? -16.445 38.987 -14.918 1 81.32 34 PRO B O 1
ATOM 2602 N N . ALA B 1 35 ? -16.735 39.543 -12.831 1 78.4 35 ALA B N 1
ATOM 2603 C CA . ALA B 1 35 ? -15.5 38.907 -12.378 1 78.4 35 ALA B CA 1
ATOM 2604 C C . ALA B 1 35 ? -15.599 37.387 -12.473 1 78.4 35 ALA B C 1
ATOM 2606 O O . ALA B 1 35 ? -14.662 36.725 -12.927 1 78.4 35 ALA B O 1
ATOM 2607 N N . VAL B 1 36 ? -16.771 36.971 -11.993 1 80.97 36 VAL B N 1
ATOM 2608 C CA . VAL B 1 36 ? -17.007 35.534 -12.07 1 80.97 36 VAL B CA 1
ATOM 2609 C C . VAL B 1 36 ? -17.108 35.105 -13.532 1 80.97 36 VAL B C 1
ATOM 2611 O O . VAL B 1 36 ? -16.507 34.106 -13.936 1 80.97 36 VAL B O 1
ATOM 2614 N N . SER B 1 37 ? -17.822 35.868 -14.297 1 82.56 37 SER B N 1
ATOM 2615 C CA . SER B 1 37 ? -17.975 35.58 -15.719 1 82.56 37 SER B CA 1
ATOM 2616 C C . SER B 1 37 ? -16.634 35.644 -16.444 1 82.56 37 SER B C 1
ATOM 2618 O O . SER B 1 37 ? -16.346 34.809 -17.303 1 82.56 37 SER B O 1
ATOM 2620 N N . GLY B 1 38 ? -15.846 36.545 -16.102 1 80.17 38 GLY B N 1
ATOM 2621 C CA . GLY B 1 38 ? -14.514 36.673 -16.669 1 80.17 38 GLY B CA 1
ATOM 2622 C C . GLY B 1 38 ? -13.613 35.495 -16.348 1 80.17 38 GLY B C 1
ATOM 2623 O O . GLY B 1 38 ? -12.895 35 -17.219 1 80.17 38 GLY B O 1
ATOM 2624 N N . GLN B 1 39 ? -13.676 35.117 -15.107 1 77.02 39 GLN B N 1
ATOM 2625 C CA . GLN B 1 39 ? -12.881 33.968 -14.687 1 77.02 39 GLN B CA 1
ATOM 2626 C C . GLN B 1 39 ? -13.306 32.704 -15.428 1 77.02 39 GLN B C 1
ATOM 2628 O O . GLN B 1 39 ? -12.462 31.898 -15.826 1 77.02 39 GLN B O 1
ATOM 2633 N N . LEU B 1 40 ? -14.566 32.577 -15.529 1 78.42 40 LEU B N 1
ATOM 2634 C CA . LEU B 1 40 ? -15.096 31.427 -16.255 1 78.42 40 LEU B CA 1
ATOM 2635 C C . LEU B 1 40 ? -14.687 31.475 -17.723 1 78.42 40 LEU B C 1
ATOM 2637 O O . LEU B 1 40 ? -14.295 30.457 -18.296 1 78.42 40 LEU B O 1
ATOM 2641 N N . ARG B 1 41 ? -14.787 32.607 -18.32 1 79.39 41 ARG B N 1
ATOM 2642 C CA . ARG B 1 41 ? -14.391 32.777 -19.715 1 79.39 41 ARG B CA 1
ATOM 2643 C C . ARG B 1 41 ? -12.902 32.504 -19.898 1 79.39 41 ARG B C 1
ATOM 2645 O O . ARG B 1 41 ? -12.497 31.881 -20.882 1 79.39 41 ARG B O 1
ATOM 2652 N N . ALA B 1 42 ? -12.188 33.012 -18.956 1 70.39 42 ALA B N 1
ATOM 2653 C CA . ALA B 1 42 ? -10.749 32.773 -19.01 1 70.39 42 ALA B CA 1
ATOM 2654 C C . ALA B 1 42 ? -10.437 31.282 -18.916 1 70.39 42 ALA B C 1
ATOM 2656 O O . ALA B 1 42 ? -9.558 30.78 -19.621 1 70.39 42 ALA B O 1
ATOM 2657 N N . LEU B 1 43 ? -11.141 30.674 -18.024 1 69.93 43 LEU B N 1
ATOM 2658 C CA . LEU B 1 43 ? -10.967 29.231 -17.89 1 69.93 43 LEU B CA 1
ATOM 2659 C C . LEU B 1 43 ? -11.372 28.513 -19.173 1 69.93 43 LEU B C 1
ATOM 2661 O O . LEU B 1 43 ? -10.666 27.614 -19.635 1 69.93 43 LEU B O 1
ATOM 2665 N N . GLU B 1 44 ? -12.516 28.956 -19.674 1 74.95 44 GLU B N 1
ATOM 2666 C CA . GLU B 1 44 ? -12.99 28.369 -20.924 1 74.95 44 GLU B CA 1
ATOM 2667 C C . GLU B 1 44 ? -12.01 28.634 -22.064 1 74.95 44 GLU B C 1
ATOM 2669 O O . GLU B 1 44 ? -11.757 27.753 -22.888 1 74.95 44 GLU B O 1
ATOM 2674 N N . SER B 1 45 ? -11.471 29.797 -22.098 1 68.21 45 SER B N 1
ATOM 2675 C CA . SER B 1 45 ? -10.47 30.154 -23.098 1 68.21 45 SER B CA 1
ATOM 2676 C C . SER B 1 45 ? -9.211 29.307 -22.946 1 68.21 45 SER B C 1
ATOM 2678 O O . SER B 1 45 ? -8.656 28.827 -23.937 1 68.21 45 SER B O 1
ATOM 2680 N N . TRP B 1 46 ? -8.851 29.131 -21.72 1 61.48 46 TRP B N 1
ATOM 2681 C CA . TRP B 1 46 ? -7.656 28.342 -21.44 1 61.48 46 TRP B CA 1
ATOM 2682 C C . TRP B 1 46 ? -7.87 26.878 -21.813 1 61.48 46 TRP B C 1
ATOM 2684 O O . TRP B 1 46 ? -6.976 26.236 -22.37 1 61.48 46 TRP B O 1
ATOM 2694 N N . LEU B 1 47 ? -9.032 26.517 -21.447 1 59.86 47 LEU B N 1
ATOM 2695 C CA . LEU B 1 47 ? -9.364 25.125 -21.732 1 59.86 47 LEU B CA 1
ATOM 2696 C C . LEU B 1 47 ? -9.731 24.944 -23.201 1 59.86 47 LEU B C 1
ATOM 2698 O O . LEU B 1 47 ? -9.736 23.821 -23.711 1 59.86 47 LEU B O 1
ATOM 2702 N N . GLY B 1 48 ? -10.01 26.063 -23.819 1 62.26 48 GLY B N 1
ATOM 2703 C CA . GLY B 1 48 ? -10.393 26.044 -25.222 1 62.26 48 GLY B CA 1
ATOM 2704 C C . GLY B 1 48 ? -11.778 25.472 -25.454 1 62.26 48 GLY B C 1
ATOM 2705 O O . GLY B 1 48 ? -12.07 24.959 -26.536 1 62.26 48 GLY B O 1
ATOM 2706 N N . ALA B 1 49 ? -12.554 25.374 -24.405 1 69.3 49 ALA B N 1
ATOM 2707 C CA . ALA B 1 49 ? -13.895 24.805 -24.505 1 69.3 49 ALA B CA 1
ATOM 2708 C C . ALA B 1 49 ? -14.88 25.564 -23.62 1 69.3 49 ALA B C 1
ATOM 2710 O O . ALA B 1 49 ? -14.505 26.082 -22.566 1 69.3 49 ALA B O 1
ATOM 2711 N N . LYS B 1 50 ? -16.106 25.626 -24.173 1 77.75 50 LYS B N 1
ATOM 2712 C CA . LYS B 1 50 ? -17.185 26.122 -23.324 1 77.75 50 LYS B CA 1
ATOM 2713 C C . LYS B 1 50 ? -17.57 25.092 -22.266 1 77.75 50 LYS B C 1
ATOM 2715 O O . LYS B 1 50 ? -17.726 23.908 -22.573 1 77.75 50 LYS B O 1
ATOM 2720 N N . LEU B 1 51 ? -17.582 25.573 -20.984 1 78.45 51 LEU B N 1
ATOM 2721 C CA . LEU B 1 51 ? -17.816 24.656 -19.874 1 78.45 51 LEU B CA 1
ATOM 2722 C C . LEU B 1 51 ? -19.292 24.633 -19.491 1 78.45 51 LEU B C 1
ATOM 2724 O O . LEU B 1 51 ? -19.761 23.677 -18.869 1 78.45 51 LEU B O 1
ATOM 2728 N N . PHE B 1 52 ? -20.035 25.682 -19.865 1 84.82 52 PHE B N 1
ATOM 2729 C CA . PHE B 1 52 ? -21.442 25.819 -19.509 1 84.82 52 PHE B CA 1
ATOM 2730 C C . PHE B 1 52 ? -22.285 26.13 -20.74 1 84.82 52 PHE B C 1
ATOM 2732 O O . PHE B 1 52 ? -21.791 26.718 -21.704 1 84.82 52 PHE B O 1
ATOM 2739 N N . VAL B 1 53 ? -23.528 25.607 -20.731 1 82.15 53 VAL B N 1
ATOM 2740 C CA . VAL B 1 53 ? -24.563 26.034 -21.667 1 82.15 53 VAL B CA 1
ATOM 2741 C C . VAL B 1 53 ? -25.756 26.597 -20.898 1 82.15 53 VAL B C 1
ATOM 2743 O O . VAL B 1 53 ? -26.051 26.152 -19.786 1 82.15 53 VAL B O 1
ATOM 2746 N N . ARG B 1 54 ? -26.297 27.676 -21.394 1 76.24 54 ARG B N 1
ATOM 2747 C CA . ARG B 1 54 ? -27.432 28.312 -20.734 1 76.24 54 ARG B CA 1
ATOM 2748 C C . ARG B 1 54 ? -28.745 27.658 -21.152 1 76.24 54 ARG B C 1
ATOM 2750 O O . ARG B 1 54 ? -28.976 27.422 -22.339 1 76.24 54 ARG B O 1
ATOM 2757 N N . ARG B 1 55 ? -29.402 27.086 -20.237 1 74.91 55 ARG B N 1
ATOM 2758 C CA . ARG B 1 55 ? -30.786 26.666 -20.43 1 74.91 55 ARG B CA 1
ATOM 2759 C C . ARG B 1 55 ? -31.735 27.494 -19.569 1 74.91 55 ARG B C 1
ATOM 2761 O O . ARG B 1 55 ? -31.906 27.215 -18.381 1 74.91 55 ARG B O 1
ATOM 2768 N N . GLY B 1 56 ? -32.349 28.4 -20.184 1 73.79 56 GLY B N 1
ATOM 2769 C CA . GLY B 1 56 ? -33.132 29.353 -19.413 1 73.79 56 GLY B CA 1
ATOM 2770 C C . GLY B 1 56 ? -32.287 30.208 -18.488 1 73.79 56 GLY B C 1
ATOM 2771 O O . GLY B 1 56 ? -31.342 30.864 -18.93 1 73.79 56 GLY B O 1
ATOM 2772 N N . ASN B 1 57 ? -32.615 30.027 -17.176 1 67.4 57 ASN B N 1
ATOM 2773 C CA . ASN B 1 57 ? -31.898 30.809 -16.175 1 67.4 57 ASN B CA 1
ATOM 2774 C C . ASN B 1 57 ? -30.834 29.974 -15.468 1 67.4 57 ASN B C 1
ATOM 2776 O O . ASN B 1 57 ? -30.268 30.405 -14.462 1 67.4 57 ASN B O 1
ATOM 2780 N N . ARG B 1 58 ? -30.593 28.832 -15.948 1 75.33 58 ARG B N 1
ATOM 2781 C CA . ARG B 1 58 ? -29.641 27.966 -15.26 1 75.33 58 ARG B CA 1
ATOM 2782 C C . ARG B 1 58 ? -28.436 27.664 -16.145 1 75.33 58 ARG B C 1
ATOM 2784 O O . ARG B 1 58 ? -28.572 27.529 -17.363 1 75.33 58 ARG B O 1
ATOM 2791 N N . MET B 1 59 ? -27.298 27.63 -15.594 1 79.98 59 MET B N 1
ATOM 2792 C CA . MET B 1 59 ? -26.066 27.195 -16.245 1 79.98 59 MET B CA 1
ATOM 2793 C C . MET B 1 59 ? -25.878 25.688 -16.104 1 79.98 59 MET B C 1
ATOM 2795 O O . MET B 1 59 ? -25.842 25.165 -14.989 1 79.98 59 MET B O 1
ATOM 2799 N N . LEU B 1 60 ? -25.921 25.077 -17.233 1 80.98 60 LEU B N 1
ATOM 2800 C CA . LEU B 1 60 ? -25.7 23.635 -17.231 1 80.98 60 LEU B CA 1
ATOM 2801 C C . LEU B 1 60 ? -24.311 23.298 -17.763 1 80.98 60 LEU B C 1
ATOM 2803 O O . LEU B 1 60 ? -23.826 23.941 -18.697 1 80.98 60 LEU B O 1
ATOM 2807 N N . LEU B 1 61 ? -23.71 22.367 -17.043 1 78.29 61 LEU B N 1
ATOM 2808 C CA . LEU B 1 61 ? -22.377 21.94 -17.455 1 78.29 61 LEU B CA 1
ATOM 2809 C C . LEU B 1 61 ? -22.419 21.272 -18.825 1 78.29 61 LEU B C 1
ATOM 2811 O O . LEU B 1 61 ? -23.326 20.487 -19.11 1 78.29 61 LEU B O 1
ATOM 2815 N N . THR B 1 62 ? -21.536 21.732 -19.688 1 73.73 62 THR B N 1
ATOM 2816 C CA . THR B 1 62 ? -21.276 20.968 -20.903 1 73.73 62 THR B CA 1
ATOM 2817 C C . THR B 1 62 ? -20.528 19.678 -20.582 1 73.73 62 THR B C 1
ATOM 2819 O O . THR B 1 62 ? -20.175 19.431 -19.427 1 73.73 62 THR B O 1
ATOM 2822 N N . GLU B 1 63 ? -20.286 18.908 -21.542 1 60.37 63 GLU B N 1
ATOM 2823 C CA . GLU B 1 63 ? -19.441 17.735 -21.345 1 60.37 63 GLU B CA 1
ATOM 2824 C C . GLU B 1 63 ? -18.038 18.134 -20.895 1 60.37 63 GLU B C 1
ATOM 2826 O O . GLU B 1 63 ? -17.48 17.53 -19.976 1 60.37 63 GLU B O 1
ATOM 2831 N N . ALA B 1 64 ? -17.53 19.086 -21.574 1 62.68 64 ALA B N 1
ATOM 2832 C CA . ALA B 1 64 ? -16.25 19.658 -21.165 1 62.68 64 ALA B CA 1
ATOM 2833 C C . ALA B 1 64 ? -16.329 20.223 -19.75 1 62.68 64 ALA B C 1
ATOM 2835 O O . ALA B 1 64 ? -15.382 20.098 -18.97 1 62.68 64 ALA B O 1
ATOM 2836 N N . GLY B 1 65 ? -17.421 20.756 -19.462 1 69.86 65 GLY B N 1
ATOM 2837 C CA . GLY B 1 65 ? -17.646 21.276 -18.123 1 69.86 65 GLY B CA 1
ATOM 2838 C C . GLY B 1 65 ? -17.662 20.195 -17.058 1 69.86 65 GLY B C 1
ATOM 2839 O O . GLY B 1 65 ? -17.098 20.374 -15.976 1 69.86 65 GLY B O 1
ATOM 2840 N N . GLU B 1 66 ? -18.191 19.179 -17.331 1 66.6 66 GLU B N 1
ATOM 2841 C CA . GLU B 1 66 ? -18.244 18.065 -16.389 1 66.6 66 GLU B CA 1
ATOM 2842 C C . GLU B 1 66 ? -16.851 17.499 -16.125 1 66.6 66 GLU B C 1
ATOM 2844 O O . GLU B 1 66 ? -16.5 17.21 -14.98 1 66.6 66 GLU B O 1
ATOM 2849 N N . ARG B 1 67 ? -16.138 17.398 -17.1 1 56.59 67 ARG B N 1
ATOM 2850 C CA . ARG B 1 67 ? -14.766 16.919 -16.955 1 56.59 67 ARG B CA 1
ATOM 2851 C C . ARG B 1 67 ? -13.909 17.933 -16.205 1 56.59 67 ARG B C 1
ATOM 2853 O O . ARG B 1 67 ? -13.115 17.562 -15.338 1 56.59 67 ARG B O 1
ATOM 2860 N N . ALA B 1 68 ? -14.101 19.107 -16.597 1 62.36 68 ALA B N 1
ATOM 2861 C CA . ALA B 1 68 ? -13.402 20.176 -15.888 1 62.36 68 ALA B CA 1
ATOM 2862 C C . ALA B 1 68 ? -13.81 20.218 -14.418 1 62.36 68 ALA B C 1
ATOM 2864 O O . ALA B 1 68 ? -12.977 20.463 -13.543 1 62.36 68 ALA B O 1
ATOM 2865 N N . ASN B 1 69 ? -15.019 19.935 -14.239 1 66.29 69 ASN B N 1
ATOM 2866 C CA . ASN B 1 69 ? -15.508 19.921 -12.864 1 66.29 69 ASN B CA 1
ATOM 2867 C C . ASN B 1 69 ? -14.871 18.794 -12.055 1 66.29 69 ASN B C 1
ATOM 2869 O O . ASN B 1 69 ? -14.499 18.99 -10.897 1 66.29 69 ASN B O 1
ATOM 2873 N N . GLN B 1 70 ? -14.828 17.768 -12.647 1 57.09 70 GLN B N 1
ATOM 2874 C CA . GLN B 1 70 ? -14.15 16.657 -11.987 1 57.09 70 GLN B CA 1
ATOM 2875 C C . GLN B 1 70 ? -12.678 16.978 -11.746 1 57.09 70 GLN B C 1
ATOM 2877 O O . GLN B 1 70 ? -12.154 16.733 -10.657 1 57.09 70 GLN B O 1
ATOM 2882 N N . TRP B 1 71 ? -12.153 17.5 -12.724 1 53.07 71 TRP B N 1
ATOM 2883 C CA . TRP B 1 71 ? -10.759 17.925 -12.645 1 53.07 71 TRP B CA 1
ATOM 2884 C C . TRP B 1 71 ? -10.591 19.057 -11.638 1 53.07 71 TRP B C 1
ATOM 2886 O O . TRP B 1 71 ? -9.657 19.046 -10.833 1 53.07 71 TRP B O 1
ATOM 2896 N N . ALA B 1 72 ? -11.439 19.999 -11.655 1 57.95 72 ALA B N 1
ATOM 2897 C CA . ALA B 1 72 ? -11.413 21.114 -10.713 1 57.95 72 ALA B CA 1
ATOM 2898 C C . ALA B 1 72 ? -11.621 20.628 -9.281 1 57.95 72 ALA B C 1
ATOM 2900 O O . ALA B 1 72 ? -10.948 21.091 -8.358 1 57.95 72 ALA B O 1
ATOM 2901 N N . LYS B 1 73 ? -12.539 19.798 -9.205 1 56.18 73 LYS B N 1
ATOM 2902 C CA . LYS B 1 73 ? -12.762 19.188 -7.898 1 56.18 73 LYS B CA 1
ATOM 2903 C C . LYS B 1 73 ? -11.486 18.537 -7.37 1 56.18 73 LYS B C 1
ATOM 2905 O O . LYS B 1 73 ? -11.125 18.721 -6.205 1 56.18 73 LYS B O 1
ATOM 2910 N N . GLU B 1 74 ? -10.939 17.931 -8.24 1 48.65 74 GLU B N 1
ATOM 2911 C CA . GLU B 1 74 ? -9.707 17.233 -7.883 1 48.65 74 GLU B CA 1
ATOM 2912 C C . GLU B 1 74 ? -8.576 18.219 -7.605 1 48.65 74 GLU B C 1
ATOM 2914 O O . GLU B 1 74 ? -7.826 18.054 -6.64 1 48.65 74 GLU B O 1
ATOM 2919 N N . MET B 1 75 ? -8.528 19.234 -8.434 1 47.23 75 MET B N 1
ATOM 2920 C CA . MET B 1 75 ? -7.491 20.252 -8.3 1 47.23 75 MET B CA 1
ATOM 2921 C C . MET B 1 75 ? -7.754 21.142 -7.09 1 47.23 75 MET B C 1
ATOM 2923 O O . MET B 1 75 ? -6.829 21.479 -6.349 1 47.23 75 MET B O 1
ATOM 2927 N N . LEU B 1 76 ? -8.975 21.553 -6.973 1 49.49 76 LEU B N 1
ATOM 2928 C CA . LEU B 1 76 ? -9.341 22.443 -5.877 1 49.49 76 LEU B CA 1
ATOM 2929 C C . LEU B 1 76 ? -9.323 21.7 -4.545 1 49.49 76 LEU B C 1
ATOM 2931 O O . LEU B 1 76 ? -8.941 22.267 -3.518 1 49.49 76 LEU B O 1
ATOM 2935 N N . LEU B 1 77 ? -9.727 20.597 -4.627 1 45.39 77 LEU B N 1
ATOM 2936 C CA . LEU B 1 77 ? -9.611 19.784 -3.421 1 45.39 77 LEU B CA 1
ATOM 2937 C C . LEU B 1 77 ? -8.151 19.629 -3.009 1 45.39 77 LEU B C 1
ATOM 2939 O O . LEU B 1 77 ? -7.827 19.696 -1.821 1 45.39 77 LEU B O 1
ATOM 2943 N N . ALA B 1 78 ? -7.371 19.462 -3.982 1 43.33 78 ALA B N 1
ATOM 2944 C CA . ALA B 1 78 ? -5.939 19.385 -3.705 1 43.33 78 ALA B CA 1
ATOM 2945 C C . ALA B 1 78 ? -5.398 20.731 -3.233 1 43.33 78 ALA B C 1
ATOM 2947 O O . ALA B 1 78 ? -4.613 20.794 -2.284 1 43.33 78 ALA B O 1
ATOM 2948 N N . SER B 1 79 ? -5.723 21.828 -3.906 1 44.81 79 SER B N 1
ATOM 2949 C CA . SER B 1 79 ? -5.322 23.179 -3.525 1 44.81 79 SER B CA 1
ATOM 2950 C C . SER B 1 79 ? -5.991 23.607 -2.224 1 44.81 79 SER B C 1
ATOM 2952 O O . SER B 1 79 ? -5.348 24.199 -1.354 1 44.81 79 SER B O 1
ATOM 2954 N N . ALA B 1 80 ? -7.249 23.411 -2.121 1 42.22 80 ALA B N 1
ATOM 2955 C CA . ALA B 1 80 ? -7.954 23.739 -0.884 1 42.22 80 ALA B CA 1
ATOM 2956 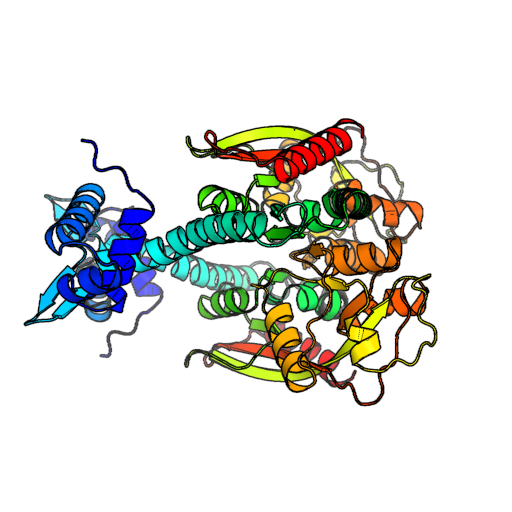C C . ALA B 1 80 ? -7.359 22.985 0.302 1 42.22 80 ALA B C 1
ATOM 2958 O O . ALA B 1 80 ? -7.22 23.543 1.393 1 42.22 80 ALA B O 1
ATOM 2959 N N . ALA B 1 81 ? -6.92 21.836 0.056 1 43.07 81 ALA B N 1
ATOM 2960 C CA . ALA B 1 81 ? -6.267 21.107 1.14 1 43.07 81 ALA B CA 1
ATOM 2961 C C . ALA B 1 81 ? -4.97 21.794 1.559 1 43.07 81 ALA B C 1
ATOM 2963 O O . ALA B 1 81 ? -4.673 21.9 2.751 1 43.07 81 ALA B O 1
ATOM 2964 N N . GLN B 1 82 ? -4.278 22.274 0.528 1 45.29 82 GLN B N 1
ATOM 2965 C CA . GLN B 1 82 ? -3.071 23.022 0.863 1 45.29 82 GLN B CA 1
ATOM 2966 C C . GLN B 1 82 ? -3.411 24.312 1.604 1 45.29 82 GLN B C 1
ATOM 2968 O O . GLN B 1 82 ? -2.77 24.649 2.602 1 45.29 82 GLN B O 1
ATOM 2973 N N . ILE B 1 83 ? -4.372 24.962 1.14 1 40.92 83 ILE B N 1
ATOM 2974 C CA . ILE B 1 83 ? -4.765 26.215 1.776 1 40.92 83 ILE B CA 1
ATOM 2975 C C . ILE B 1 83 ? -5.292 25.937 3.182 1 40.92 83 ILE B C 1
ATOM 2977 O O . ILE B 1 83 ? -4.935 26.634 4.135 1 40.92 83 ILE B O 1
ATOM 2981 N N . ARG B 1 84 ? -6.128 24.971 3.279 1 42.28 84 ARG B N 1
ATOM 2982 C CA . ARG B 1 84 ? -6.626 24.633 4.608 1 42.28 84 ARG B CA 1
ATOM 2983 C C . ARG B 1 84 ? -5.484 24.222 5.532 1 42.28 84 ARG B C 1
ATOM 2985 O O . ARG B 1 84 ? -5.467 24.59 6.708 1 42.28 84 ARG B O 1
ATOM 2992 N N . ARG B 1 85 ? -4.62 23.452 4.995 1 44.76 85 ARG B N 1
ATOM 2993 C CA . ARG B 1 85 ? -3.455 23.095 5.798 1 44.76 85 ARG B CA 1
ATOM 2994 C C . ARG B 1 85 ? -2.652 24.334 6.177 1 44.76 85 ARG B C 1
ATOM 2996 O O . ARG B 1 85 ? -2.211 24.468 7.321 1 44.76 85 ARG B O 1
ATOM 3003 N N . ASP B 1 86 ? -2.514 25.137 5.192 1 43.35 86 ASP B N 1
ATOM 3004 C CA . ASP B 1 86 ? -1.761 26.359 5.461 1 43.35 86 ASP B CA 1
ATOM 3005 C C . ASP B 1 86 ? -2.492 27.244 6.467 1 43.35 86 ASP B C 1
ATOM 3007 O O . ASP B 1 86 ? -1.87 27.819 7.363 1 43.35 86 ASP B O 1
ATOM 3011 N N . VAL B 1 87 ? -3.729 27.33 6.331 1 40.67 87 VAL B N 1
ATOM 3012 C CA . VAL B 1 87 ? -4.517 28.138 7.256 1 40.67 87 VAL B CA 1
ATOM 3013 C C . VAL B 1 87 ? -4.577 27.452 8.619 1 40.67 87 VAL B C 1
ATOM 3015 O O . VAL B 1 87 ? -4.465 28.108 9.657 1 40.67 87 VAL B O 1
ATOM 3018 N N . ASP B 1 88 ? -4.825 26.219 8.637 1 41.89 88 ASP B N 1
ATOM 3019 C CA . ASP B 1 88 ? -4.827 25.487 9.9 1 41.89 88 ASP B CA 1
ATOM 3020 C C . ASP B 1 88 ? -3.463 25.563 10.581 1 41.89 88 ASP B C 1
ATOM 3022 O O . ASP B 1 88 ? -3.379 25.651 11.808 1 41.89 88 ASP B O 1
ATOM 3026 N N . GLU B 1 89 ? -2.419 25.381 9.793 1 41.83 89 GLU B N 1
ATOM 3027 C CA . GLU B 1 89 ? -1.097 25.6 10.373 1 41.83 89 GLU B CA 1
ATOM 3028 C C . GLU B 1 89 ? -1.018 26.954 11.073 1 41.83 89 GLU B C 1
ATOM 3030 O O . GLU B 1 89 ? -0.407 27.073 12.137 1 41.83 89 GLU B O 1
ATOM 3035 N N . LEU B 1 90 ? -1.577 27.919 10.416 1 39.3 90 LEU B N 1
ATOM 3036 C CA . LEU B 1 90 ? -1.52 29.223 11.07 1 39.3 90 LEU B CA 1
ATOM 3037 C C . LEU B 1 90 ? -2.344 29.224 12.353 1 39.3 90 LEU B C 1
ATOM 3039 O O . LEU B 1 90 ? -1.97 29.868 13.335 1 39.3 90 LEU B O 1
ATOM 3043 N N . GLY B 1 91 ? -3.528 28.667 12.262 1 38.9 91 GLY B N 1
ATOM 3044 C CA . GLY B 1 91 ? -4.376 28.757 13.44 1 38.9 91 GLY B CA 1
ATOM 3045 C C . GLY B 1 91 ? -4.109 27.661 14.454 1 38.9 91 GLY B C 1
ATOM 3046 O O . GLY B 1 91 ? -4.615 27.71 15.577 1 38.9 91 GLY B O 1
ATOM 3047 N N . SER B 1 92 ? -3.926 26.43 13.987 1 42.32 92 SER B N 1
ATOM 3048 C CA . SER B 1 92 ? -3.879 25.37 14.988 1 42.32 92 SER B CA 1
ATOM 3049 C C . SER B 1 92 ? -2.523 25.328 15.686 1 42.32 92 SER B C 1
ATOM 3051 O O . SER B 1 92 ? -1.483 25.251 15.029 1 42.32 92 SER B O 1
ATOM 3053 N N . GLY B 1 93 ? -2.314 26.344 16.539 1 47.08 93 GLY B N 1
ATOM 3054 C CA . GLY B 1 93 ? -1.206 26.276 17.479 1 47.08 93 GLY B CA 1
ATOM 3055 C C . GLY B 1 93 ? -0.229 25.158 17.169 1 47.08 93 GLY B C 1
ATOM 3056 O O . GLY B 1 93 ? 0.724 24.935 17.919 1 47.08 93 GLY B O 1
ATOM 3057 N N . ARG B 1 94 ? -0.699 24.396 16.283 1 53.69 94 ARG B N 1
ATOM 3058 C CA . ARG B 1 94 ? 0.267 23.347 15.973 1 53.69 94 ARG B CA 1
ATOM 3059 C C . ARG B 1 94 ? 1.467 23.914 15.221 1 53.69 94 ARG B C 1
ATOM 3061 O O . ARG B 1 94 ? 1.384 24.994 14.632 1 53.69 94 ARG B O 1
ATOM 3068 N N . GLY B 1 95 ? 2.711 23.538 15.455 1 62.29 95 GLY B N 1
ATOM 3069 C CA . GLY B 1 95 ? 4 23.917 14.898 1 62.29 95 GLY B CA 1
ATOM 3070 C C . GLY B 1 95 ? 4.079 23.726 13.395 1 62.29 95 GLY B C 1
ATOM 3071 O O . GLY B 1 95 ? 5.164 23.785 12.813 1 62.29 95 GLY B O 1
ATOM 3072 N N . GLY B 1 96 ? 2.946 23.409 12.643 1 82.37 96 GLY B N 1
ATOM 3073 C CA . GLY B 1 96 ? 2.959 23.262 11.197 1 82.37 96 GLY B CA 1
ATOM 3074 C C . GLY B 1 96 ? 2.586 21.865 10.736 1 82.37 96 GLY B C 1
ATOM 3075 O O . GLY B 1 96 ? 2.459 20.95 11.552 1 82.37 96 GLY B O 1
ATOM 3076 N N . ALA B 1 97 ? 2.235 21.763 9.377 1 87.34 97 ALA B N 1
ATOM 3077 C CA . ALA B 1 97 ? 1.833 20.487 8.791 1 87.34 97 ALA B CA 1
ATOM 3078 C C . ALA B 1 97 ? 2.676 20.158 7.562 1 87.34 97 ALA B C 1
ATOM 3080 O O . ALA B 1 97 ? 3.139 21.059 6.86 1 87.34 97 ALA B O 1
ATOM 3081 N N . ALA B 1 98 ? 2.953 18.894 7.409 1 92.95 98 ALA B N 1
ATOM 3082 C CA . ALA B 1 98 ? 3.625 18.39 6.214 1 92.95 98 ALA B CA 1
ATOM 3083 C C . ALA B 1 98 ? 2.949 17.122 5.699 1 92.95 98 ALA B C 1
ATOM 3085 O O . ALA B 1 98 ? 2.734 16.174 6.457 1 92.95 98 ALA B O 1
ATOM 3086 N N . SER B 1 99 ? 2.509 17.159 4.45 1 94.76 99 SER B N 1
ATOM 3087 C CA . SER B 1 99 ? 1.955 16.006 3.748 1 94.76 99 SER B CA 1
ATOM 3088 C C . SER B 1 99 ? 2.959 15.429 2.756 1 94.76 99 SER B C 1
ATOM 3090 O O . SER B 1 99 ? 3.336 16.093 1.788 1 94.76 99 SER B O 1
ATOM 3092 N N . ILE B 1 100 ? 3.337 14.189 2.985 1 98.07 100 ILE B N 1
ATOM 3093 C CA . ILE B 1 100 ? 4.413 13.561 2.227 1 98.07 100 ILE B CA 1
ATOM 3094 C C . ILE B 1 100 ? 3.871 12.357 1.461 1 98.07 100 ILE B C 1
ATOM 3096 O O . ILE B 1 100 ? 3.163 11.521 2.027 1 98.07 100 ILE B O 1
ATOM 3100 N N . ALA B 1 101 ? 4.115 12.309 0.175 1 97.46 101 ALA B N 1
ATOM 3101 C CA . ALA B 1 101 ? 3.789 11.131 -0.624 1 97.46 101 ALA B CA 1
ATOM 3102 C C . ALA B 1 101 ? 5.015 10.246 -0.822 1 97.46 101 ALA B C 1
ATOM 3104 O O . ALA B 1 101 ? 6.138 10.744 -0.928 1 97.46 101 ALA B O 1
ATOM 3105 N N . SER B 1 102 ? 4.745 8.951 -0.851 1 97.58 102 SER B N 1
ATOM 3106 C CA . SER B 1 102 ? 5.857 8.024 -1.039 1 97.58 102 SER B CA 1
ATOM 3107 C C . SER B 1 102 ? 5.417 6.78 -1.802 1 97.58 102 SER B C 1
ATOM 3109 O O . SER B 1 102 ? 4.224 6.474 -1.866 1 97.58 102 SER B O 1
ATOM 3111 N N . SER B 1 103 ? 6.381 6.133 -2.405 1 95.23 103 SER B N 1
ATOM 3112 C CA . SER B 1 103 ? 6.109 4.791 -2.909 1 95.23 103 SER B CA 1
ATOM 3113 C C . SER B 1 103 ? 5.995 3.785 -1.769 1 95.23 103 SER B C 1
ATOM 3115 O O . SER B 1 103 ? 6.407 4.066 -0.642 1 95.23 103 SER B O 1
ATOM 3117 N N . MET B 1 104 ? 5.504 2.654 -1.987 1 93.68 104 MET B N 1
ATOM 3118 C CA . MET B 1 104 ? 5.029 1.72 -0.97 1 93.68 104 MET B CA 1
ATOM 3119 C C . MET B 1 104 ? 6.167 1.295 -0.048 1 93.68 104 MET B C 1
ATOM 3121 O O . MET B 1 104 ? 6.092 1.487 1.167 1 93.68 104 MET B O 1
ATOM 3125 N N . ALA B 1 105 ? 7.246 0.75 -0.556 1 95.4 105 ALA B N 1
ATOM 3126 C CA . ALA B 1 105 ? 8.336 0.274 0.293 1 95.4 105 ALA B CA 1
ATOM 3127 C C . ALA B 1 105 ? 9.018 1.434 1.011 1 95.4 105 ALA B C 1
ATOM 3129 O O . ALA B 1 105 ? 9.311 1.348 2.206 1 95.4 105 ALA B O 1
ATOM 3130 N N . VAL B 1 106 ? 9.225 2.537 0.297 1 97.07 106 VAL B N 1
ATOM 3131 C CA . VAL B 1 106 ? 9.857 3.723 0.867 1 97.07 106 VAL B CA 1
ATOM 3132 C C . VAL B 1 106 ? 9.014 4.253 2.024 1 97.07 106 VAL B C 1
ATOM 3134 O O . VAL B 1 106 ? 9.544 4.571 3.091 1 97.07 106 VAL B O 1
ATOM 3137 N N . GLY B 1 107 ? 7.744 4.255 1.831 1 97.57 107 GLY B N 1
ATOM 3138 C CA . GLY B 1 107 ? 6.828 4.784 2.829 1 97.57 107 GLY B CA 1
ATOM 3139 C C . GLY B 1 107 ? 6.555 3.813 3.962 1 97.57 107 GLY B C 1
ATOM 3140 O O . GLY B 1 107 ? 6.002 4.196 4.995 1 97.57 107 GLY B O 1
ATOM 3141 N N . SER B 1 108 ? 6.958 2.599 3.808 1 97.19 108 SER B N 1
ATOM 3142 C CA . SER B 1 108 ? 6.674 1.6 4.832 1 97.19 108 SER B CA 1
ATOM 3143 C C . SER B 1 108 ? 7.899 1.336 5.701 1 97.19 108 SER B C 1
ATOM 3145 O O . SER B 1 108 ? 7.769 0.981 6.875 1 97.19 108 SER B O 1
ATOM 3147 N N . TYR B 1 109 ? 9.113 1.622 5.136 1 97.06 109 TYR B N 1
ATOM 3148 C CA . TYR B 1 109 ? 10.285 1.123 5.846 1 97.06 109 TYR B CA 1
ATOM 3149 C C . TYR B 1 109 ? 11.344 2.211 5.983 1 97.06 109 TYR B C 1
ATOM 3151 O O . TYR B 1 109 ? 12.074 2.253 6.976 1 97.06 109 TYR B O 1
ATOM 3159 N N . LEU B 1 110 ? 11.436 2.983 4.982 1 96.96 110 LEU B N 1
ATOM 3160 C CA . LEU B 1 110 ? 12.576 3.892 4.926 1 96.96 110 LEU B CA 1
ATOM 3161 C C . LEU B 1 110 ? 12.258 5.206 5.632 1 96.96 110 LEU B C 1
ATOM 3163 O O . LEU B 1 110 ? 13.025 5.658 6.485 1 96.96 110 LEU B O 1
ATOM 3167 N N . LEU B 1 111 ? 11.121 5.824 5.36 1 98.25 111 LEU B N 1
ATOM 3168 C CA . LEU B 1 111 ? 10.803 7.169 5.83 1 98.25 111 LEU B CA 1
ATOM 3169 C C . LEU B 1 111 ? 10.262 7.133 7.255 1 98.25 111 LEU B C 1
ATOM 3171 O O . LEU B 1 111 ? 10.522 8.043 8.045 1 98.25 111 LEU B O 1
ATOM 3175 N N . PRO B 1 112 ? 9.538 6.102 7.639 1 98.27 112 PRO B N 1
ATOM 3176 C CA . PRO B 1 112 ? 8.825 6.162 8.917 1 98.27 112 PRO B CA 1
ATOM 3177 C C . PRO B 1 112 ? 9.763 6.336 10.109 1 98.27 112 PRO B C 1
ATOM 3179 O O . PRO B 1 112 ? 9.515 7.178 10.976 1 98.27 112 PRO B O 1
ATOM 3182 N N . PRO B 1 113 ? 10.875 5.613 10.18 1 97.48 113 PRO B N 1
ATOM 3183 C CA . PRO B 1 113 ? 11.766 5.873 11.314 1 97.48 113 PRO B CA 1
ATOM 3184 C C . PRO B 1 113 ? 12.306 7.301 11.324 1 97.48 113 PRO B C 1
ATOM 3186 O O . PRO B 1 113 ? 12.483 7.891 12.393 1 97.48 113 PRO B O 1
ATOM 3189 N N . ILE B 1 114 ? 12.549 7.84 10.187 1 97.88 114 ILE B N 1
ATOM 3190 C CA . ILE B 1 114 ? 13.048 9.205 10.061 1 97.88 114 ILE B CA 1
ATOM 3191 C C . ILE B 1 114 ? 11.986 10.189 10.546 1 97.88 114 ILE B C 1
ATOM 3193 O O . ILE B 1 114 ? 12.276 11.082 11.345 1 97.88 114 ILE B O 1
ATOM 3197 N N . LEU B 1 115 ? 10.769 9.974 10.13 1 98.22 115 LEU B N 1
ATOM 3198 C CA . LEU B 1 115 ? 9.683 10.895 10.448 1 98.22 115 LEU B CA 1
ATOM 3199 C C . LEU B 1 115 ? 9.266 10.761 11.908 1 98.22 115 LEU B C 1
ATOM 3201 O O . LEU B 1 115 ? 8.862 11.742 12.536 1 98.22 115 LEU B O 1
ATOM 3205 N N . SER B 1 116 ? 9.328 9.519 12.442 1 97.81 116 SER B N 1
ATOM 3206 C CA . SER B 1 116 ? 9.035 9.331 13.86 1 97.81 116 SER B CA 1
ATOM 3207 C C . SER B 1 116 ? 10.019 10.101 14.734 1 97.81 116 SER B C 1
ATOM 3209 O O . SER B 1 116 ? 9.618 10.76 15.696 1 97.81 116 SER B O 1
ATOM 3211 N N . ARG B 1 117 ? 11.267 10.031 14.391 1 96.81 117 ARG B N 1
ATOM 3212 C CA . ARG B 1 117 ? 12.283 10.786 15.119 1 96.81 117 ARG B CA 1
ATOM 3213 C C . ARG B 1 117 ? 12.052 12.287 14.984 1 96.81 117 ARG B C 1
ATOM 3215 O O . ARG B 1 117 ? 12.179 13.03 15.959 1 96.81 117 ARG B O 1
ATOM 3222 N N . PHE B 1 118 ? 11.771 12.678 13.791 1 96.67 118 PHE B N 1
ATOM 3223 C CA . PHE B 1 118 ? 11.489 14.083 13.523 1 96.67 118 PHE B CA 1
ATOM 3224 C C . PHE B 1 118 ? 10.315 14.57 14.364 1 96.67 118 PHE B C 1
ATOM 3226 O O . PHE B 1 118 ? 10.368 15.656 14.944 1 96.67 118 PHE B O 1
ATOM 3233 N N . GLN B 1 119 ? 9.255 13.772 14.425 1 95.95 119 GLN B N 1
ATOM 3234 C CA . GLN B 1 119 ? 8.059 14.096 15.196 1 95.95 119 GLN B CA 1
ATOM 3235 C C . GLN B 1 119 ? 8.383 14.232 16.681 1 95.95 119 GLN B C 1
ATOM 3237 O O . GLN B 1 119 ? 7.868 15.127 17.354 1 95.95 119 GLN B O 1
ATOM 3242 N N . ARG B 1 120 ? 9.165 13.398 17.23 1 94.41 120 ARG B N 1
ATOM 3243 C CA . ARG B 1 120 ? 9.537 13.433 18.641 1 94.41 120 ARG B CA 1
ATOM 3244 C C . ARG B 1 120 ? 10.297 14.712 18.975 1 94.41 120 ARG B C 1
ATOM 3246 O O . ARG B 1 120 ? 10.176 15.241 20.082 1 94.41 120 ARG B O 1
ATOM 3253 N N . GLY B 1 121 ? 11.037 15.171 18.017 1 92.79 121 GLY B N 1
ATOM 3254 C CA . GLY B 1 121 ? 11.783 16.406 18.204 1 92.79 121 GLY B CA 1
ATOM 3255 C C . GLY B 1 121 ? 10.934 17.65 18.019 1 92.79 121 GLY B C 1
ATOM 3256 O O . GLY B 1 121 ? 11.338 18.747 18.411 1 92.79 121 GLY B O 1
ATOM 3257 N N . ARG B 1 122 ? 9.702 17.39 17.488 1 90.92 122 ARG B N 1
ATOM 3258 C CA . ARG B 1 122 ? 8.777 18.486 17.213 1 90.92 122 ARG B CA 1
ATOM 3259 C C . ARG B 1 122 ? 7.337 18.07 17.494 1 90.92 122 ARG B C 1
ATOM 3261 O O . ARG B 1 122 ? 6.509 18.025 16.582 1 90.92 122 ARG B O 1
ATOM 3268 N N . PRO B 1 123 ? 6.867 17.822 18.669 1 86.48 123 PRO B N 1
ATOM 3269 C CA . PRO B 1 123 ? 5.572 17.242 19.034 1 86.48 123 PRO B CA 1
ATOM 3270 C C . PRO B 1 123 ? 4.392 18.04 18.486 1 86.48 123 PRO B C 1
ATOM 3272 O O . PRO B 1 123 ? 3.304 17.49 18.297 1 86.48 123 PRO B O 1
ATOM 3275 N N . GLY B 1 124 ? 4.555 19.242 17.983 1 83.7 124 GLY B N 1
ATOM 3276 C CA . GLY B 1 124 ? 3.467 20.027 17.422 1 83.7 124 GLY B CA 1
ATOM 3277 C C . GLY B 1 124 ? 3.328 19.866 15.92 1 83.7 124 GLY B C 1
ATOM 3278 O O . GLY B 1 124 ? 2.364 20.353 15.325 1 83.7 124 GLY B O 1
ATOM 3279 N N . ALA B 1 125 ? 4.169 19.01 15.391 1 89.77 125 ALA B N 1
ATOM 3280 C CA . ALA B 1 125 ? 4.157 18.813 13.944 1 89.77 125 ALA B CA 1
ATOM 3281 C C . ALA B 1 125 ? 3.059 17.837 13.532 1 89.77 125 ALA B C 1
ATOM 3283 O O . ALA B 1 125 ? 2.885 16.788 14.156 1 89.77 125 ALA B O 1
ATOM 3284 N N . ASP B 1 126 ? 2.253 18.199 12.562 1 90.38 126 ASP B N 1
ATOM 3285 C CA . ASP B 1 126 ? 1.261 17.32 11.951 1 90.38 126 ASP B CA 1
ATOM 3286 C C . ASP B 1 126 ? 1.815 16.657 10.692 1 90.38 126 ASP B C 1
ATOM 3288 O O . ASP B 1 126 ? 1.807 17.255 9.615 1 90.38 126 ASP B O 1
ATOM 3292 N N . LEU B 1 127 ? 2.286 15.465 10.807 1 96.25 127 LEU B N 1
ATOM 3293 C CA . LEU B 1 127 ? 2.952 14.748 9.725 1 96.25 127 LEU B CA 1
ATOM 3294 C C . LEU B 1 127 ? 2.057 13.644 9.172 1 96.25 127 LEU B C 1
ATOM 3296 O O . LEU B 1 127 ? 1.541 12.819 9.93 1 96.25 127 LEU B O 1
ATOM 3300 N N . THR B 1 128 ? 1.855 13.659 7.888 1 97.21 128 THR B N 1
ATOM 3301 C CA . THR B 1 128 ? 1.116 12.615 7.187 1 97.21 128 THR B CA 1
ATOM 3302 C C . THR B 1 128 ? 1.942 12.047 6.036 1 97.21 128 THR B C 1
ATOM 3304 O O . THR B 1 128 ? 2.444 12.797 5.197 1 97.21 128 THR B O 1
ATOM 3307 N N . LEU B 1 129 ? 2.124 10.799 6.051 1 98.24 129 LEU B N 1
ATOM 3308 C CA . LEU B 1 129 ? 2.81 10.08 4.983 1 98.24 129 LEU B CA 1
ATOM 3309 C C . LEU B 1 129 ? 1.859 9.122 4.274 1 98.24 129 LEU B C 1
ATOM 3311 O O . LEU B 1 129 ? 1.365 8.169 4.881 1 98.24 129 LEU B O 1
ATOM 3315 N N . SER B 1 130 ? 1.602 9.366 3.028 1 96.18 130 SER B N 1
ATOM 3316 C CA . SER B 1 130 ? 0.793 8.473 2.205 1 96.18 130 SER B CA 1
ATOM 3317 C C . SER B 1 130 ? 1.668 7.607 1.304 1 96.18 130 SER B C 1
ATOM 3319 O O . SER B 1 130 ? 2.738 8.038 0.869 1 96.18 130 SER B O 1
ATOM 3321 N N . SER B 1 131 ? 1.206 6.416 1.07 1 93.93 131 SER B N 1
ATOM 3322 C CA . SER B 1 131 ? 1.964 5.487 0.238 1 93.93 131 SER B CA 1
ATOM 3323 C C . SER B 1 131 ? 1.137 5.011 -0.953 1 93.93 131 SER B C 1
ATOM 3325 O O . SER B 1 131 ? -0.042 4.683 -0.805 1 93.93 131 SER B O 1
ATOM 3327 N N . SER B 1 132 ? 1.717 5.017 -2.096 1 90.27 132 SER B N 1
ATOM 3328 C CA . SER B 1 132 ? 1.091 4.611 -3.35 1 90.27 132 SER B CA 1
ATOM 3329 C C . SER B 1 132 ? 2.137 4.231 -4.393 1 90.27 132 SER B C 1
ATOM 3331 O O . SER B 1 132 ? 3.322 4.11 -4.075 1 90.27 132 SER B O 1
ATOM 3333 N N . GLN B 1 133 ? 1.638 3.912 -5.575 1 87.05 133 GLN B N 1
ATOM 3334 C CA . GLN B 1 133 ? 2.576 3.787 -6.686 1 87.05 133 GLN B CA 1
ATOM 3335 C C . GLN B 1 133 ? 3.27 5.115 -6.973 1 87.05 133 GLN B C 1
ATOM 3337 O O . GLN B 1 133 ? 2.701 6.183 -6.736 1 87.05 133 GLN B O 1
ATOM 3342 N N . PRO B 1 134 ? 4.424 5.045 -7.501 1 91.13 134 PRO B N 1
ATOM 3343 C CA . PRO B 1 134 ? 5.199 6.265 -7.734 1 91.13 134 PRO B CA 1
ATOM 3344 C C . PRO B 1 134 ? 4.452 7.284 -8.592 1 91.13 134 PRO B C 1
ATOM 3346 O O . PRO B 1 134 ? 4.491 8.483 -8.307 1 91.13 134 PRO B O 1
ATOM 3349 N N . ASN B 1 135 ? 3.761 6.853 -9.598 1 84.12 135 ASN B N 1
ATOM 3350 C CA . ASN B 1 135 ? 3.036 7.77 -10.471 1 84.12 135 ASN B CA 1
ATOM 3351 C C . ASN B 1 135 ? 1.899 8.469 -9.731 1 84.12 135 ASN B C 1
ATOM 3353 O O . ASN B 1 135 ? 1.587 9.627 -10.014 1 84.12 135 ASN B O 1
ATOM 3357 N N . GLU B 1 136 ? 1.314 7.711 -8.872 1 83.91 136 GLU B N 1
ATOM 3358 C CA . GLU B 1 136 ? 0.262 8.304 -8.051 1 83.91 136 GLU B CA 1
ATOM 3359 C C . GLU B 1 136 ? 0.837 9.321 -7.069 1 83.91 136 GLU B C 1
ATOM 3361 O O . GLU B 1 136 ? 0.215 10.35 -6.799 1 83.91 136 GLU B O 1
ATOM 3366 N N . ALA B 1 137 ? 1.995 9.03 -6.535 1 92.28 137 ALA B N 1
ATOM 3367 C CA . ALA B 1 137 ? 2.676 9.972 -5.651 1 92.28 137 ALA B CA 1
ATOM 3368 C C . ALA B 1 137 ? 3.028 11.261 -6.389 1 92.28 137 ALA B C 1
ATOM 3370 O O . ALA B 1 137 ? 2.857 12.358 -5.851 1 92.28 137 ALA B O 1
ATOM 3371 N N . LEU B 1 138 ? 3.486 11.075 -7.58 1 88.52 138 LEU B N 1
ATOM 3372 C CA . LEU B 1 138 ? 3.802 12.23 -8.413 1 88.52 138 LEU B CA 1
ATOM 3373 C C . LEU B 1 138 ? 2.565 13.093 -8.638 1 88.52 138 LEU B C 1
ATOM 3375 O O . LEU B 1 138 ? 2.627 14.319 -8.513 1 88.52 138 LEU B O 1
ATOM 3379 N N . ARG B 1 139 ? 1.492 12.429 -8.949 1 83.23 139 ARG B N 1
ATOM 3380 C CA . ARG B 1 139 ? 0.243 13.144 -9.193 1 83.23 139 ARG B CA 1
ATOM 3381 C C . ARG B 1 139 ? -0.212 13.893 -7.945 1 83.23 139 ARG B C 1
ATOM 3383 O O . ARG B 1 139 ? -0.705 15.019 -8.035 1 83.23 139 ARG B O 1
ATOM 3390 N N . ALA B 1 140 ? -0.027 13.285 -6.796 1 87.4 140 ALA B N 1
ATOM 3391 C CA . ALA B 1 140 ? -0.421 13.909 -5.536 1 87.4 140 ALA B CA 1
ATOM 3392 C C . ALA B 1 140 ? 0.365 15.195 -5.292 1 87.4 140 ALA B C 1
ATOM 3394 O O . ALA B 1 140 ? -0.177 16.171 -4.769 1 87.4 140 ALA B O 1
ATOM 3395 N N . VAL B 1 141 ? 1.586 15.228 -5.659 1 91.34 141 VAL B N 1
ATOM 3396 C CA . VAL B 1 141 ? 2.416 16.418 -5.508 1 91.34 141 VAL B CA 1
ATOM 3397 C C . VAL B 1 141 ? 2.007 17.469 -6.538 1 91.34 141 VAL B C 1
ATOM 3399 O O . VAL B 1 141 ? 1.885 18.652 -6.212 1 91.34 141 VAL B O 1
ATOM 3402 N N . GLU B 1 142 ? 1.764 16.95 -7.705 1 82.26 142 GLU B N 1
ATOM 3403 C CA . GLU B 1 142 ? 1.384 17.852 -8.788 1 82.26 142 GLU B CA 1
ATOM 3404 C C . GLU B 1 142 ? 0.089 18.591 -8.462 1 82.26 142 GLU B C 1
ATOM 3406 O O . GLU B 1 142 ? -0.05 19.776 -8.772 1 82.26 142 GLU B O 1
ATOM 3411 N N . THR B 1 143 ? -0.758 17.831 -7.829 1 75.87 143 THR B N 1
ATOM 3412 C CA . THR B 1 143 ? -2.078 18.388 -7.557 1 75.87 143 THR B CA 1
ATOM 3413 C C . THR B 1 143 ? -2.091 19.117 -6.217 1 75.87 143 THR B C 1
ATOM 3415 O O . THR B 1 143 ? -3.095 19.731 -5.848 1 75.87 143 THR B O 1
ATOM 3418 N N . GLY B 1 144 ? -1.023 18.997 -5.485 1 80.81 144 GLY B N 1
ATOM 3419 C CA . GLY B 1 144 ? -0.925 19.697 -4.214 1 80.81 144 GLY B CA 1
ATOM 3420 C C . GLY B 1 144 ? -1.484 18.901 -3.05 1 80.81 144 GLY B C 1
ATOM 3421 O O . GLY B 1 144 ? -1.565 19.406 -1.928 1 80.81 144 GLY B O 1
ATOM 3422 N N . GLU B 1 145 ? -1.895 17.694 -3.311 1 83.35 145 GLU B N 1
ATOM 3423 C CA . GLU B 1 145 ? -2.366 16.816 -2.244 1 83.35 145 GLU B CA 1
ATOM 3424 C C . GLU B 1 145 ? -1.239 16.472 -1.275 1 83.35 145 GLU B C 1
ATOM 3426 O O . GLU B 1 145 ? -1.484 16.22 -0.094 1 83.35 145 GLU B O 1
ATOM 3431 N N . ALA B 1 146 ? -0.076 16.466 -1.802 1 93.35 146 ALA B N 1
ATOM 3432 C CA . ALA B 1 146 ? 1.135 16.286 -1.007 1 93.35 146 ALA B CA 1
ATOM 3433 C C . ALA B 1 146 ? 2.131 17.414 -1.26 1 93.35 146 ALA B C 1
ATOM 3435 O O . ALA B 1 146 ? 2.156 17.996 -2.347 1 93.35 146 ALA B O 1
ATOM 3436 N N . ASP B 1 147 ? 2.89 17.703 -0.275 1 91.95 147 ASP B N 1
ATOM 3437 C CA . ASP B 1 147 ? 3.849 18.799 -0.372 1 91.95 147 ASP B CA 1
ATOM 3438 C C . ASP B 1 147 ? 5.071 18.389 -1.191 1 91.95 147 ASP B C 1
ATOM 3440 O O . ASP B 1 147 ? 5.646 19.207 -1.912 1 91.95 147 ASP B O 1
ATOM 3444 N N . PHE B 1 148 ? 5.512 17.218 -1.048 1 97.07 148 PHE B N 1
ATOM 3445 C CA . PHE B 1 148 ? 6.608 16.607 -1.79 1 97.07 148 PHE B CA 1
ATOM 3446 C C . PHE B 1 148 ? 6.527 15.087 -1.721 1 97.07 148 PHE B C 1
ATOM 3448 O O . PHE B 1 148 ? 5.686 14.536 -1.008 1 97.07 148 PHE B O 1
ATOM 3455 N N . ALA B 1 149 ? 7.337 14.442 -2.536 1 97.63 149 ALA B N 1
ATOM 3456 C CA . ALA B 1 149 ? 7.309 12.982 -2.559 1 97.63 149 ALA B CA 1
ATOM 3457 C C . ALA B 1 149 ? 8.719 12.405 -2.474 1 97.63 149 ALA B C 1
ATOM 3459 O O . ALA B 1 149 ? 9.684 13.043 -2.899 1 97.63 149 ALA B O 1
ATOM 3460 N N . VAL B 1 150 ? 8.853 11.298 -1.833 1 98.11 150 VAL B N 1
ATOM 3461 C CA . VAL B 1 150 ? 10.043 10.455 -1.87 1 98.11 150 VAL B CA 1
ATOM 3462 C C . VAL B 1 150 ? 9.684 9.077 -2.42 1 98.11 150 VAL B C 1
ATOM 3464 O O . VAL B 1 150 ? 8.935 8.326 -1.79 1 98.11 150 VAL B O 1
ATOM 3467 N N . VAL B 1 151 ? 10.166 8.78 -3.6 1 96.53 151 VAL B N 1
ATOM 3468 C CA . VAL B 1 151 ? 9.671 7.594 -4.292 1 96.53 151 VAL B CA 1
ATOM 3469 C C . VAL B 1 151 ? 10.834 6.855 -4.948 1 96.53 151 VAL B C 1
ATOM 3471 O O . VAL B 1 151 ? 11.902 7.433 -5.166 1 96.53 151 VAL B O 1
ATOM 3474 N N . THR B 1 152 ? 10.583 5.504 -5.167 1 94.11 152 THR B N 1
ATOM 3475 C CA . THR B 1 152 ? 11.413 4.799 -6.137 1 94.11 152 THR B CA 1
ATOM 3476 C C . THR B 1 152 ? 11.181 5.342 -7.544 1 94.11 152 THR B C 1
ATOM 3478 O O . THR B 1 152 ? 10.047 5.366 -8.027 1 94.11 152 THR B O 1
ATOM 3481 N N . TRP B 1 153 ? 12.181 5.754 -8.156 1 84.09 153 TRP B N 1
ATOM 3482 C CA . TRP B 1 153 ? 11.985 6.566 -9.352 1 84.09 153 TRP B CA 1
ATOM 3483 C C . TRP B 1 153 ? 12.803 6.021 -10.519 1 84.09 153 TRP B C 1
ATOM 3485 O O . TRP B 1 153 ? 13.987 5.715 -10.366 1 84.09 153 TRP B O 1
ATOM 3495 N N . ASP B 1 154 ? 12.079 5.878 -11.688 1 75.5 154 ASP B N 1
ATOM 3496 C CA . ASP B 1 154 ? 12.798 5.399 -12.865 1 75.5 154 ASP B CA 1
ATOM 3497 C C . ASP B 1 154 ? 13.094 6.543 -13.831 1 75.5 154 ASP B C 1
ATOM 3499 O O . ASP B 1 154 ? 13.573 6.315 -14.944 1 75.5 154 ASP B O 1
ATOM 3503 N N . GLN B 1 155 ? 13.036 7.764 -13.445 1 66.26 155 GLN B N 1
ATOM 3504 C CA . GLN B 1 155 ? 13.426 8.981 -14.149 1 66.26 155 GLN B CA 1
ATOM 3505 C C . GLN B 1 155 ? 12.672 9.119 -15.469 1 66.26 155 GLN B C 1
ATOM 3507 O O . GLN B 1 155 ? 12.997 9.98 -16.289 1 66.26 155 GLN B O 1
ATOM 3512 N N . ARG B 1 156 ? 11.73 8.264 -15.839 1 65.71 156 ARG B N 1
ATOM 3513 C CA . ARG B 1 156 ? 11.342 8.315 -17.244 1 65.71 156 ARG B CA 1
ATOM 3514 C C . ARG B 1 156 ? 10.52 9.565 -17.54 1 65.71 156 ARG B C 1
ATOM 3516 O O . ARG B 1 156 ? 10.823 10.306 -18.478 1 65.71 156 ARG B O 1
ATOM 3523 N N . HIS B 1 157 ? 9.398 9.845 -16.918 1 74 157 HIS B N 1
ATOM 3524 C CA . HIS B 1 157 ? 8.582 10.971 -17.357 1 74 157 HIS B CA 1
ATOM 3525 C C . HIS B 1 157 ? 8.199 11.866 -16.184 1 74 157 HIS B C 1
ATOM 3527 O O . HIS B 1 157 ? 7.454 11.447 -15.295 1 74 157 HIS B O 1
ATOM 3533 N N . LEU B 1 158 ? 9.027 13.038 -16.167 1 82.38 158 LEU B N 1
ATOM 3534 C CA . LEU B 1 158 ? 8.688 14.042 -15.165 1 82.38 158 LEU B CA 1
ATOM 3535 C C . LEU B 1 158 ? 8.065 15.272 -15.818 1 82.38 158 LEU B C 1
ATOM 3537 O O . LEU B 1 158 ? 8.654 15.865 -16.724 1 82.38 158 LEU B O 1
ATOM 3541 N N . PRO B 1 159 ? 6.907 15.629 -15.426 1 76.7 159 PRO B N 1
ATOM 3542 C CA . PRO B 1 159 ? 6.315 16.858 -15.959 1 76.7 159 PRO B CA 1
ATOM 3543 C C . PRO B 1 159 ? 7.199 18.084 -15.737 1 76.7 159 PRO B C 1
ATOM 3545 O O . PRO B 1 159 ? 7.94 18.145 -14.753 1 76.7 159 PRO B O 1
ATOM 3548 N N . ASP B 1 160 ? 7.084 19.082 -16.599 1 79.74 160 ASP B N 1
ATOM 3549 C CA . ASP B 1 160 ? 7.885 20.3 -16.539 1 79.74 160 ASP B CA 1
ATOM 3550 C C . ASP B 1 160 ? 7.615 21.071 -15.249 1 79.74 160 ASP B C 1
ATOM 3552 O O . ASP B 1 160 ? 8.447 21.868 -14.81 1 79.74 160 ASP B O 1
ATOM 3556 N N . THR B 1 161 ? 6.521 20.872 -14.657 1 83.15 161 THR B N 1
ATOM 3557 C CA . THR B 1 161 ? 6.117 21.587 -13.452 1 83.15 161 THR B CA 1
ATOM 3558 C C . THR B 1 161 ? 6.761 20.969 -12.214 1 83.15 161 THR B C 1
ATOM 3560 O O . THR B 1 161 ? 6.608 21.484 -11.105 1 83.15 161 THR B O 1
ATOM 3563 N N . MET B 1 162 ? 7.505 19.896 -12.492 1 90.22 162 MET B N 1
ATOM 3564 C CA . MET B 1 162 ? 8.045 19.13 -11.373 1 90.22 162 MET B CA 1
ATOM 3565 C C . MET B 1 162 ? 9.57 19.152 -11.384 1 90.22 162 MET B C 1
ATOM 3567 O O . MET B 1 162 ? 10.186 19.278 -12.444 1 90.22 162 MET B O 1
ATOM 3571 N N . SER B 1 163 ? 10.173 19.109 -10.217 1 93.04 163 SER B N 1
ATOM 3572 C CA . SER B 1 163 ? 11.602 18.901 -10.005 1 93.04 163 SER B CA 1
ATOM 3573 C C . SER B 1 163 ? 11.869 17.578 -9.296 1 93.04 163 SER B C 1
ATOM 3575 O O . SER B 1 163 ? 10.995 17.051 -8.603 1 93.04 163 SER B O 1
ATOM 3577 N N . SER B 1 164 ? 12.962 17.034 -9.523 1 93.9 164 SER B N 1
ATOM 3578 C CA . SER B 1 164 ? 13.361 15.781 -8.89 1 93.9 164 SER B CA 1
ATOM 3579 C C . SER B 1 164 ? 14.842 15.791 -8.529 1 93.9 164 SER B C 1
ATOM 3581 O O . SER B 1 164 ? 15.631 16.512 -9.143 1 93.9 164 SER B O 1
ATOM 3583 N N . GLU B 1 165 ? 15.188 15.1 -7.496 1 94.57 165 GLU B N 1
ATOM 3584 C CA . GLU B 1 165 ? 16.554 14.862 -7.039 1 94.57 165 GLU B CA 1
ATOM 3585 C C . GLU B 1 165 ? 16.742 13.417 -6.587 1 94.57 165 GLU B C 1
ATOM 3587 O O . GLU B 1 165 ? 16.092 12.968 -5.641 1 94.57 165 GLU B O 1
ATOM 3592 N N . VAL B 1 166 ? 17.583 12.724 -7.289 1 94.82 166 VAL B N 1
ATOM 3593 C CA . VAL B 1 166 ? 17.939 11.393 -6.811 1 94.82 166 VAL B CA 1
ATOM 3594 C C . VAL B 1 166 ? 18.85 11.508 -5.591 1 94.82 166 VAL B C 1
ATOM 3596 O O . VAL B 1 166 ? 19.951 12.057 -5.68 1 94.82 166 VAL B O 1
ATOM 3599 N N . ILE B 1 167 ? 18.436 10.981 -4.51 1 95.78 167 ILE B N 1
ATOM 3600 C CA . ILE B 1 167 ? 19.151 11.182 -3.254 1 95.78 167 ILE B CA 1
ATOM 3601 C C . ILE B 1 167 ? 19.984 9.945 -2.93 1 95.78 167 ILE B C 1
ATOM 3603 O O . ILE B 1 167 ? 20.986 10.032 -2.216 1 95.78 167 ILE B O 1
ATOM 3607 N N . ARG B 1 168 ? 19.508 8.787 -3.398 1 95.02 168 ARG B N 1
ATOM 3608 C CA . ARG B 1 168 ? 20.138 7.547 -2.956 1 95.02 168 ARG B CA 1
ATOM 3609 C C . ARG B 1 168 ? 19.974 6.448 -4 1 95.02 168 ARG B C 1
ATOM 3611 O O . ARG B 1 168 ? 18.913 6.321 -4.615 1 95.02 168 ARG B O 1
ATOM 3618 N N . ALA B 1 169 ? 21.032 5.742 -4.273 1 94.41 169 ALA B N 1
ATOM 3619 C CA . ALA B 1 169 ? 20.966 4.464 -4.978 1 94.41 169 ALA B CA 1
ATOM 3620 C C . ALA B 1 169 ? 20.977 3.295 -3.997 1 94.41 169 ALA B C 1
ATOM 3622 O O . ALA B 1 169 ? 21.994 3.025 -3.354 1 94.41 169 ALA B O 1
ATOM 3623 N N . GLU B 1 170 ? 19.848 2.631 -3.923 1 95.8 170 GLU B N 1
ATOM 3624 C CA . GLU B 1 170 ? 19.681 1.565 -2.94 1 95.8 170 GLU B CA 1
ATOM 3625 C C . GLU B 1 170 ? 19.957 0.197 -3.558 1 95.8 170 GLU B C 1
ATOM 3627 O O . GLU B 1 170 ? 19.323 -0.184 -4.544 1 95.8 170 GLU B O 1
ATOM 3632 N N . PRO B 1 171 ? 20.876 -0.531 -2.928 1 95.94 171 PRO B N 1
ATOM 3633 C CA . PRO B 1 171 ? 21.115 -1.881 -3.445 1 95.94 171 PRO B CA 1
ATOM 3634 C C . PRO B 1 171 ? 19.9 -2.794 -3.295 1 95.94 171 PRO B C 1
ATOM 3636 O O . PRO B 1 171 ? 19.182 -2.712 -2.295 1 95.94 171 PRO B O 1
ATOM 3639 N N . ILE B 1 172 ? 19.645 -3.575 -4.307 1 97.53 172 ILE B N 1
ATOM 3640 C CA . ILE B 1 172 ? 18.68 -4.668 -4.253 1 97.53 172 ILE B CA 1
ATOM 3641 C C . ILE B 1 172 ? 19.407 -5.985 -3.992 1 97.53 172 ILE B C 1
ATOM 3643 O O . ILE B 1 172 ? 20.334 -6.345 -4.721 1 97.53 172 ILE B O 1
ATOM 3647 N N . THR B 1 173 ? 18.987 -6.686 -2.994 1 96.65 173 THR B N 1
ATOM 3648 C CA . THR B 1 173 ? 19.689 -7.893 -2.57 1 96.65 173 THR B CA 1
ATOM 3649 C C . THR B 1 173 ? 18.831 -9.131 -2.812 1 96.65 173 THR B C 1
ATOM 3651 O O . THR B 1 173 ? 17.601 -9.043 -2.849 1 96.65 173 THR B O 1
ATOM 3654 N N . LEU B 1 174 ? 19.515 -10.213 -3.063 1 97.17 174 LEU B N 1
ATOM 3655 C CA . LEU B 1 174 ? 18.877 -11.522 -3.16 1 97.17 174 LEU B CA 1
ATOM 3656 C C . LEU B 1 174 ? 18.862 -12.22 -1.804 1 97.17 174 LEU B C 1
ATOM 3658 O O . LEU B 1 174 ? 19.916 -12.442 -1.204 1 97.17 174 LEU B O 1
ATOM 3662 N N . CYS B 1 175 ? 17.652 -12.52 -1.347 1 97.33 175 CYS B N 1
ATOM 3663 C CA . CYS B 1 175 ? 17.492 -13.196 -0.064 1 97.33 175 CYS B CA 1
ATOM 3664 C C . CYS B 1 175 ? 16.615 -14.434 -0.205 1 97.33 175 CYS B C 1
ATOM 3666 O O . CYS B 1 175 ? 15.89 -14.577 -1.191 1 97.33 175 CYS B O 1
ATOM 3668 N N . ALA B 1 176 ? 16.716 -15.311 0.723 1 96.6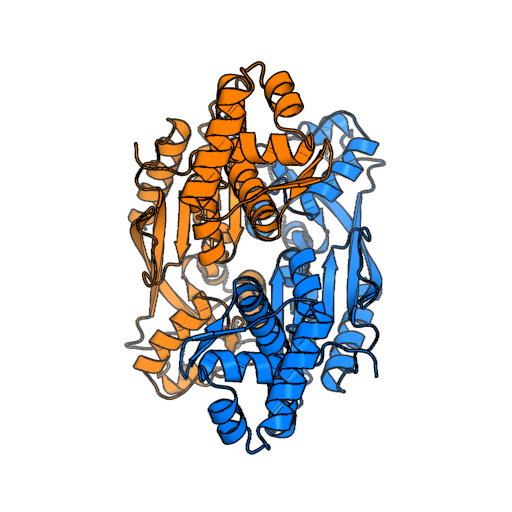3 176 ALA B N 1
ATOM 3669 C CA . ALA B 1 176 ? 15.879 -16.507 0.746 1 96.63 176 ALA B CA 1
ATOM 3670 C C . ALA B 1 176 ? 15.537 -16.911 2.177 1 96.63 176 ALA B C 1
ATOM 3672 O O . ALA B 1 176 ? 16.251 -16.552 3.117 1 96.63 176 ALA B O 1
ATOM 3673 N N . GLY B 1 177 ? 14.318 -17.525 2.279 1 95.13 177 GLY B N 1
ATOM 3674 C CA . GLY B 1 177 ? 14.008 -18.141 3.559 1 95.13 177 GLY B CA 1
ATOM 3675 C C . GLY B 1 177 ? 14.988 -19.232 3.95 1 95.13 177 GLY B C 1
ATOM 3676 O O . GLY B 1 177 ? 15.659 -19.806 3.091 1 95.13 177 GLY B O 1
ATOM 3677 N N . PRO B 1 178 ? 14.954 -19.331 5.261 1 88.74 178 PRO B N 1
ATOM 3678 C CA . PRO B 1 178 ? 15.807 -20.436 5.704 1 88.74 178 PRO B CA 1
ATOM 3679 C C . PRO B 1 178 ? 15.387 -21.78 5.113 1 88.74 178 PRO B C 1
ATOM 3681 O O . PRO B 1 178 ? 14.198 -22.01 4.877 1 88.74 178 PRO B O 1
ATOM 3684 N N . GLY B 1 179 ? 16.281 -22.577 4.75 1 83.23 179 GLY B N 1
ATOM 3685 C CA . GLY B 1 179 ? 15.976 -23.914 4.266 1 83.23 179 GLY B CA 1
ATOM 3686 C C . GLY B 1 179 ? 16.045 -24.032 2.755 1 83.23 179 GLY B C 1
ATOM 3687 O O . GLY B 1 179 ? 15.936 -25.131 2.208 1 83.23 179 GLY B O 1
ATOM 3688 N N . LEU B 1 180 ? 15.977 -22.804 2.227 1 82.86 180 LEU B N 1
ATOM 3689 C CA . LEU B 1 180 ? 16.173 -22.913 0.785 1 82.86 180 LEU B CA 1
ATOM 3690 C C . LEU B 1 180 ? 17.487 -23.619 0.467 1 82.86 180 LEU B C 1
ATOM 3692 O O . LEU B 1 180 ? 18.541 -23.242 0.985 1 82.86 180 LEU B O 1
ATOM 3696 N N . VAL B 1 181 ? 17.43 -24.782 -0.034 1 68.13 181 VAL B N 1
ATOM 3697 C CA . VAL B 1 181 ? 18.58 -25.654 -0.25 1 68.13 181 VAL B CA 1
ATOM 3698 C C . VAL B 1 181 ? 19.351 -25.197 -1.486 1 68.13 181 VAL B C 1
ATOM 3700 O O . VAL B 1 181 ? 18.899 -25.399 -2.616 1 68.13 181 VAL B O 1
ATOM 3703 N N . ALA B 1 182 ? 20.022 -24.146 -1.337 1 67.52 182 ALA B N 1
ATOM 3704 C CA . ALA B 1 182 ? 21.008 -23.847 -2.372 1 67.52 182 ALA B CA 1
ATOM 3705 C C . ALA B 1 182 ? 22.362 -24.467 -2.036 1 67.52 182 ALA B C 1
ATOM 3707 O O . ALA B 1 182 ? 22.723 -24.584 -0.862 1 67.52 182 ALA B O 1
ATOM 3708 N N . PRO B 1 183 ? 22.936 -25.213 -2.988 1 66.31 183 PRO B N 1
ATOM 3709 C CA . PRO B 1 183 ? 24.222 -25.86 -2.717 1 66.31 183 PRO B CA 1
ATOM 3710 C C . PRO B 1 183 ? 25.2 -24.947 -1.981 1 66.31 183 PRO B C 1
ATOM 3712 O O . PRO B 1 183 ? 25.962 -25.411 -1.13 1 66.31 183 PRO B O 1
ATOM 3715 N N . SER B 1 184 ? 25.272 -23.691 -2.322 1 72.78 184 SER B N 1
ATOM 3716 C CA . SER B 1 184 ? 26.136 -22.657 -1.763 1 72.78 184 SER B CA 1
ATOM 3717 C C . SER B 1 184 ? 25.404 -21.324 -1.654 1 72.78 184 SER B C 1
ATOM 3719 O O . SER B 1 184 ? 24.39 -21.11 -2.322 1 72.78 184 SER B O 1
ATOM 3721 N N . THR B 1 185 ? 25.879 -20.595 -0.672 1 82.41 185 THR B N 1
ATOM 3722 C CA . THR B 1 185 ? 25.364 -19.233 -0.591 1 82.41 185 THR B CA 1
ATOM 3723 C C . THR B 1 185 ? 25.903 -18.381 -1.736 1 82.41 185 THR B C 1
ATOM 3725 O O . THR B 1 185 ? 25.446 -17.255 -1.948 1 82.41 185 THR B O 1
ATOM 3728 N N . THR B 1 186 ? 26.813 -18.96 -2.455 1 90.39 186 THR B N 1
ATOM 3729 C CA . THR B 1 186 ? 27.304 -18.329 -3.674 1 90.39 186 THR B CA 1
ATOM 3730 C C . THR B 1 186 ? 26.776 -19.054 -4.909 1 90.39 186 THR B C 1
ATOM 3732 O O . THR B 1 186 ? 26.993 -20.257 -5.069 1 90.39 186 THR B O 1
ATOM 3735 N N . LEU B 1 187 ? 26.026 -18.31 -5.694 1 94.02 187 LEU B N 1
ATOM 3736 C CA . LEU B 1 187 ? 25.355 -18.898 -6.848 1 94.02 187 LEU B CA 1
ATOM 3737 C C . LEU B 1 187 ? 25.749 -18.176 -8.132 1 94.02 187 LEU B C 1
ATOM 3739 O O . LEU B 1 187 ? 26.07 -16.986 -8.107 1 94.02 187 LEU B O 1
ATOM 3743 N N . SER B 1 188 ? 25.767 -18.976 -9.188 1 93.64 188 SER B N 1
ATOM 3744 C CA . SER B 1 188 ? 25.749 -18.298 -10.479 1 93.64 188 SER B CA 1
ATOM 3745 C C . SER B 1 188 ? 24.418 -17.592 -10.714 1 93.64 188 SER B C 1
ATOM 3747 O O . SER B 1 188 ? 23.429 -17.876 -10.034 1 93.64 188 SER B O 1
ATOM 3749 N N . LEU B 1 189 ? 24.405 -16.693 -11.635 1 94.11 189 LEU B N 1
ATOM 3750 C CA . LEU B 1 189 ? 23.181 -15.959 -11.938 1 94.11 189 LEU B CA 1
ATOM 3751 C C . LEU B 1 189 ? 22.071 -16.911 -12.372 1 94.11 189 LEU B C 1
ATOM 3753 O O . LEU B 1 189 ? 20.931 -16.79 -11.916 1 94.11 189 LEU B O 1
ATOM 3757 N N . ASP B 1 190 ? 22.42 -17.842 -13.215 1 91.27 190 ASP B N 1
ATOM 3758 C CA . ASP B 1 190 ? 21.436 -18.799 -13.711 1 91.27 190 ASP B CA 1
ATOM 3759 C C . ASP B 1 190 ? 20.885 -19.659 -12.576 1 91.27 190 ASP B C 1
ATOM 3761 O O . ASP B 1 190 ? 19.684 -19.928 -12.52 1 91.27 190 ASP B O 1
ATOM 3765 N N . GLU B 1 191 ? 21.782 -20.107 -11.696 1 92.16 191 GLU B N 1
ATOM 3766 C CA . GLU B 1 191 ? 21.357 -20.875 -10.53 1 92.16 191 GLU B CA 1
ATOM 3767 C C . GLU B 1 191 ? 20.43 -20.055 -9.637 1 92.16 191 GLU B C 1
ATOM 3769 O O . GLU B 1 191 ? 19.441 -20.575 -9.116 1 92.16 191 GLU B O 1
ATOM 3774 N N . ALA B 1 192 ? 20.759 -18.782 -9.517 1 94.67 192 ALA B N 1
ATOM 3775 C CA . ALA B 1 192 ? 19.977 -17.882 -8.673 1 94.67 192 ALA B CA 1
ATOM 3776 C C . ALA B 1 192 ? 18.578 -17.671 -9.245 1 94.67 192 ALA B C 1
ATOM 3778 O O . ALA B 1 192 ? 17.588 -17.708 -8.51 1 94.67 192 ALA B O 1
ATOM 3779 N N . LEU B 1 193 ? 18.462 -17.505 -10.523 1 94.56 193 LEU B N 1
ATOM 3780 C CA . LEU B 1 193 ? 17.198 -17.159 -11.164 1 94.56 193 LEU B CA 1
ATOM 3781 C C . LEU B 1 193 ? 16.278 -18.373 -11.245 1 94.56 193 LEU B C 1
ATOM 3783 O O . LEU B 1 193 ? 15.077 -18.232 -11.486 1 94.56 193 LEU B O 1
ATOM 3787 N N . ALA B 1 194 ? 16.835 -19.556 -11.009 1 92.67 194 ALA B N 1
ATOM 3788 C CA . ALA B 1 194 ? 16.057 -20.79 -11.067 1 92.67 194 ALA B CA 1
ATOM 3789 C C . ALA B 1 194 ? 15.363 -21.064 -9.736 1 92.67 194 ALA B C 1
ATOM 3791 O O . ALA B 1 194 ? 14.469 -21.911 -9.658 1 92.67 194 ALA B O 1
ATOM 3792 N N . LEU B 1 195 ? 15.733 -20.354 -8.717 1 94.76 195 LEU B N 1
ATOM 3793 C CA . LEU B 1 195 ? 15.098 -20.512 -7.413 1 94.76 195 LEU B CA 1
ATOM 3794 C C . LEU B 1 195 ? 13.621 -20.139 -7.48 1 94.76 195 LEU B C 1
ATOM 3796 O O . LEU B 1 195 ? 13.2 -19.41 -8.381 1 94.76 195 LEU B O 1
ATOM 3800 N N . PRO B 1 196 ? 12.797 -20.71 -6.598 1 95.49 196 PRO B N 1
ATOM 3801 C CA . PRO B 1 196 ? 11.41 -20.247 -6.506 1 95.49 196 PRO B CA 1
ATOM 3802 C C . PRO B 1 196 ? 11.292 -18.853 -5.894 1 95.49 196 PRO B C 1
ATOM 3804 O O . PRO B 1 196 ? 11.693 -18.643 -4.747 1 95.49 196 PRO B O 1
ATOM 3807 N N . PHE B 1 197 ? 10.7 -17.899 -6.671 1 97.12 197 PHE B N 1
ATOM 3808 C CA . PHE B 1 197 ? 10.693 -16.502 -6.254 1 97.12 197 PHE B CA 1
ATOM 3809 C C . PHE B 1 197 ? 9.286 -16.057 -5.873 1 97.12 197 PHE B C 1
ATOM 3811 O O . PHE B 1 197 ? 8.31 -16.446 -6.519 1 97.12 197 PHE B O 1
ATOM 3818 N N . VAL B 1 198 ? 9.259 -15.27 -4.833 1 98.28 198 VAL B N 1
ATOM 3819 C CA . VAL B 1 198 ? 8.112 -14.386 -4.652 1 98.28 198 VAL B CA 1
ATOM 3820 C C . VAL B 1 198 ? 8.344 -13.078 -5.404 1 98.28 198 VAL B C 1
ATOM 3822 O O . VAL B 1 198 ? 9.401 -12.457 -5.27 1 98.28 198 VAL B O 1
ATOM 3825 N N . GLY B 1 199 ? 7.414 -12.656 -6.233 1 97.6 199 GLY B N 1
ATOM 3826 C CA . GLY B 1 199 ? 7.529 -11.41 -6.974 1 97.6 199 GLY B CA 1
ATOM 3827 C C . GLY B 1 199 ? 6.394 -10.443 -6.694 1 97.6 199 GLY B C 1
ATOM 3828 O O . GLY B 1 199 ? 5.531 -10.716 -5.858 1 97.6 199 GLY B O 1
ATOM 3829 N N . ALA B 1 200 ? 6.469 -9.286 -7.322 1 96.5 200 ALA B N 1
ATOM 3830 C CA . ALA B 1 200 ? 5.367 -8.328 -7.351 1 96.5 200 ALA B CA 1
ATOM 3831 C C . ALA B 1 200 ? 4.591 -8.423 -8.661 1 96.5 200 ALA B C 1
ATOM 3833 O O . ALA B 1 200 ? 5.097 -8.957 -9.652 1 96.5 200 ALA B O 1
ATOM 3834 N N . PRO B 1 201 ? 3.339 -7.939 -8.605 1 92.21 201 PRO B N 1
ATOM 3835 C CA . PRO B 1 201 ? 2.612 -7.864 -9.875 1 92.21 201 PRO B CA 1
ATOM 3836 C C . PRO B 1 201 ? 3.38 -7.097 -10.949 1 92.21 201 PRO B C 1
ATOM 3838 O O . PRO B 1 201 ? 4.098 -6.144 -10.639 1 92.21 201 PRO B O 1
ATOM 3841 N N . ARG B 1 202 ? 3.18 -7.404 -12.184 1 85.05 202 ARG B N 1
ATOM 3842 C CA . ARG B 1 202 ? 3.975 -6.921 -13.309 1 85.05 202 ARG B CA 1
ATOM 3843 C C . ARG B 1 202 ? 3.815 -5.415 -13.485 1 85.05 202 ARG B C 1
ATOM 3845 O O . ARG B 1 202 ? 4.726 -4.741 -13.972 1 85.05 202 ARG B O 1
ATOM 3852 N N . GLU B 1 203 ? 2.686 -4.927 -13.011 1 78.34 203 GLU B N 1
ATOM 3853 C CA . GLU B 1 203 ? 2.394 -3.514 -13.235 1 78.34 203 GLU B CA 1
ATOM 3854 C C . GLU B 1 203 ? 3.086 -2.637 -12.195 1 78.34 203 GLU B C 1
ATOM 3856 O O . GLU B 1 203 ? 3.157 -1.416 -12.353 1 78.34 203 GLU B O 1
ATOM 3861 N N . VAL B 1 204 ? 3.624 -3.275 -11.204 1 87.76 204 VAL B N 1
ATOM 3862 C CA . VAL B 1 204 ? 4.313 -2.54 -10.148 1 87.76 204 VAL B CA 1
ATOM 3863 C C . VAL B 1 204 ? 5.662 -2.041 -10.661 1 87.76 204 VAL B C 1
ATOM 3865 O O . VAL B 1 204 ? 6.436 -2.808 -11.238 1 87.76 204 VAL B O 1
ATOM 3868 N N . ILE B 1 205 ? 5.95 -0.823 -10.409 1 87.25 205 ILE B N 1
ATOM 3869 C CA . ILE B 1 205 ? 7.129 -0.168 -10.965 1 87.25 205 ILE B CA 1
ATOM 3870 C C . ILE B 1 205 ? 8.392 -0.864 -10.461 1 87.25 205 ILE B C 1
ATOM 3872 O O . ILE B 1 205 ? 9.34 -1.07 -11.222 1 87.25 205 ILE B O 1
ATOM 3876 N N . TYR B 1 206 ? 8.396 -1.242 -9.242 1 91.85 206 TYR B N 1
ATOM 3877 C CA . TYR B 1 206 ? 9.545 -1.964 -8.709 1 91.85 206 TYR B CA 1
ATOM 3878 C C . TYR B 1 206 ? 9.827 -3.22 -9.524 1 91.85 206 TYR B C 1
ATOM 3880 O O . TYR B 1 206 ? 10.976 -3.491 -9.881 1 91.85 206 TYR B O 1
ATOM 3888 N N . GLN B 1 207 ? 8.804 -3.934 -9.774 1 92.51 207 GLN B N 1
ATOM 3889 C CA . GLN B 1 207 ? 8.947 -5.186 -10.51 1 92.51 207 GLN B CA 1
ATOM 3890 C C . GLN B 1 207 ? 9.453 -4.936 -11.928 1 92.51 207 GLN B C 1
ATOM 3892 O O . GLN B 1 207 ? 10.332 -5.651 -12.414 1 92.51 207 GLN B O 1
ATOM 3897 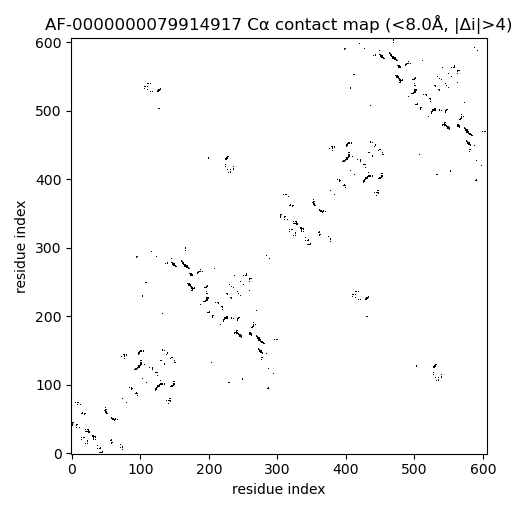N N . ARG B 1 208 ? 8.905 -3.95 -12.544 1 89.28 208 ARG B N 1
ATOM 3898 C CA . ARG B 1 208 ? 9.323 -3.605 -13.898 1 89.28 208 ARG B CA 1
ATOM 3899 C C . ARG B 1 208 ? 10.801 -3.228 -13.936 1 89.28 208 ARG B C 1
ATOM 3901 O O . ARG B 1 208 ? 11.551 -3.723 -14.78 1 89.28 208 ARG B O 1
ATOM 3908 N N . ASN B 1 209 ? 11.202 -2.4 -13.033 1 91.84 209 ASN B N 1
ATOM 3909 C CA . ASN B 1 209 ? 12.592 -1.961 -12.972 1 91.84 209 ASN B CA 1
ATOM 3910 C C . ASN B 1 209 ? 13.537 -3.127 -12.696 1 91.84 209 ASN B C 1
ATOM 3912 O O . ASN B 1 209 ? 14.606 -3.222 -13.301 1 91.84 209 ASN B O 1
ATOM 3916 N N . LEU B 1 210 ? 13.139 -3.974 -11.792 1 94.91 210 LEU B N 1
ATOM 3917 C CA . LEU B 1 210 ? 13.938 -5.151 -11.467 1 94.91 210 LEU B CA 1
ATOM 3918 C C . LEU B 1 210 ? 14.128 -6.035 -12.695 1 94.91 210 LEU B C 1
ATOM 3920 O O . LEU B 1 210 ? 15.251 -6.437 -13.007 1 94.91 210 LEU B O 1
ATOM 3924 N N . MET B 1 211 ? 13.04 -6.262 -13.388 1 93.54 211 MET B N 1
ATOM 3925 C CA . MET B 1 211 ? 13.089 -7.127 -14.563 1 93.54 211 MET B CA 1
ATOM 3926 C C . MET B 1 211 ? 13.956 -6.512 -15.656 1 93.54 211 MET B C 1
ATOM 3928 O O . MET B 1 211 ? 14.685 -7.224 -16.35 1 93.54 211 MET B O 1
ATOM 3932 N N . GLU B 1 212 ? 13.831 -5.232 -15.817 1 92.05 212 GLU B N 1
ATOM 3933 C CA . GLU B 1 212 ? 14.66 -4.548 -16.805 1 92.05 212 GLU B CA 1
ATOM 3934 C C . GLU B 1 212 ? 16.145 -4.746 -16.513 1 92.05 212 GLU B C 1
ATOM 3936 O O . GLU B 1 212 ? 16.937 -4.977 -17.428 1 92.05 212 GLU B O 1
ATOM 3941 N N . GLN B 1 213 ? 16.527 -4.66 -15.321 1 94.99 213 GLN B N 1
ATOM 3942 C CA . GLN B 1 213 ? 17.926 -4.829 -14.942 1 94.99 213 GLN B CA 1
ATOM 3943 C C . GLN B 1 213 ? 18.371 -6.278 -15.115 1 94.99 213 GLN B C 1
ATOM 3945 O O . GLN B 1 213 ? 19.472 -6.54 -15.605 1 94.99 213 GLN B O 1
ATOM 3950 N N . LEU B 1 214 ? 17.522 -7.198 -14.757 1 95.12 214 LEU B N 1
ATOM 3951 C CA . LEU B 1 214 ? 17.876 -8.61 -14.837 1 95.12 214 LEU B CA 1
ATOM 3952 C C . LEU B 1 214 ? 17.98 -9.064 -16.289 1 95.12 214 LEU B C 1
ATOM 3954 O O . LEU B 1 214 ? 18.839 -9.881 -16.629 1 95.12 214 LEU B O 1
ATOM 3958 N N . THR B 1 215 ? 17.106 -8.534 -17.092 1 91.75 215 THR B N 1
ATOM 3959 C CA . THR B 1 215 ? 17.07 -8.929 -18.495 1 91.75 215 THR B CA 1
ATOM 3960 C C . THR B 1 215 ? 18.345 -8.495 -19.213 1 91.75 215 THR B C 1
ATOM 3962 O O . THR B 1 215 ? 18.733 -9.096 -20.217 1 91.75 215 THR B O 1
ATOM 3965 N N . ARG B 1 216 ? 18.935 -7.472 -18.712 1 92.64 216 ARG B N 1
ATOM 3966 C CA . ARG B 1 216 ? 20.196 -7.009 -19.282 1 92.64 216 ARG B CA 1
ATOM 3967 C C . ARG B 1 216 ? 21.33 -7.976 -18.959 1 92.64 216 ARG B C 1
ATOM 3969 O O . ARG B 1 216 ? 22.354 -7.991 -19.646 1 92.64 216 ARG B O 1
ATOM 3976 N N . LEU B 1 217 ? 21.096 -8.815 -17.994 1 92.58 217 LEU B N 1
ATOM 3977 C CA . LEU B 1 217 ? 22.178 -9.655 -17.49 1 92.58 217 LEU B CA 1
ATOM 3978 C C . LEU B 1 217 ? 21.979 -11.107 -17.91 1 92.58 217 LEU B C 1
ATOM 3980 O O . LEU B 1 217 ? 22.939 -11.88 -17.958 1 92.58 217 LEU B O 1
ATOM 3984 N N . SER B 1 218 ? 20.776 -11.422 -18.146 1 91.02 218 SER B N 1
ATOM 3985 C CA . SER B 1 218 ? 20.463 -12.814 -18.455 1 91.02 218 SER B CA 1
ATOM 3986 C C . SER B 1 218 ? 19.188 -12.923 -19.283 1 91.02 218 SER B C 1
ATOM 3988 O O . SER B 1 218 ? 18.289 -12.088 -19.162 1 91.02 218 SER B O 1
ATOM 3990 N N . ASP B 1 219 ? 19.081 -13.99 -20.029 1 89.92 219 ASP B N 1
ATOM 3991 C CA . ASP B 1 219 ? 17.873 -14.28 -20.797 1 89.92 219 ASP B CA 1
ATOM 3992 C C . ASP B 1 219 ? 16.888 -15.111 -19.978 1 89.92 219 ASP B C 1
ATOM 3994 O O . ASP B 1 219 ? 15.752 -15.334 -20.403 1 89.92 219 ASP B O 1
ATOM 3998 N N . ILE B 1 220 ? 17.419 -15.489 -18.884 1 88.56 220 ILE B N 1
ATOM 3999 C CA . ILE B 1 220 ? 16.583 -16.305 -18.011 1 88.56 220 ILE B CA 1
ATOM 4000 C C . ILE B 1 220 ? 15.767 -15.403 -17.088 1 88.56 220 ILE B C 1
ATOM 4002 O O . ILE B 1 220 ? 16.31 -14.488 -16.464 1 88.56 220 ILE B O 1
ATOM 4006 N N . GLU B 1 221 ? 14.451 -15.62 -17.061 1 90.47 221 GLU B N 1
ATOM 4007 C CA . GLU B 1 221 ? 13.588 -14.907 -16.125 1 90.47 221 GLU B CA 1
ATOM 4008 C C . GLU B 1 221 ? 13.494 -15.642 -14.791 1 90.47 221 GLU B C 1
ATOM 4010 O O . GLU B 1 221 ? 13.493 -16.874 -14.754 1 90.47 221 GLU B O 1
ATOM 4015 N N . PRO B 1 222 ? 13.365 -14.879 -13.756 1 94.6 222 PRO B N 1
ATOM 4016 C CA . PRO B 1 222 ? 13.162 -15.54 -12.466 1 94.6 222 PRO B CA 1
ATOM 4017 C C . PRO B 1 222 ? 11.917 -16.424 -12.445 1 94.6 222 PRO B C 1
ATOM 4019 O O . PRO B 1 222 ? 10.898 -16.076 -13.047 1 94.6 222 PRO B O 1
ATOM 4022 N N . ASN B 1 223 ? 12.008 -17.502 -11.798 1 92.51 223 ASN B N 1
ATOM 4023 C CA . ASN B 1 223 ? 10.893 -18.424 -11.608 1 92.51 223 ASN B CA 1
ATOM 4024 C C . ASN B 1 223 ? 9.938 -17.932 -10.524 1 92.51 223 ASN B C 1
ATOM 4026 O O . ASN B 1 223 ? 9.995 -18.394 -9.384 1 92.51 223 ASN B O 1
ATOM 4030 N N . PHE B 1 224 ? 9.025 -17.067 -10.846 1 94.74 224 PHE B N 1
ATOM 4031 C CA . PHE B 1 224 ? 8.063 -16.545 -9.882 1 94.74 224 PHE B CA 1
ATOM 4032 C C . PHE B 1 224 ? 6.973 -17.57 -9.595 1 94.74 224 PHE B C 1
ATOM 4034 O O . PHE B 1 224 ? 6.214 -17.944 -10.491 1 94.74 224 PHE B O 1
ATOM 4041 N N . VAL B 1 225 ? 6.855 -17.936 -8.313 1 95.9 225 VAL B N 1
ATOM 4042 C CA . VAL B 1 225 ? 5.872 -18.953 -7.951 1 95.9 225 VAL B CA 1
ATOM 4043 C C . VAL B 1 225 ? 4.602 -18.283 -7.433 1 95.9 225 VAL B C 1
ATOM 4045 O O . VAL B 1 225 ? 3.529 -18.891 -7.43 1 95.9 225 VAL B O 1
ATOM 4048 N N . ILE B 1 226 ? 4.709 -17.042 -6.956 1 97.28 226 ILE B N 1
ATOM 4049 C CA . ILE B 1 226 ? 3.579 -16.272 -6.447 1 97.28 226 ILE B CA 1
ATOM 4050 C C . ILE B 1 226 ? 3.931 -14.786 -6.434 1 97.28 226 ILE B C 1
ATOM 4052 O O . ILE B 1 226 ? 5.105 -14.42 -6.347 1 97.28 226 ILE B O 1
ATOM 4056 N N . ARG B 1 227 ? 2.911 -13.901 -6.565 1 97.92 227 ARG B N 1
ATOM 4057 C CA . ARG B 1 227 ? 3.134 -12.459 -6.612 1 97.92 227 ARG B CA 1
ATOM 4058 C C . ARG B 1 227 ? 2.268 -11.737 -5.586 1 97.92 227 ARG B C 1
ATOM 4060 O O . ARG B 1 227 ? 1.066 -11.993 -5.49 1 97.92 227 ARG B O 1
ATOM 4067 N N . PHE B 1 228 ? 2.895 -10.857 -4.815 1 98.08 228 PHE B N 1
ATOM 4068 C CA . PHE B 1 228 ? 2.208 -10.036 -3.825 1 98.08 228 PHE B CA 1
ATOM 4069 C C . PHE B 1 228 ? 2.469 -8.555 -4.074 1 98.08 228 PHE B C 1
ATOM 4071 O O . PHE B 1 228 ? 3.58 -8.169 -4.443 1 98.08 228 PHE B O 1
ATOM 4078 N N . GLY B 1 229 ? 1.518 -7.727 -3.792 1 95.38 229 GLY B N 1
ATOM 4079 C CA . GLY B 1 229 ? 1.547 -6.32 -4.158 1 95.38 229 GLY B CA 1
ATOM 4080 C C . GLY B 1 229 ? 2.253 -5.451 -3.135 1 95.38 229 GLY B C 1
ATOM 4081 O O . GLY B 1 229 ? 2.163 -4.223 -3.187 1 95.38 229 GLY B O 1
ATOM 4082 N N . HIS B 1 230 ? 2.887 -6.063 -2.149 1 95.49 230 HIS B N 1
ATOM 4083 C CA . HIS B 1 230 ? 3.621 -5.34 -1.116 1 95.49 230 HIS B CA 1
ATOM 4084 C C . HIS B 1 230 ? 4.817 -6.147 -0.623 1 95.49 230 HIS B C 1
ATOM 4086 O O . HIS B 1 230 ? 4.824 -7.376 -0.718 1 95.49 230 HIS B O 1
ATOM 4092 N N . ALA B 1 231 ? 5.778 -5.436 -0.061 1 96.72 231 ALA B N 1
ATOM 4093 C CA . ALA B 1 231 ? 7.019 -6.08 0.36 1 96.72 231 ALA B CA 1
ATOM 4094 C C . ALA B 1 231 ? 6.79 -6.966 1.582 1 96.72 231 ALA B C 1
ATOM 4096 O O . ALA B 1 231 ? 7.429 -8.011 1.727 1 96.72 231 ALA B O 1
ATOM 4097 N N . GLU B 1 232 ? 5.864 -6.579 2.436 1 96.49 232 GLU B N 1
ATOM 4098 C CA . GLU B 1 232 ? 5.689 -7.306 3.69 1 96.49 232 GLU B CA 1
ATOM 4099 C C . GLU B 1 232 ? 5.265 -8.75 3.436 1 96.49 232 GLU B C 1
ATOM 4101 O O . GLU B 1 232 ? 5.924 -9.686 3.895 1 96.49 232 GLU B O 1
ATOM 4106 N N . PRO B 1 233 ? 4.165 -8.939 2.652 1 97.49 233 PRO B N 1
ATOM 4107 C CA . PRO B 1 233 ? 3.814 -10.336 2.383 1 97.49 233 PRO B CA 1
ATOM 4108 C C . PRO B 1 233 ? 4.876 -11.064 1.563 1 97.49 233 PRO B C 1
ATOM 4110 O O . PRO B 1 233 ? 5.03 -12.282 1.688 1 97.49 233 PRO B O 1
ATOM 4113 N N . MET B 1 234 ? 5.641 -10.386 0.783 1 98.09 234 MET B N 1
ATOM 4114 C CA . MET B 1 234 ? 6.691 -11.028 -0.003 1 98.09 234 MET B CA 1
ATOM 4115 C C . MET B 1 234 ? 7.772 -11.606 0.903 1 98.09 234 MET B C 1
ATOM 4117 O O . MET B 1 234 ? 8.149 -12.771 0.762 1 98.09 234 MET B O 1
ATOM 4121 N N . LYS B 1 235 ? 8.234 -10.788 1.807 1 97.15 235 LYS B N 1
ATOM 4122 C CA . LYS B 1 235 ? 9.308 -11.261 2.675 1 97.15 235 LYS B CA 1
ATOM 4123 C C . LYS B 1 235 ? 8.811 -12.353 3.618 1 97.15 235 LYS B C 1
ATOM 4125 O O . LYS B 1 235 ? 9.534 -13.308 3.907 1 97.15 235 LYS B O 1
ATOM 4130 N N . GLN B 1 236 ? 7.56 -12.244 4.098 1 96.44 236 GLN B N 1
ATOM 4131 C CA . GLN B 1 236 ? 7.006 -13.275 4.97 1 96.44 236 GLN B CA 1
ATOM 4132 C C . GLN B 1 236 ? 6.877 -14.606 4.235 1 96.44 236 GLN B C 1
ATOM 4134 O O . GLN B 1 236 ? 7.206 -15.659 4.784 1 96.44 236 GLN B O 1
ATOM 4139 N N . ALA B 1 237 ? 6.374 -14.527 3.024 1 97.84 237 ALA B N 1
ATOM 4140 C CA . ALA B 1 237 ? 6.208 -15.741 2.228 1 97.84 237 ALA B CA 1
ATOM 4141 C C . ALA B 1 237 ? 7.557 -16.394 1.938 1 97.84 237 ALA B C 1
ATOM 4143 O O . ALA B 1 237 ? 7.688 -17.618 2.004 1 97.84 237 ALA B O 1
ATOM 4144 N N . ALA B 1 238 ? 8.52 -15.552 1.592 1 97.67 238 ALA B N 1
ATOM 4145 C CA . ALA B 1 238 ? 9.856 -16.085 1.336 1 97.67 238 ALA B CA 1
ATOM 4146 C C . ALA B 1 238 ? 10.405 -16.802 2.566 1 97.67 238 ALA B C 1
ATOM 4148 O O . ALA B 1 238 ? 10.9 -17.927 2.467 1 97.67 238 ALA B O 1
ATOM 4149 N N . ALA B 1 239 ? 10.256 -16.164 3.7 1 96.64 239 ALA B N 1
ATOM 4150 C CA . ALA B 1 239 ? 10.775 -16.71 4.952 1 96.64 239 ALA B CA 1
ATOM 4151 C C . ALA B 1 239 ? 10.063 -18.008 5.321 1 96.64 239 ALA B C 1
ATOM 4153 O O . ALA B 1 239 ? 10.698 -18.966 5.767 1 96.64 239 ALA B O 1
ATOM 4154 N N . ASP B 1 240 ? 8.779 -18.044 5.094 1 95.34 240 ASP B N 1
ATOM 4155 C CA . ASP B 1 240 ? 7.95 -19.133 5.601 1 95.34 240 ASP B CA 1
ATOM 4156 C C . ASP B 1 240 ? 7.997 -20.34 4.666 1 95.34 240 ASP B C 1
ATOM 4158 O O . ASP B 1 240 ? 7.628 -21.449 5.058 1 95.34 240 ASP B O 1
ATOM 4162 N N . ASN B 1 241 ? 8.428 -20.126 3.411 1 95.57 241 ASN B N 1
ATOM 4163 C CA . ASN B 1 241 ? 8.286 -21.207 2.44 1 95.57 241 ASN B CA 1
ATOM 4164 C C . ASN B 1 241 ? 9.623 -21.564 1.798 1 95.57 241 ASN B C 1
ATOM 4166 O O . ASN B 1 241 ? 9.667 -22.315 0.823 1 95.57 241 ASN B O 1
ATOM 4170 N N . ALA B 1 242 ? 10.734 -21.027 2.276 1 94.38 242 ALA B N 1
ATOM 4171 C CA . ALA B 1 242 ? 12.046 -21.239 1.67 1 94.38 242 ALA B CA 1
ATOM 4172 C C . ALA B 1 242 ? 12.059 -20.78 0.215 1 94.38 242 ALA B C 1
ATOM 4174 O O . ALA B 1 242 ? 12.475 -21.526 -0.674 1 94.38 242 ALA B O 1
ATOM 4175 N N . TRP B 1 243 ? 11.438 -19.694 -0.058 1 97.18 243 TRP B N 1
ATOM 4176 C CA . TRP B 1 243 ? 11.461 -19.046 -1.366 1 97.18 243 TRP B CA 1
ATOM 4177 C C . TRP B 1 243 ? 12.458 -17.893 -1.384 1 97.18 243 TRP B C 1
ATOM 4179 O O . TRP B 1 243 ? 12.991 -17.507 -0.341 1 97.18 243 TRP B O 1
ATOM 4189 N N . ALA B 1 244 ? 12.76 -17.424 -2.56 1 97.44 244 ALA B N 1
ATOM 4190 C CA . ALA B 1 244 ? 13.701 -16.322 -2.737 1 97.44 244 ALA B CA 1
ATOM 4191 C C . ALA B 1 244 ? 12.969 -15.02 -3.051 1 97.44 244 ALA B C 1
ATOM 4193 O O . ALA B 1 244 ? 11.806 -15.038 -3.461 1 97.44 244 ALA B O 1
ATOM 4194 N N . ILE B 1 245 ? 13.645 -13.939 -2.784 1 98.07 245 ILE B N 1
ATOM 4195 C CA . ILE B 1 245 ? 13.098 -12.616 -3.064 1 98.07 245 ILE B CA 1
ATOM 4196 C C . ILE B 1 245 ? 14.232 -11.647 -3.39 1 98.07 245 ILE B C 1
ATOM 4198 O O . ILE B 1 245 ? 15.314 -11.729 -2.805 1 98.07 245 ILE B O 1
ATOM 4202 N N . PHE B 1 246 ? 14.073 -10.839 -4.426 1 97.99 246 PHE B N 1
ATOM 4203 C CA . PHE B 1 246 ? 14.861 -9.625 -4.602 1 97.99 246 PHE B CA 1
ATOM 4204 C C . PHE B 1 246 ? 14.223 -8.454 -3.863 1 97.99 246 PHE B C 1
ATOM 4206 O O . PHE B 1 246 ? 13.03 -8.187 -4.025 1 97.99 246 PHE B O 1
ATOM 4213 N N . ALA B 1 247 ? 14.962 -7.761 -3.023 1 97.93 247 ALA B N 1
ATOM 4214 C CA . ALA B 1 247 ? 14.402 -6.641 -2.27 1 97.93 247 ALA B CA 1
ATOM 4215 C C . ALA B 1 247 ? 15.476 -5.608 -1.943 1 97.93 247 ALA B C 1
ATOM 4217 O O . ALA B 1 247 ? 16.641 -5.958 -1.737 1 97.93 247 ALA B O 1
ATOM 4218 N N . PRO B 1 248 ? 15.07 -4.343 -1.905 1 97.32 248 PRO B N 1
ATOM 4219 C CA . PRO B 1 248 ? 16.004 -3.36 -1.352 1 97.32 248 PRO B CA 1
ATOM 4220 C C . PRO B 1 248 ? 16.481 -3.724 0.053 1 97.32 248 PRO B C 1
ATOM 4222 O O . PRO B 1 248 ? 15.714 -4.279 0.844 1 97.32 248 PRO B O 1
ATOM 4225 N N . ARG B 1 249 ? 17.646 -3.36 0.348 1 95.92 249 ARG B N 1
ATOM 4226 C CA . ARG B 1 249 ? 18.27 -3.735 1.613 1 95.92 249 ARG B CA 1
ATOM 4227 C C . ARG B 1 249 ? 17.458 -3.221 2.797 1 95.92 249 ARG B C 1
ATOM 4229 O O . ARG B 1 249 ? 17.246 -3.945 3.773 1 95.92 249 ARG B O 1
ATOM 4236 N N . TYR B 1 250 ? 16.915 -2.017 2.716 1 95.94 250 TYR B N 1
ATOM 4237 C CA . TYR B 1 250 ? 16.206 -1.408 3.835 1 95.94 250 TYR B CA 1
ATOM 4238 C C . TYR B 1 250 ? 14.918 -2.164 4.142 1 95.94 250 TYR B C 1
ATOM 4240 O O . TYR B 1 250 ? 14.342 -2.008 5.221 1 95.94 250 TYR B O 1
ATOM 4248 N N . VAL B 1 251 ? 14.44 -2.934 3.189 1 97.5 251 VAL B N 1
ATOM 4249 C CA . VAL B 1 251 ? 13.209 -3.699 3.364 1 97.5 251 VAL B CA 1
ATOM 4250 C C . VAL B 1 251 ? 13.496 -4.964 4.169 1 97.5 251 VAL B C 1
ATOM 4252 O O . VAL B 1 251 ? 12.649 -5.423 4.939 1 97.5 251 VAL B O 1
ATOM 4255 N N . VAL B 1 252 ? 14.699 -5.562 4.017 1 97.73 252 VAL B N 1
ATOM 4256 C CA . VAL B 1 252 ? 14.938 -6.905 4.537 1 97.73 252 VAL B CA 1
ATOM 4257 C C . VAL B 1 252 ? 15.974 -6.848 5.658 1 97.73 252 VAL B C 1
ATOM 4259 O O . VAL B 1 252 ? 16.356 -7.882 6.211 1 97.73 252 VAL B O 1
ATOM 4262 N N . GLU B 1 253 ? 16.451 -5.694 6.024 1 96.06 253 GLU B N 1
ATOM 4263 C CA . GLU B 1 253 ? 17.535 -5.554 6.991 1 96.06 253 GLU B CA 1
ATOM 4264 C C . GLU B 1 253 ? 17.204 -6.269 8.298 1 96.06 253 GLU B C 1
ATOM 4266 O O . GLU B 1 253 ? 18.013 -7.046 8.81 1 96.06 253 GLU B O 1
ATOM 4271 N N . SER B 1 254 ? 16.048 -6.024 8.837 1 93.95 254 SER B N 1
ATOM 4272 C CA . SER B 1 254 ? 15.655 -6.632 10.104 1 93.95 254 SER B CA 1
ATOM 4273 C C . SER B 1 254 ? 15.565 -8.15 9.984 1 93.95 254 SER B C 1
ATOM 4275 O O . SER B 1 254 ? 15.916 -8.873 10.918 1 93.95 254 SER B O 1
ATOM 4277 N N . ASP B 1 255 ? 15.069 -8.619 8.87 1 96.39 255 ASP B N 1
ATOM 4278 C CA . ASP B 1 255 ? 14.924 -10.052 8.638 1 96.39 255 ASP B CA 1
ATOM 4279 C C . ASP B 1 255 ? 16.287 -10.728 8.504 1 96.39 255 ASP B C 1
ATOM 4281 O O . ASP B 1 255 ? 16.458 -11.88 8.909 1 96.39 255 ASP B O 1
ATOM 4285 N N . LEU B 1 256 ? 17.249 -10.011 7.977 1 96.11 256 LEU B N 1
ATOM 4286 C CA . LEU B 1 256 ? 18.605 -10.534 7.856 1 96.11 256 LEU B CA 1
ATOM 4287 C C . LEU B 1 256 ? 19.277 -10.623 9.222 1 96.11 256 LEU B C 1
ATOM 4289 O O . LEU B 1 256 ? 19.912 -11.63 9.542 1 96.11 256 LEU B O 1
ATOM 4293 N N . VAL B 1 257 ? 19.048 -9.678 10.055 1 95.37 257 VAL B N 1
ATOM 4294 C CA . VAL B 1 257 ? 19.663 -9.607 11.377 1 95.37 257 VAL B CA 1
ATOM 4295 C C . VAL B 1 257 ? 19.086 -10.699 12.275 1 95.37 257 VAL B C 1
ATOM 4297 O O . VAL B 1 257 ? 19.811 -11.312 13.062 1 95.37 257 VAL B O 1
ATOM 4300 N N . THR B 1 258 ? 17.796 -10.982 12.089 1 93.71 258 THR B N 1
ATOM 4301 C CA . THR B 1 258 ? 17.124 -11.938 12.963 1 93.71 258 THR B CA 1
ATOM 4302 C C . THR B 1 258 ? 17.219 -13.351 12.394 1 93.71 258 THR B C 1
ATOM 4304 O O . THR B 1 258 ? 16.758 -14.309 13.018 1 93.71 258 THR B O 1
ATOM 4307 N N . GLY B 1 259 ? 17.737 -13.496 11.182 1 94.21 259 GLY B N 1
ATOM 4308 C CA . GLY B 1 259 ? 17.916 -14.806 10.577 1 94.21 259 GLY B CA 1
ATOM 4309 C C . GLY B 1 259 ? 16.657 -15.334 9.914 1 94.21 259 GLY B C 1
ATOM 4310 O O . GLY B 1 259 ? 16.603 -16.498 9.512 1 94.21 259 GLY B O 1
ATOM 4311 N N . ARG B 1 260 ? 15.669 -14.526 9.801 1 95.02 260 ARG B N 1
ATOM 4312 C CA . ARG B 1 260 ? 14.442 -14.924 9.12 1 95.02 260 ARG B CA 1
ATOM 4313 C C . ARG B 1 260 ? 14.673 -15.076 7.62 1 95.02 260 ARG B C 1
ATOM 4315 O O . ARG B 1 260 ? 13.982 -15.851 6.955 1 95.02 260 ARG B O 1
ATOM 4322 N N . LEU B 1 261 ? 15.608 -14.282 7.108 1 96.8 261 LEU B N 1
ATOM 4323 C CA . LEU B 1 261 ? 16.077 -14.384 5.731 1 96.8 261 LEU B CA 1
ATOM 4324 C C . LEU B 1 261 ? 17.598 -14.473 5.68 1 96.8 261 LEU B C 1
ATOM 4326 O O . LEU B 1 261 ? 18.282 -14.026 6.604 1 96.8 261 LEU B O 1
ATOM 4330 N N . GLN B 1 262 ? 18.068 -15.052 4.669 1 95.72 262 GLN B N 1
ATOM 4331 C CA . GLN B 1 262 ? 19.504 -15.131 4.424 1 95.72 262 GLN B CA 1
ATOM 4332 C C . GLN B 1 262 ? 19.866 -14.518 3.074 1 95.72 262 GLN B C 1
ATOM 4334 O O . GLN B 1 262 ? 19.148 -14.705 2.089 1 95.72 262 GLN B O 1
ATOM 4339 N N . GLU B 1 263 ? 20.925 -13.806 3.11 1 95.39 263 GLU B N 1
ATOM 4340 C CA . GLU B 1 263 ? 21.403 -13.198 1.872 1 95.39 263 GLU B CA 1
ATOM 4341 C C . GLU B 1 263 ? 22.149 -14.213 1.01 1 95.39 263 GLU B C 1
ATOM 4343 O O . GLU B 1 263 ? 22.947 -15.002 1.521 1 95.39 263 GLU B O 1
ATOM 4348 N N . LEU B 1 264 ? 21.869 -14.279 -0.235 1 95.38 264 LEU B N 1
ATOM 4349 C CA . LEU B 1 264 ? 22.577 -15.092 -1.217 1 95.38 264 LEU B CA 1
ATOM 4350 C C . LEU B 1 264 ? 23.474 -14.226 -2.094 1 95.38 264 LEU B C 1
ATOM 4352 O O . LEU B 1 264 ? 23.091 -13.119 -2.48 1 95.38 264 LEU B O 1
ATOM 4356 N N . THR B 1 265 ? 24.644 -14.738 -2.331 1 94.54 265 THR B N 1
ATOM 4357 C CA . THR B 1 265 ? 25.612 -13.97 -3.106 1 94.54 265 THR B CA 1
ATOM 4358 C C . THR B 1 265 ? 25.676 -14.474 -4.545 1 94.54 265 THR B C 1
ATOM 4360 O O . THR B 1 265 ? 25.763 -15.68 -4.782 1 94.54 265 THR B O 1
ATOM 4363 N N . VAL B 1 266 ? 25.498 -13.565 -5.354 1 95.08 266 VAL B N 1
ATOM 4364 C CA . VAL B 1 266 ? 25.709 -13.816 -6.776 1 95.08 266 VAL B CA 1
ATOM 4365 C C . VAL B 1 266 ? 26.813 -12.903 -7.305 1 95.08 266 VAL B C 1
ATOM 4367 O O . VAL B 1 266 ? 26.569 -11.731 -7.6 1 95.08 266 VAL B O 1
ATOM 4370 N N . PRO B 1 267 ? 28.035 -13.482 -7.459 1 93.64 267 PRO B N 1
ATOM 4371 C CA . PRO B 1 267 ? 29.145 -12.645 -7.92 1 93.64 267 PRO B CA 1
ATOM 4372 C C . PRO B 1 267 ? 28.814 -11.877 -9.197 1 93.64 267 PRO B C 1
ATOM 4374 O O . PRO B 1 267 ? 28.287 -12.455 -10.151 1 93.64 267 PRO B O 1
ATOM 4377 N N . GLY B 1 268 ? 29.028 -10.566 -9.149 1 91.94 268 GLY B N 1
ATOM 4378 C CA . GLY B 1 268 ? 28.847 -9.736 -10.329 1 91.94 268 GLY B CA 1
ATOM 4379 C C . GLY B 1 268 ? 27.448 -9.161 -10.445 1 91.94 268 GLY B C 1
ATOM 4380 O O . GLY B 1 268 ? 27.192 -8.302 -11.292 1 91.94 268 GLY B O 1
ATOM 4381 N N . LEU B 1 269 ? 26.552 -9.658 -9.686 1 94.45 269 LEU B N 1
ATOM 4382 C CA . LEU B 1 269 ? 25.189 -9.141 -9.736 1 94.45 269 LEU B CA 1
ATOM 4383 C C . LEU B 1 269 ? 25.063 -7.86 -8.919 1 94.45 269 LEU B C 1
ATOM 4385 O O . LEU B 1 269 ? 25.145 -7.892 -7.689 1 94.45 269 LEU B O 1
ATOM 4389 N N . GLU B 1 270 ? 24.926 -6.739 -9.616 1 94.81 270 GLU B N 1
ATOM 4390 C CA . GLU B 1 270 ? 24.725 -5.441 -8.978 1 94.81 270 GLU B CA 1
ATOM 4391 C C . GLU B 1 270 ? 23.407 -4.809 -9.417 1 94.81 270 GLU B C 1
ATOM 4393 O O . GLU B 1 270 ? 23.312 -4.258 -10.516 1 94.81 270 GLU B O 1
ATOM 4398 N N . LEU B 1 271 ? 22.441 -4.923 -8.56 1 96.78 271 LEU B N 1
ATOM 4399 C CA . LEU B 1 271 ? 21.13 -4.328 -8.79 1 96.78 271 LEU B CA 1
ATOM 4400 C C . LEU B 1 271 ? 20.886 -3.163 -7.837 1 96.78 271 LEU B C 1
ATOM 4402 O O . LEU B 1 271 ? 21.412 -3.147 -6.722 1 96.78 271 LEU B O 1
ATOM 4406 N N . SER B 1 272 ? 20.142 -2.159 -8.282 1 95.83 272 SER B N 1
ATOM 4407 C CA . SER B 1 272 ? 19.84 -1.027 -7.413 1 95.83 272 SER B CA 1
ATOM 4408 C C . SER B 1 272 ? 18.536 -0.349 -7.821 1 95.83 272 SER B C 1
ATOM 4410 O O . SER B 1 272 ? 18.042 -0.561 -8.931 1 95.83 272 SER B O 1
ATOM 4412 N N . GLU B 1 273 ? 17.945 0.293 -6.937 1 95.33 273 GLU B N 1
ATOM 4413 C CA . GLU B 1 273 ? 16.851 1.212 -7.235 1 95.33 273 GLU B CA 1
ATOM 4414 C C . GLU B 1 273 ? 17.21 2.643 -6.846 1 95.33 273 GLU B C 1
ATOM 4416 O O . GLU B 1 273 ? 18.024 2.861 -5.945 1 95.33 273 GLU B O 1
ATOM 4421 N N . ARG B 1 274 ? 16.669 3.563 -7.531 1 94.24 274 ARG B N 1
ATOM 4422 C CA . ARG B 1 274 ? 16.911 4.977 -7.264 1 94.24 274 ARG B CA 1
ATOM 4423 C C . ARG B 1 274 ? 15.787 5.576 -6.424 1 94.24 274 ARG B C 1
ATOM 4425 O O . ARG B 1 274 ? 14.608 5.397 -6.737 1 94.24 274 ARG B O 1
ATOM 4432 N N . ILE B 1 275 ? 16.16 6.199 -5.354 1 96.62 275 ILE B N 1
ATOM 4433 C CA . ILE B 1 275 ? 15.216 6.925 -4.512 1 96.62 275 ILE B CA 1
ATOM 4434 C C . ILE B 1 275 ? 15.343 8.425 -4.769 1 96.62 275 ILE B C 1
ATOM 4436 O O . ILE B 1 275 ? 16.435 8.989 -4.666 1 96.62 275 ILE B O 1
ATOM 4440 N N . ALA B 1 276 ? 14.195 9.016 -5.068 1 96.49 276 ALA B N 1
ATOM 4441 C CA . ALA B 1 276 ? 14.231 10.421 -5.465 1 96.49 276 ALA B CA 1
ATOM 4442 C C . ALA B 1 276 ? 13.253 11.25 -4.636 1 96.49 276 ALA B C 1
ATOM 4444 O O . ALA B 1 276 ? 12.227 10.74 -4.182 1 96.49 276 ALA B O 1
ATOM 4445 N N . LEU B 1 277 ? 13.623 12.439 -4.425 1 97.03 277 LEU B N 1
ATOM 4446 C CA . LEU B 1 277 ? 12.756 13.494 -3.911 1 97.03 277 LEU B CA 1
ATOM 4447 C C . LEU B 1 277 ? 12.105 14.268 -5.052 1 97.03 277 LEU B C 1
ATOM 4449 O O . LEU B 1 277 ? 12.784 14.678 -5.996 1 97.03 277 LEU B O 1
ATOM 4453 N N . LEU B 1 278 ? 10.778 14.383 -5.035 1 96.47 278 LEU B N 1
ATOM 4454 C CA . LEU B 1 278 ? 10.016 15.107 -6.047 1 96.47 278 LEU B CA 1
ATOM 4455 C C . LEU B 1 278 ? 9.253 16.27 -5.423 1 96.47 278 LEU B C 1
ATOM 4457 O O . LEU B 1 278 ? 8.693 16.138 -4.333 1 96.47 278 LEU B O 1
ATOM 4461 N N . TRP B 1 279 ? 9.215 17.375 -6.066 1 94.19 279 TRP B N 1
ATOM 4462 C CA . TRP B 1 279 ? 8.447 18.536 -5.628 1 94.19 279 TRP B CA 1
ATOM 4463 C C . TRP B 1 279 ? 8.11 19.442 -6.807 1 94.19 279 TRP B C 1
ATOM 4465 O O . TRP B 1 279 ? 8.702 19.318 -7.882 1 94.19 279 TRP B O 1
ATOM 4475 N N . ARG B 1 280 ? 7.153 20.231 -6.637 1 89.9 280 ARG B N 1
ATOM 4476 C CA . ARG B 1 280 ? 6.845 21.216 -7.669 1 89.9 280 ARG B CA 1
ATOM 4477 C C . ARG B 1 280 ? 7.959 22.25 -7.788 1 89.9 280 ARG B C 1
ATOM 4479 O O . ARG B 1 280 ? 8.484 22.725 -6.779 1 89.9 280 ARG B O 1
ATOM 4486 N N . ARG B 1 281 ? 8.272 22.626 -8.958 1 86.68 281 ARG B N 1
ATOM 4487 C CA . ARG B 1 281 ? 9.364 23.56 -9.21 1 86.68 281 ARG B CA 1
ATOM 4488 C C . ARG B 1 281 ? 9.132 24.882 -8.486 1 86.68 281 ARG B C 1
ATOM 4490 O O . ARG B 1 281 ? 10.077 25.495 -7.984 1 86.68 281 ARG B O 1
ATOM 4497 N N . ASP B 1 282 ? 7.904 25.338 -8.398 1 79.97 282 ASP B N 1
ATOM 4498 C CA . ASP B 1 282 ? 7.572 26.622 -7.79 1 79.97 282 ASP B CA 1
ATOM 4499 C C . ASP B 1 282 ? 7.093 26.442 -6.351 1 79.97 282 ASP B C 1
ATOM 4501 O O . ASP B 1 282 ? 6.475 27.343 -5.779 1 79.97 282 ASP B O 1
ATOM 4505 N N . LYS B 1 283 ? 7.477 25.261 -5.813 1 81.05 283 LYS B N 1
ATOM 4506 C CA . LYS B 1 283 ? 6.998 24.962 -4.467 1 81.05 283 LYS B CA 1
ATOM 4507 C C . LYS B 1 283 ? 7.699 25.831 -3.428 1 81.05 283 LYS B C 1
ATOM 4509 O O . LYS B 1 283 ? 8.929 25.905 -3.401 1 81.05 283 LYS B O 1
ATOM 4514 N N . TYR B 1 284 ? 6.917 26.558 -2.65 1 76.33 284 TYR B N 1
ATOM 4515 C CA . TYR B 1 284 ? 7.403 27.168 -1.418 1 76.33 284 TYR B CA 1
ATOM 4516 C C . TYR B 1 284 ? 7.206 26.233 -0.231 1 76.33 284 TYR B C 1
ATOM 4518 O O . TYR B 1 284 ? 6.089 25.782 0.034 1 76.33 284 TYR B O 1
ATOM 4526 N N . PHE B 1 285 ? 8.289 25.9 0.441 1 83.33 285 PHE B N 1
ATOM 4527 C CA . PHE B 1 285 ? 8.221 25.059 1.63 1 83.33 285 PHE B CA 1
ATOM 4528 C C . PHE B 1 285 ? 8.082 25.909 2.888 1 83.33 285 PHE B C 1
ATOM 4530 O O . PHE B 1 285 ? 8.855 26.845 3.099 1 83.33 285 PHE B O 1
ATOM 4537 N N . SER B 1 286 ? 7.032 25.588 3.664 1 79.38 286 SER B N 1
ATOM 4538 C CA . SER B 1 286 ? 6.998 26.167 5.003 1 79.38 286 SER B CA 1
ATOM 4539 C C . SER B 1 286 ? 8.21 25.737 5.822 1 79.38 286 SER B C 1
ATOM 4541 O O . SER B 1 286 ? 8.925 24.808 5.441 1 79.38 286 SER B O 1
ATOM 4543 N N . PRO B 1 287 ? 8.476 26.384 6.944 1 81.77 287 PRO B N 1
ATOM 4544 C CA . PRO B 1 287 ? 9.619 26.006 7.779 1 81.77 287 PRO B CA 1
ATOM 4545 C C . PRO B 1 287 ? 9.578 24.541 8.207 1 81.77 287 PRO B C 1
ATOM 4547 O O . PRO B 1 287 ? 10.602 23.854 8.168 1 81.77 287 PRO B O 1
ATOM 4550 N N . LEU B 1 288 ? 8.412 24.033 8.586 1 87.32 288 LEU B N 1
ATOM 4551 C CA . LEU B 1 288 ? 8.284 22.633 8.975 1 87.32 288 LEU B CA 1
ATOM 4552 C C . LEU B 1 288 ? 8.559 21.712 7.791 1 87.32 288 LEU B C 1
ATOM 4554 O O . LEU B 1 288 ? 9.262 20.708 7.93 1 87.32 288 LEU B O 1
ATOM 4558 N N . GLN B 1 289 ? 8.007 22.068 6.642 1 90.88 289 GLN B N 1
ATOM 4559 C CA . GLN B 1 289 ? 8.196 21.27 5.435 1 90.88 289 GLN B CA 1
ATOM 4560 C C . GLN B 1 289 ? 9.667 21.223 5.032 1 90.88 289 GLN B C 1
ATOM 4562 O O . GLN B 1 289 ? 10.194 20.157 4.709 1 90.88 289 GLN B O 1
ATOM 4567 N N . GLN B 1 290 ? 10.282 22.385 5.092 1 91 290 GLN B N 1
ATOM 4568 C CA . GLN B 1 290 ? 11.702 22.452 4.761 1 91 290 GLN B CA 1
ATOM 4569 C C . GLN B 1 290 ? 12.533 21.625 5.737 1 91 290 GLN B C 1
ATOM 4571 O O . GLN B 1 290 ? 13.446 20.904 5.328 1 91 290 GLN B O 1
ATOM 4576 N N . ALA B 1 291 ? 12.186 21.754 6.978 1 93.96 291 ALA B N 1
ATOM 4577 C CA . ALA B 1 291 ? 12.896 20.977 7.991 1 93.96 291 ALA B CA 1
ATOM 4578 C C . ALA B 1 291 ? 12.737 19.479 7.744 1 93.96 291 ALA B C 1
ATOM 4580 O O . ALA B 1 291 ? 13.689 18.712 7.908 1 93.96 291 ALA B O 1
ATOM 4581 N N . ALA B 1 292 ? 11.543 19.023 7.383 1 96.37 292 ALA B N 1
ATOM 4582 C CA . ALA B 1 292 ? 11.292 17.617 7.079 1 96.37 292 ALA B CA 1
ATOM 4583 C C . ALA B 1 292 ? 12.104 17.163 5.869 1 96.37 292 ALA B C 1
ATOM 4585 O O . ALA B 1 292 ? 12.726 16.099 5.895 1 96.37 292 ALA B O 1
ATOM 4586 N N . VAL B 1 293 ? 12.12 17.974 4.84 1 96.98 293 VAL B N 1
ATOM 4587 C CA . VAL B 1 293 ? 12.883 17.677 3.632 1 96.98 293 VAL B CA 1
ATOM 4588 C C . VAL B 1 293 ? 14.363 17.528 3.978 1 96.98 293 VAL B C 1
ATOM 4590 O O . VAL B 1 293 ? 15.013 16.569 3.556 1 96.98 293 VAL B O 1
ATOM 4593 N N . ASP B 1 294 ? 14.858 18.474 4.736 1 96.9 294 ASP B N 1
ATOM 4594 C CA . ASP B 1 294 ? 16.272 18.464 5.1 1 96.9 294 ASP B CA 1
ATOM 4595 C C . ASP B 1 294 ? 16.619 17.225 5.921 1 96.9 294 ASP B C 1
ATOM 4597 O O . ASP B 1 294 ? 17.67 16.613 5.717 1 96.9 294 ASP B O 1
ATOM 4601 N N . GLU B 1 295 ? 15.749 16.863 6.85 1 97.06 295 GLU B N 1
ATOM 4602 C CA . GLU B 1 295 ? 15.964 15.676 7.672 1 97.06 295 GLU B CA 1
ATOM 4603 C C . GLU B 1 295 ? 15.997 14.412 6.817 1 97.06 295 GLU B C 1
ATOM 4605 O O . GLU B 1 295 ? 16.858 13.55 7.008 1 97.06 295 GLU B O 1
ATOM 4610 N N . ILE B 1 296 ? 15.065 14.282 5.901 1 97.93 296 ILE B N 1
ATOM 4611 C CA . ILE B 1 296 ? 14.963 13.119 5.026 1 97.93 296 ILE B CA 1
ATOM 4612 C C . ILE B 1 296 ? 16.194 13.041 4.126 1 97.93 296 ILE B C 1
ATOM 4614 O O . ILE B 1 296 ? 16.81 11.981 3.996 1 97.93 296 ILE B O 1
ATOM 4618 N N . ARG B 1 297 ? 16.542 14.182 3.572 1 97.28 297 ARG B N 1
ATOM 4619 C CA . ARG B 1 297 ? 17.706 14.258 2.696 1 97.28 297 ARG B CA 1
ATOM 4620 C C . ARG B 1 297 ? 18.969 13.808 3.423 1 97.28 297 ARG B C 1
ATOM 4622 O O . ARG B 1 297 ? 19.734 12.993 2.903 1 97.28 297 ARG B O 1
ATOM 4629 N N . ALA B 1 298 ? 19.208 14.304 4.591 1 96.88 298 ALA B N 1
ATOM 4630 C CA . ALA B 1 298 ? 20.396 13.986 5.379 1 96.88 298 ALA B CA 1
ATOM 4631 C C . ALA B 1 298 ? 20.437 12.503 5.735 1 96.88 298 ALA B C 1
ATOM 4633 O O . ALA B 1 298 ? 21.483 11.859 5.621 1 96.88 298 ALA B O 1
ATOM 4634 N N . ALA B 1 299 ? 19.295 11.952 6.151 1 96.84 299 ALA B N 1
ATOM 4635 C CA . ALA B 1 299 ? 19.223 10.557 6.576 1 96.84 299 ALA B CA 1
ATOM 4636 C C . ALA B 1 299 ? 19.465 9.613 5.401 1 96.84 299 ALA B C 1
ATOM 4638 O O . ALA B 1 299 ? 20.086 8.559 5.561 1 96.84 299 ALA B O 1
ATOM 4639 N N . LEU B 1 300 ? 18.947 9.982 4.233 1 95.98 300 LEU B N 1
ATOM 4640 C CA . LEU B 1 300 ? 19.028 9.091 3.081 1 95.98 300 LEU B CA 1
ATOM 4641 C C . LEU B 1 300 ? 20.407 9.164 2.434 1 95.98 300 LEU B C 1
ATOM 4643 O O . LEU B 1 300 ? 20.839 8.214 1.777 1 95.98 300 LEU B O 1
ATOM 4647 N N . ARG B 1 301 ? 21.077 10.29 2.577 1 94.23 301 ARG B N 1
ATOM 4648 C CA . ARG B 1 301 ? 22.418 10.435 2.022 1 94.23 301 ARG B CA 1
ATOM 4649 C C . ARG B 1 301 ? 23.452 9.737 2.899 1 94.23 301 ARG B C 1
ATOM 4651 O O . ARG B 1 301 ? 24.503 9.314 2.412 1 94.23 301 ARG B O 1
ATOM 4658 N N . SER B 1 302 ? 23.381 9.773 4.231 1 83.73 302 SER B N 1
ATOM 4659 C CA . SER B 1 302 ? 24.348 9.187 5.153 1 83.73 302 SER B CA 1
ATOM 4660 C C . SER B 1 302 ? 24.449 7.677 4.963 1 83.73 302 SER B C 1
ATOM 4662 O O . SER B 1 302 ? 25.513 7.09 5.167 1 83.73 302 SER B O 1
ATOM 4664 N N . ARG B 1 303 ? 23.399 6.809 4.644 1 64.2 303 ARG B N 1
ATOM 4665 C CA . ARG B 1 303 ? 23.575 5.361 4.709 1 64.2 303 ARG B CA 1
ATOM 4666 C C . ARG B 1 303 ? 24.096 4.812 3.385 1 64.2 303 ARG B C 1
ATOM 4668 O O . ARG B 1 303 ? 23.741 5.314 2.317 1 64.2 303 ARG B O 1
#

Secondary structure (DSSP, 8-state):
------HHHHHHHHHHHHHS-HHHHHHHHTS-HHHHHHHHHHHHHHHTS--EEEETTEEEE-HHHHHHHHHHHHHHHHHHHHHHHHHHHHHSSSS-EEEEEEEHHIIIIIHHHHHHHHHHH-TT-EEEEEEE-HHHHHHHHHTTSSSEEEEE---S---TTEEEEEEEEEEEEEEE-TT---S-SB--HHHHHTSEEEE--TTSHHHHHHHHHHHTT-SPPPEEEEEESSHHHHHHHHHHHT-EEEEEHHHHHHHHHHTSSEEEB-TT--EEEEEEEEEETTPPPPHHHHHHHHHHHHHHHH-/------HHHHHHHHHHHHHS-HHHHHHHHTS-HHHHHHHHHHHHHHHTS--EEEETTEEEE-HHHHHHHHHHHHHHHHHHHHHHHHHHHHHSSSS-EEEEEEEHHIIIIIHHHHHHHHHHH-TT-EEEEEEE-HHHHHHHHHTTSSSEEEEE---S---TTEEEEEEEEEEEEEEE-TT---S-SB--HHHHHTSEEEE--TTSHHHHHHHHHHHTT-SPPPEEEEEESSHHHHHHHHHHHT-EEEEEHHHHHHHHHHTSSEEEB-TT--EEEEEEEEEETTPPPPHHHHHHHHHHHHHHHH-

Radius of gyration: 26.21 Å; Cα contacts (8 Å, |Δi|>4): 1117; chains: 2; bounding box: 62×69×80 Å

Solvent-accessible surface area (backbone atoms only — not comparable to full-atom values): 31208 Å² total; per-resi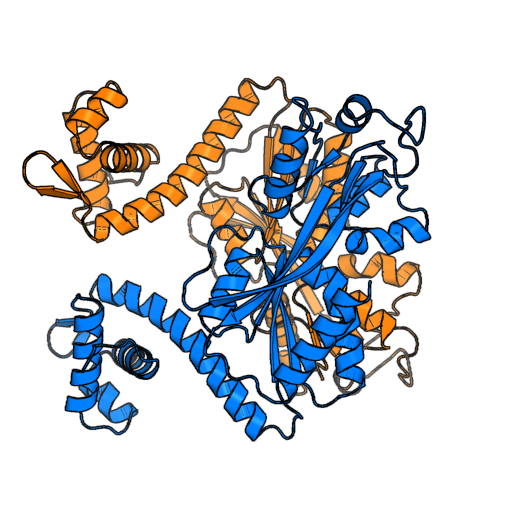due (Å²): 133,77,59,64,91,44,70,65,38,37,47,51,44,48,39,25,62,75,57,25,21,56,61,54,28,10,58,73,68,72,45,58,45,67,57,45,50,46,35,44,47,37,48,22,58,55,67,70,41,68,37,60,42,77,58,86,89,34,48,36,68,29,73,61,19,49,53,46,42,55,48,28,50,54,39,38,51,13,42,47,47,41,49,47,46,52,50,41,32,68,64,42,88,40,65,27,61,40,37,35,20,11,11,52,64,44,43,41,50,60,46,39,65,55,50,54,54,52,35,72,77,34,76,45,35,44,44,35,37,41,48,36,55,44,69,57,21,51,48,30,27,74,39,35,61,14,68,28,26,43,22,67,48,83,79,77,83,74,58,89,64,45,40,73,44,79,59,36,79,42,49,42,40,43,31,26,8,57,79,47,84,54,100,47,60,64,33,54,67,70,62,53,32,64,39,50,22,42,37,49,43,75,84,39,64,69,41,44,54,52,49,56,57,45,54,74,74,35,91,69,68,67,40,63,51,36,23,31,55,45,65,65,28,34,54,51,49,14,33,75,62,34,19,25,36,77,40,45,47,76,76,44,46,68,38,48,76,71,56,46,28,41,76,46,43,40,86,90,70,82,48,67,47,37,33,25,41,35,33,40,64,85,61,79,68,52,73,52,36,44,51,50,50,52,51,51,51,53,60,50,53,74,106,133,78,57,64,89,43,70,65,37,37,48,52,45,46,38,23,62,76,57,25,20,56,61,54,29,10,58,74,68,70,45,59,44,68,57,46,49,46,36,44,48,38,47,20,58,55,68,68,42,69,37,61,42,76,57,87,87,34,49,36,68,29,73,59,18,49,52,46,43,53,47,27,50,53,39,39,51,13,43,47,48,42,48,48,44,53,48,41,29,69,64,43,85,36,65,27,58,39,36,35,21,11,11,52,65,45,43,41,51,61,45,39,64,55,49,53,54,52,34,71,77,35,77,43,35,46,43,35,37,41,48,35,55,42,69,55,21,51,48,31,26,74,38,36,61,13,67,28,25,43,24,66,48,82,81,76,84,73,59,88,64,46,41,74,43,79,59,36,78,41,50,41,40,43,30,26,8,59,79,45,84,54,98,47,60,62,34,55,66,68,63,54,33,64,40,51,22,41,37,48,43,72,83,38,63,67,40,43,55,51,49,57,57,46,54,76,74,35,92,68,69,67,38,63,52,36,24,31,54,45,66,65,29,32,54,51,49,14,32,74,64,34,18,26,36,79,41,45,47,77,75,44,47,70,38,46,75,71,56,47,28,42,75,47,42,38,87,90,70,82,48,65,47,39,33,24,41,36,33,42,64,84,62,81,67,53,73,52,35,44,50,51,50,51,52,52,51,53,60,51,54,72,107